Protein AF-A0A3M1RM51-F1 (afdb_monomer)

Secondary structure (DSSP, 8-state):
----------SHHHHHHHHHHHHHTTTS----PPPPSS--B------EE-SSSEE--PPTTSTT-S-GGGEE-B---EEE-SSSEEEETTT-EEEES---S-EEHHHHHHHHHT--GGG----BPPPHHHHHHT--TTS-B--TT--S-S---SS-TTS------GGGT--TT--PEEEEEEEEEEETTTEEEEEEEETTTTEEEEEESSEETTEE-EEB---EEE-SSTT---EEE-SSSEEEETTTTEEEESS-TTTTT-STTSSS-B-HHHHHHHHHT--BTTB---BPPPHHHHHHTB-TT--TTTTSS-SB-TTS---EEE-TTS-EEE-EEEEEEE--BTTB--EEEEEESS--EEEEE-TTS-EEEEESS-TT-EEEEESSS-GGG-TT-BTTTTB---SSBB---EEESS-EE----PPPP-----PPPS---------------------------------PPPP--PPP----PPPPPS-SHHHHTTT--SSSSS--TTT--S-HHHHTTT--SSSSS--HHHHHHHHHHHHTTS--PPPPP-----------------------------------------PPPPP---------------PPPP---S----------------

Nearest PDB structures (foldseek):
  7ui5-assembly1_B  TM=2.507E-01  e=3.906E+00  Homo sapiens

Mean predicted aligned error: 17.99 Å

Radius of gyration: 35.26 Å; Cα contacts (8 Å, |Δi|>4): 1076; chains: 1; bounding box: 119×102×105 Å

pLDDT: mean 74.86, std 28.78, range [24.19, 98.94]

Foldseek 3Di:
DDDDDDDDDDPVVVVVVVVVVVCVVVPVDDPPPDQQLAAQEQQQDQFFDALKATDFADDVPDFLHQFSNQWDGHYFDWDDPVQQWIQTPNNQKIKGQELPDWDALVCQQVCQQVDCGPNDRQWGFAAPLVQCSQFHLVFAAEDQPDPDDPGGFRGDPSHDDAFDDVVVVGGRQLAWEFGPQWALFAFDPGAGWGWTDGRRGRKIFTDRRADDPVGGDIHRTMIMDGSPCHLPWDWDDPVLQWIATSSHFKIWGLEWQQVVLADPRRRQWDFQSSQQVVQCPDDGSNDNQWGFAAPSRVLSQFQSNDACVRHVFFRGDPSHHFDWDADPVRDTWGWWAFGSRFRHHPSIRQKGKTAASYAQWFWAQDPVRHTDIIRGGHGSIMDIAGRDDDQVVLPRADDNRHGRHDSTTMTMIMDGGSTDGDPGGDDGDDPPPPDDDPDDDDDDDDDDDDDDDDYDDDDDDDDDDDDPDDDDPDDDDDDDDDDDDDDDDPALVVVCVVQVDVPPQWHAPVSPPDDNVVQVVLCDVVPRIHHSVSSVVVSVVVVVVPDDDDDDDDDDDDDDDDDDDDDDDDDDDDDDDDDDDDDDDDDDDDDDDDDDDDDDDDDDDDDDDDDDDDDDDDDDDPPDDDDDDDDDDDDDDD

Structure (mmCIF, N/CA/C/O backbone):
data_AF-A0A3M1RM51-F1
#
_entry.id   AF-A0A3M1RM51-F1
#
loop_
_atom_site.group_PDB
_atom_site.id
_atom_site.type_symbol
_atom_site.label_atom_id
_atom_site.label_alt_id
_atom_site.label_comp_id
_atom_site.label_asym_id
_atom_site.label_entity_id
_atom_site.label_seq_id
_atom_site.pdbx_PDB_ins_code
_atom_site.Cartn_x
_atom_site.Cartn_y
_atom_site.Cartn_z
_atom_site.occupancy
_atom_site.B_iso_or_equiv
_atom_site.auth_seq_id
_atom_site.auth_comp_id
_atom_site.auth_asym_id
_atom_site.auth_atom_id
_atom_site.pdbx_PDB_model_num
ATOM 1 N N . MET A 1 1 ? -42.775 -36.202 -53.913 1.00 34.16 1 MET A N 1
ATOM 2 C CA . MET A 1 1 ? -42.705 -37.604 -53.437 1.00 34.16 1 MET A CA 1
ATOM 3 C C . MET A 1 1 ? -41.458 -37.694 -52.564 1.00 34.16 1 MET A C 1
ATOM 5 O O . MET A 1 1 ? -40.471 -37.104 -52.970 1.00 34.16 1 MET A O 1
ATOM 9 N N . LEU A 1 2 ? -41.421 -38.319 -51.387 1.00 26.03 2 LEU A N 1
ATOM 10 C CA . LEU A 1 2 ? -42.440 -39.104 -50.668 1.00 26.03 2 LEU A CA 1
ATOM 11 C C . LEU A 1 2 ? -43.092 -38.302 -49.509 1.00 26.03 2 LEU A C 1
ATOM 13 O O . LEU A 1 2 ? -43.010 -37.076 -49.488 1.00 26.03 2 LEU A O 1
ATOM 17 N N . ARG A 1 3 ? -43.791 -38.983 -48.590 1.00 28.52 3 ARG A N 1
ATOM 18 C CA . ARG A 1 3 ? -44.424 -38.446 -47.364 1.00 28.52 3 ARG A CA 1
ATOM 19 C C . ARG A 1 3 ? -44.068 -39.370 -46.178 1.00 28.52 3 ARG A C 1
ATOM 21 O O . ARG A 1 3 ? -43.494 -40.427 -46.411 1.00 28.52 3 ARG A O 1
ATOM 28 N N . VAL A 1 4 ? -44.547 -39.025 -44.974 1.00 30.31 4 VAL A N 1
ATOM 29 C CA . VAL A 1 4 ? -44.411 -39.759 -43.686 1.00 30.31 4 VAL A CA 1
ATOM 30 C C . VAL A 1 4 ? -43.061 -39.513 -42.977 1.00 30.31 4 VAL A C 1
ATOM 32 O O . VAL A 1 4 ? -42.018 -39.593 -43.608 1.00 30.31 4 VAL A O 1
ATOM 35 N N . GLY A 1 5 ? -43.020 -39.182 -41.678 1.00 25.62 5 GLY A N 1
ATOM 36 C CA . GLY A 1 5 ? -44.134 -39.011 -40.730 1.00 25.62 5 GLY A CA 1
ATOM 37 C C . GLY A 1 5 ? -4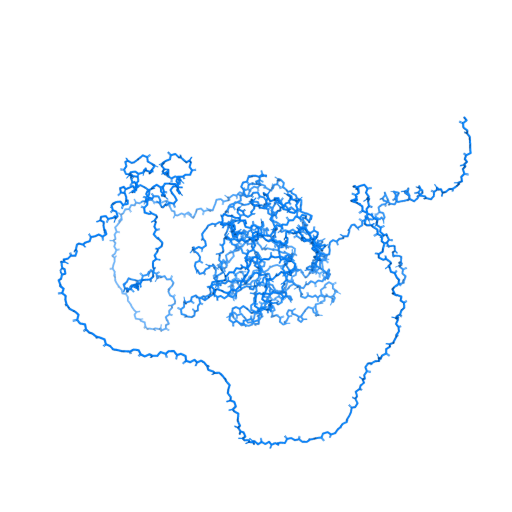3.786 -38.154 -39.507 1.00 25.62 5 GLY A C 1
ATOM 38 O O . GLY A 1 5 ? -42.622 -37.933 -39.200 1.00 25.62 5 GLY A O 1
ATOM 39 N N . CYS A 1 6 ? -44.819 -37.654 -38.823 1.00 31.55 6 CYS A N 1
ATOM 40 C CA . CYS A 1 6 ? -44.708 -36.743 -37.680 1.00 31.55 6 CYS A CA 1
ATOM 41 C C . CYS A 1 6 ? -45.006 -37.465 -36.357 1.00 31.55 6 CYS A C 1
ATOM 43 O O . CYS A 1 6 ? -45.984 -38.213 -36.287 1.00 31.55 6 CYS A O 1
ATOM 45 N N . ARG A 1 7 ? -44.236 -37.169 -35.298 1.00 28.14 7 ARG A N 1
ATOM 46 C CA . ARG A 1 7 ? -44.691 -37.266 -33.901 1.00 28.14 7 ARG A CA 1
ATOM 47 C C . ARG A 1 7 ? -44.171 -36.082 -33.070 1.00 28.14 7 ARG A C 1
ATOM 49 O O . ARG A 1 7 ? -42.980 -35.808 -33.049 1.00 28.14 7 ARG A O 1
ATOM 56 N N . TYR A 1 8 ? -45.131 -35.413 -32.435 1.00 32.00 8 TYR A N 1
ATOM 57 C CA . TYR A 1 8 ? -45.104 -34.375 -31.394 1.00 32.00 8 TYR A CA 1
ATOM 58 C C . TYR A 1 8 ? -43.840 -34.244 -30.520 1.00 32.00 8 TYR A C 1
ATOM 60 O O . TYR A 1 8 ? -43.271 -35.251 -30.110 1.00 32.00 8 TYR A O 1
ATOM 68 N N . GLY A 1 9 ? -43.498 -33.007 -30.115 1.00 30.62 9 GLY A N 1
ATOM 69 C CA . GLY A 1 9 ? -42.445 -32.771 -29.112 1.00 30.62 9 GLY A CA 1
ATOM 70 C C . GLY A 1 9 ? -42.363 -31.375 -28.465 1.00 30.62 9 GLY A C 1
ATOM 71 O O . GLY A 1 9 ? -42.297 -31.294 -27.244 1.00 30.62 9 GLY A O 1
ATOM 72 N N . THR A 1 10 ? -42.352 -30.274 -29.230 1.00 41.91 10 THR A N 1
ATOM 73 C CA . THR A 1 10 ? -41.779 -28.997 -28.727 1.00 41.91 10 THR A CA 1
ATOM 74 C C . THR A 1 10 ? -42.607 -27.710 -28.940 1.00 41.91 10 THR A C 1
ATOM 76 O O . THR A 1 10 ? -42.231 -26.856 -29.739 1.00 41.91 10 THR A O 1
ATOM 79 N N . PRO A 1 11 ? -43.668 -27.473 -28.140 1.00 36.22 11 PRO A N 1
ATOM 80 C CA . PRO A 1 11 ? -44.186 -26.122 -27.883 1.00 36.22 11 PRO A CA 1
ATOM 81 C C . PRO A 1 11 ? -43.441 -25.417 -26.732 1.00 36.22 11 PRO A C 1
ATOM 83 O O . PRO A 1 11 ? -43.196 -24.214 -26.795 1.00 36.22 11 PRO A O 1
ATOM 86 N N . LEU A 1 12 ? -43.059 -26.163 -25.682 1.00 37.72 12 LEU A N 1
ATOM 87 C CA . LEU A 1 12 ? -42.539 -25.594 -24.427 1.00 37.72 12 LEU A CA 1
ATOM 88 C C . LEU A 1 12 ? -41.245 -24.792 -24.607 1.00 37.72 12 LEU A C 1
ATOM 90 O O . LEU A 1 12 ? -41.112 -23.726 -24.016 1.00 37.72 12 LEU A O 1
ATOM 94 N N . LEU A 1 13 ? -40.303 -25.279 -25.420 1.00 37.12 13 LEU A N 1
ATOM 95 C CA . LEU A 1 13 ? -38.970 -24.673 -25.521 1.00 37.12 13 LEU A CA 1
ATOM 96 C C . LEU A 1 13 ? -39.015 -23.252 -26.115 1.00 37.12 13 LEU A C 1
ATOM 98 O O . LEU A 1 13 ? -38.296 -22.367 -25.661 1.00 37.12 13 LEU A O 1
ATOM 102 N N . PHE A 1 14 ? -39.911 -23.016 -27.080 1.00 39.34 14 PHE A N 1
ATOM 103 C CA . PHE A 1 14 ? -40.121 -21.692 -27.674 1.00 39.34 14 PHE A CA 1
ATOM 104 C C . PHE A 1 14 ? -40.888 -20.753 -26.730 1.00 39.34 14 PHE A C 1
ATOM 106 O O . PHE A 1 14 ? -40.576 -19.566 -26.652 1.00 39.34 14 PHE A O 1
ATOM 113 N N . GLY A 1 15 ? -41.852 -21.289 -25.970 1.00 36.66 15 GLY A N 1
ATOM 114 C CA . GLY A 1 15 ? -42.558 -20.538 -24.928 1.00 36.66 15 GLY A CA 1
ATOM 115 C C . GLY A 1 15 ? -41.633 -20.080 -23.796 1.00 36.66 15 GLY A C 1
ATOM 116 O O . GLY A 1 15 ? -41.731 -18.937 -23.358 1.00 36.66 15 GLY A O 1
ATOM 117 N N . LEU A 1 16 ? -40.696 -20.932 -23.369 1.00 40.69 16 LEU A N 1
ATOM 118 C CA . LEU A 1 16 ? -39.741 -20.618 -22.303 1.00 40.69 16 LEU A CA 1
ATOM 119 C C . LEU A 1 16 ? -38.763 -19.504 -22.718 1.00 40.69 16 LEU A C 1
ATOM 121 O O . LEU A 1 16 ? -38.554 -18.559 -21.962 1.00 40.69 16 LEU A O 1
ATOM 125 N N . LEU A 1 17 ? -38.229 -19.563 -23.945 1.00 42.53 17 LEU A N 1
ATOM 126 C CA . LEU A 1 17 ? -37.365 -18.516 -24.510 1.00 42.53 17 LEU A CA 1
ATOM 127 C C . LEU A 1 17 ? -38.077 -17.154 -24.613 1.00 42.53 17 LEU A C 1
ATOM 129 O O . LEU A 1 17 ? -37.494 -16.129 -24.258 1.00 42.53 17 LEU A O 1
ATOM 133 N N . LEU A 1 18 ? -39.346 -17.137 -25.036 1.00 43.12 18 LEU A N 1
ATOM 134 C CA . LEU A 1 18 ? -40.156 -15.913 -25.077 1.00 43.12 18 LEU A CA 1
ATOM 135 C C . LEU A 1 18 ? -40.494 -15.379 -23.676 1.00 43.12 18 LEU A C 1
ATOM 137 O O . LEU A 1 18 ? -40.435 -14.169 -23.466 1.00 43.12 18 LEU A O 1
ATOM 141 N N . ALA A 1 19 ? -40.780 -16.252 -22.706 1.00 42.62 19 ALA A N 1
ATOM 142 C CA . ALA A 1 19 ? -41.032 -15.850 -21.323 1.00 42.62 19 ALA A CA 1
ATOM 143 C C . ALA A 1 19 ? -39.796 -15.199 -20.674 1.00 42.62 19 ALA A C 1
ATOM 145 O O . ALA A 1 19 ? -39.918 -14.148 -20.045 1.00 42.62 19 ALA A O 1
ATOM 146 N N . VAL A 1 20 ? -38.600 -15.766 -20.881 1.00 44.91 20 VAL A N 1
ATOM 147 C CA . VAL A 1 20 ? -37.334 -15.179 -20.405 1.00 44.91 20 VAL A CA 1
ATOM 148 C C . VAL A 1 20 ? -37.090 -13.810 -21.050 1.00 44.91 20 VAL A C 1
ATOM 150 O O . VAL A 1 20 ? -36.837 -12.839 -20.336 1.00 44.91 20 VAL A O 1
ATOM 153 N N . ALA A 1 21 ? -37.246 -13.690 -22.374 1.00 44.16 21 ALA A N 1
ATOM 154 C CA . ALA A 1 21 ? -37.075 -12.418 -23.083 1.00 44.16 21 ALA A CA 1
ATOM 155 C C . ALA A 1 21 ? -38.051 -11.324 -22.598 1.00 44.16 21 ALA A C 1
ATOM 157 O O . ALA A 1 21 ? -37.644 -10.181 -22.370 1.00 44.16 21 ALA A O 1
ATOM 158 N N . SER A 1 22 ? -39.327 -11.663 -22.381 1.00 38.03 22 SER A N 1
ATOM 159 C CA . SER A 1 22 ? -40.320 -10.722 -21.844 1.00 38.03 22 SER A CA 1
ATOM 160 C C . SER A 1 22 ? -40.053 -10.338 -20.383 1.00 38.03 22 SER A C 1
ATOM 162 O O . SER A 1 22 ? -40.213 -9.169 -20.031 1.00 38.03 22 SER A O 1
ATOM 164 N N . SER A 1 23 ? -39.593 -11.271 -19.544 1.00 42.09 23 SER A N 1
ATOM 165 C CA . SER A 1 23 ? -39.204 -10.979 -18.157 1.00 42.09 23 SER A CA 1
ATOM 166 C C . SER A 1 23 ? -38.021 -10.011 -18.076 1.00 42.09 23 SER A C 1
ATOM 168 O O . SER A 1 23 ? -38.084 -9.059 -17.293 1.00 42.09 23 SER A O 1
ATOM 170 N N . ILE A 1 24 ? -36.999 -10.177 -18.924 1.00 43.62 24 ILE A N 1
ATOM 171 C CA . ILE A 1 24 ? -35.851 -9.255 -19.022 1.00 43.62 24 ILE A CA 1
ATOM 172 C C . ILE A 1 24 ? -36.325 -7.839 -19.390 1.00 43.62 24 ILE A C 1
ATOM 174 O O . ILE A 1 24 ? -35.966 -6.872 -18.720 1.00 43.62 24 ILE A O 1
ATOM 178 N N . SER A 1 25 ? -37.221 -7.711 -20.376 1.00 41.75 25 SER A N 1
ATOM 179 C CA . SER A 1 25 ? -37.790 -6.414 -20.781 1.00 41.75 25 SER A CA 1
ATOM 180 C C . SER A 1 25 ? -38.696 -5.753 -19.726 1.00 41.75 25 SER A C 1
ATOM 182 O O . SER A 1 25 ? -39.061 -4.589 -19.895 1.00 41.75 25 SER A O 1
ATOM 184 N N . SER A 1 26 ? -39.085 -6.464 -18.662 1.00 40.31 26 SER A N 1
ATOM 185 C CA . SER A 1 26 ? -39.976 -5.956 -17.604 1.00 40.31 26 SER A CA 1
ATOM 186 C C . SER A 1 26 ? -39.247 -5.413 -16.367 1.00 40.31 26 SER A C 1
ATOM 188 O O . SER A 1 26 ? -39.894 -4.951 -15.428 1.00 40.31 26 SER A O 1
ATOM 190 N N . GLY A 1 27 ? -37.910 -5.495 -16.330 1.00 42.59 27 GLY A N 1
ATOM 191 C CA . GLY A 1 27 ? -37.088 -4.985 -15.226 1.00 42.59 27 GLY A CA 1
ATOM 192 C C . GLY A 1 27 ? -37.202 -5.755 -13.901 1.00 42.59 27 GLY A C 1
ATOM 193 O O . GLY A 1 27 ? -36.629 -5.324 -12.905 1.00 42.59 27 GLY A O 1
ATOM 194 N N . ARG A 1 28 ? -37.925 -6.886 -13.864 1.00 42.19 28 ARG A N 1
ATOM 195 C CA . ARG A 1 28 ? -38.175 -7.666 -12.634 1.00 42.19 28 ARG A CA 1
ATOM 196 C C . ARG A 1 28 ? -37.084 -8.669 -12.263 1.00 42.19 28 ARG A C 1
ATOM 198 O O . ARG A 1 28 ? -37.102 -9.176 -11.149 1.00 42.19 28 ARG A O 1
ATOM 205 N N . TYR A 1 29 ? -36.133 -8.918 -13.159 1.00 37.97 29 TYR A N 1
ATOM 206 C CA . TYR A 1 29 ? -34.990 -9.793 -12.909 1.00 37.97 29 TYR A CA 1
ATOM 207 C C . TYR A 1 29 ? -33.718 -9.118 -13.419 1.00 37.97 29 TYR A C 1
ATOM 209 O O . TYR A 1 29 ? -33.466 -9.078 -14.623 1.00 37.97 29 TYR A O 1
ATOM 217 N N . ARG A 1 30 ? -32.899 -8.593 -12.499 1.00 37.38 30 ARG A N 1
ATOM 218 C CA . ARG A 1 30 ? -31.476 -8.394 -12.787 1.00 37.38 30 ARG A CA 1
ATOM 219 C C . ARG A 1 30 ? -30.822 -9.769 -12.782 1.00 37.38 30 ARG A C 1
ATOM 221 O O . ARG A 1 30 ? -30.936 -10.488 -11.793 1.00 37.38 30 ARG A O 1
ATOM 228 N N . VAL A 1 31 ? -30.087 -10.098 -13.841 1.00 31.97 31 VAL A N 1
ATOM 229 C CA . VAL A 1 31 ? -28.994 -11.063 -13.706 1.00 31.97 31 VAL A CA 1
ATOM 230 C C . VAL A 1 31 ? -27.923 -10.349 -12.893 1.00 31.97 31 VAL A C 1
ATOM 232 O O . VAL A 1 31 ? -27.177 -9.530 -13.429 1.00 31.97 31 VAL A O 1
ATOM 235 N N . LEU A 1 32 ? -27.906 -10.599 -11.585 1.00 37.88 32 LEU A N 1
ATOM 236 C CA . LEU A 1 32 ? -26.754 -10.273 -10.758 1.00 37.88 32 LEU A CA 1
ATOM 237 C C . LEU A 1 32 ? -25.642 -11.236 -11.180 1.00 37.88 32 LEU A C 1
ATOM 239 O O . LEU A 1 32 ? -25.600 -12.386 -10.745 1.00 37.88 32 LEU A O 1
ATOM 243 N N . MET A 1 33 ? -24.779 -10.772 -12.088 1.00 40.88 33 MET A N 1
ATOM 244 C CA . MET A 1 33 ? -23.418 -11.303 -12.162 1.00 40.88 33 MET A CA 1
ATOM 245 C C . MET A 1 33 ? -22.840 -11.194 -10.755 1.00 40.88 33 MET A C 1
ATOM 247 O O . MET A 1 33 ? -23.047 -10.162 -10.121 1.00 40.88 33 MET A O 1
ATOM 251 N N . ALA A 1 34 ? -22.209 -12.260 -10.260 1.00 44.03 34 ALA A N 1
ATOM 252 C CA . ALA A 1 34 ? -21.804 -12.341 -8.862 1.00 44.03 34 ALA A CA 1
ATOM 253 C C . ALA A 1 34 ? -20.996 -11.097 -8.466 1.00 44.03 34 ALA A C 1
ATOM 255 O O . ALA A 1 34 ? -19.940 -10.839 -9.046 1.00 44.03 34 ALA A O 1
ATOM 256 N N . ASP A 1 35 ? -21.517 -10.325 -7.511 1.00 69.25 35 ASP A N 1
ATOM 257 C CA . ASP A 1 35 ? -20.781 -9.212 -6.930 1.00 69.25 35 ASP A CA 1
ATOM 258 C C . ASP A 1 35 ? -19.515 -9.792 -6.284 1.00 69.25 35 ASP A C 1
ATOM 260 O O . ASP A 1 35 ? -19.601 -10.684 -5.434 1.00 69.25 35 ASP A O 1
ATOM 264 N N . GLU A 1 36 ? -18.341 -9.341 -6.739 1.00 84.69 36 GLU A N 1
ATOM 265 C CA . GLU A 1 36 ? -17.052 -9.766 -6.184 1.00 84.69 36 GLU A CA 1
ATOM 266 C C . GLU A 1 36 ? -17.082 -9.574 -4.658 1.00 84.69 36 GLU A C 1
ATOM 268 O O . GLU A 1 36 ? -17.374 -8.465 -4.210 1.00 84.69 36 GLU A O 1
ATOM 273 N N . PRO A 1 37 ? -16.793 -10.602 -3.835 1.00 94.00 37 PRO A N 1
ATOM 274 C CA . PRO A 1 37 ? -16.859 -10.467 -2.378 1.00 94.00 37 PRO A CA 1
ATOM 275 C C . PRO A 1 37 ? -15.767 -9.537 -1.825 1.00 94.00 37 PRO A C 1
ATOM 277 O O . PRO A 1 37 ? -15.924 -8.971 -0.741 1.00 94.00 37 PRO A O 1
ATOM 280 N N . TYR A 1 38 ? -14.688 -9.325 -2.585 1.00 96.62 38 TYR A N 1
ATOM 281 C CA . TYR A 1 38 ? -13.619 -8.372 -2.297 1.00 96.62 38 TYR A CA 1
ATOM 282 C C . TYR A 1 38 ? -13.414 -7.421 -3.503 1.00 96.62 38 TYR A C 1
ATOM 284 O O . TYR A 1 38 ? -12.384 -7.477 -4.175 1.00 96.62 38 TYR A O 1
ATOM 292 N N . PRO A 1 39 ? -14.370 -6.516 -3.793 1.00 96.25 39 PRO A N 1
ATOM 293 C CA . PRO A 1 39 ? -14.273 -5.594 -4.919 1.00 96.25 39 PRO A CA 1
ATOM 294 C C . PRO A 1 39 ? -13.292 -4.474 -4.556 1.00 96.25 39 PRO A C 1
ATOM 296 O O . PRO A 1 39 ? -13.551 -3.668 -3.659 1.00 96.25 39 PRO A O 1
ATOM 299 N N . ILE A 1 40 ? -12.130 -4.438 -5.208 1.00 97.12 40 ILE A N 1
ATOM 300 C CA . ILE A 1 40 ? -11.065 -3.506 -4.826 1.00 97.12 40 ILE A CA 1
ATOM 301 C C . ILE A 1 40 ? -11.445 -2.084 -5.244 1.00 97.12 40 ILE A C 1
ATOM 303 O O . ILE A 1 40 ? -11.476 -1.751 -6.429 1.00 97.12 40 ILE A O 1
ATOM 307 N N . VAL A 1 41 ? -11.697 -1.238 -4.240 1.00 96.75 41 VAL A N 1
ATOM 308 C CA . VAL A 1 41 ? -11.891 0.208 -4.413 1.00 96.75 41 VAL A CA 1
ATOM 309 C C . VAL A 1 41 ? -10.695 0.798 -5.155 1.00 96.75 41 VAL A C 1
ATOM 311 O O . VAL A 1 41 ? -9.550 0.532 -4.801 1.00 96.75 41 VAL A O 1
ATOM 314 N N . ASP A 1 42 ? -10.958 1.645 -6.139 1.00 97.00 42 ASP A N 1
ATOM 315 C CA . ASP A 1 42 ? -9.959 2.433 -6.858 1.00 97.00 42 ASP A CA 1
ATOM 316 C C . ASP A 1 42 ? -9.153 3.344 -5.901 1.00 97.00 42 ASP A C 1
ATOM 318 O O . ASP A 1 42 ? -9.583 3.654 -4.781 1.00 97.00 42 ASP A O 1
ATOM 322 N N . THR A 1 43 ? -7.944 3.755 -6.289 1.00 97.56 43 THR A N 1
ATOM 323 C CA . THR A 1 43 ? -7.080 4.596 -5.443 1.00 97.56 43 THR A CA 1
ATOM 324 C C . THR A 1 43 ? -7.523 6.057 -5.383 1.00 97.56 43 THR A C 1
ATOM 326 O O . THR A 1 43 ? -7.078 6.779 -4.492 1.00 97.56 43 THR A O 1
ATOM 329 N N . GLY A 1 44 ? -8.372 6.513 -6.305 1.00 95.94 44 GLY A N 1
ATOM 330 C CA . GLY A 1 44 ? -8.728 7.916 -6.501 1.00 95.94 44 GLY A CA 1
ATOM 331 C C . GLY A 1 44 ? -7.628 8.745 -7.174 1.00 95.94 44 GLY A C 1
ATOM 332 O O . GLY A 1 44 ? -7.764 9.966 -7.271 1.00 95.94 44 GLY A O 1
ATOM 333 N N . GLN A 1 45 ? -6.529 8.131 -7.626 1.00 95.94 45 GLN A N 1
ATOM 334 C CA . GLN A 1 45 ? -5.455 8.853 -8.301 1.00 95.94 45 GLN A CA 1
ATOM 335 C C . GLN A 1 45 ? -5.809 9.097 -9.771 1.00 95.94 45 GLN A C 1
ATOM 337 O O . GLN A 1 45 ? -5.900 8.169 -10.557 1.00 95.94 45 GLN A O 1
ATOM 342 N N . VAL A 1 46 ? -5.969 10.365 -10.158 1.00 95.94 46 VAL A N 1
ATOM 343 C CA . VAL A 1 46 ? -6.387 10.770 -11.518 1.00 95.94 46 VAL A CA 1
ATOM 344 C C . VAL A 1 46 ? -5.356 11.649 -12.235 1.00 95.94 46 VAL A C 1
ATOM 346 O O . VAL A 1 46 ? -5.696 12.393 -13.148 1.00 95.94 46 VAL A O 1
ATOM 349 N N . ARG A 1 47 ? -4.090 11.622 -11.805 1.00 96.19 47 ARG A N 1
ATOM 350 C CA . ARG A 1 47 ? -3.000 12.429 -12.379 1.00 96.19 47 ARG A CA 1
ATOM 351 C C . ARG A 1 47 ? -1.763 11.576 -12.624 1.00 96.19 47 ARG A C 1
ATOM 353 O O . ARG A 1 47 ? -1.386 10.784 -11.762 1.00 96.19 47 ARG A O 1
ATOM 360 N N . CYS A 1 48 ? -1.136 11.770 -13.782 1.00 97.44 48 CYS A N 1
ATOM 361 C CA . CYS A 1 48 ? 0.136 11.142 -14.124 1.00 97.44 48 CYS A CA 1
ATOM 362 C C . CYS A 1 48 ? 1.306 12.033 -13.695 1.00 97.44 48 CYS A C 1
ATOM 364 O O . CYS A 1 48 ? 1.216 13.261 -13.708 1.00 97.44 48 CYS A O 1
ATOM 366 N N . TYR A 1 49 ? 2.425 11.409 -13.345 1.00 97.50 49 TYR A N 1
ATOM 367 C CA . TYR A 1 49 ? 3.645 12.078 -12.905 1.00 97.50 49 TYR A CA 1
ATOM 368 C C . TYR A 1 49 ? 4.869 11.444 -13.570 1.00 97.50 49 TYR A C 1
ATOM 370 O O . TYR A 1 49 ? 4.894 10.231 -13.781 1.00 97.50 49 TYR A O 1
ATOM 378 N N . ASP A 1 50 ? 5.903 12.236 -13.850 1.00 97.31 50 ASP A N 1
ATOM 379 C CA . ASP A 1 50 ? 7.228 11.692 -14.167 1.00 97.31 50 ASP A CA 1
ATOM 380 C C . ASP A 1 50 ? 7.976 11.311 -12.867 1.00 97.31 50 ASP A C 1
ATOM 382 O O . ASP A 1 50 ? 7.362 10.991 -11.839 1.00 97.31 50 ASP A O 1
ATOM 386 N N . ASP A 1 51 ? 9.308 11.352 -12.887 1.00 96.56 51 ASP A N 1
ATOM 387 C CA . ASP A 1 51 ? 10.166 11.212 -11.705 1.00 96.56 51 ASP A CA 1
ATOM 388 C C . ASP A 1 51 ? 9.969 12.315 -10.642 1.00 96.56 51 ASP A C 1
ATOM 390 O O . ASP A 1 51 ? 10.604 12.245 -9.586 1.00 96.56 51 ASP A O 1
ATOM 394 N N . ARG A 1 52 ? 9.156 13.356 -10.894 1.00 95.00 52 ARG A N 1
ATOM 395 C CA . ARG A 1 52 ? 8.984 14.492 -9.980 1.00 95.00 52 ARG A CA 1
ATOM 396 C C . ARG A 1 52 ? 7.724 15.352 -10.150 1.00 95.00 52 ARG A C 1
ATOM 398 O O . ARG A 1 52 ? 7.173 15.787 -9.142 1.00 95.00 52 ARG A O 1
ATOM 405 N N . VAL A 1 53 ? 7.319 15.697 -11.366 1.00 95.19 53 VAL A N 1
ATOM 406 C CA . VAL A 1 53 ? 6.263 16.686 -11.654 1.00 95.19 53 VAL A CA 1
ATOM 407 C C . VAL A 1 53 ? 5.061 16.037 -12.326 1.00 95.19 53 VAL A C 1
ATOM 409 O O . VAL A 1 53 ? 5.151 14.922 -12.834 1.00 95.19 53 VAL A O 1
ATOM 412 N N . GLU A 1 54 ? 3.916 16.720 -12.296 1.00 96.12 54 GLU A N 1
ATOM 413 C CA . GLU A 1 54 ? 2.734 16.276 -13.036 1.00 96.12 54 GLU A CA 1
ATOM 414 C C . GLU A 1 54 ? 2.996 16.346 -14.548 1.00 96.12 54 GLU A C 1
ATOM 416 O O . GLU A 1 54 ? 3.585 17.312 -15.043 1.00 96.12 54 GLU A O 1
ATOM 421 N N . ILE A 1 55 ? 2.539 15.328 -15.273 1.00 96.44 55 ILE A N 1
ATOM 422 C CA . ILE A 1 55 ? 2.590 15.250 -16.733 1.00 96.44 55 ILE A CA 1
ATOM 423 C C . ILE A 1 55 ? 1.194 14.970 -17.292 1.00 96.44 55 ILE A C 1
ATOM 425 O O . ILE A 1 55 ? 0.352 14.349 -16.642 1.00 96.44 55 ILE A O 1
ATOM 429 N N . ALA A 1 56 ? 0.950 15.416 -18.527 1.00 96.75 56 ALA A N 1
ATOM 430 C CA . ALA A 1 56 ? -0.204 14.946 -19.283 1.00 96.75 56 ALA A CA 1
ATOM 431 C C . ALA A 1 56 ? -0.117 13.418 -19.436 1.00 96.75 56 ALA A C 1
ATOM 433 O O . ALA A 1 56 ? 0.985 12.868 -19.430 1.00 96.75 56 ALA A O 1
ATOM 434 N N . TYR A 1 57 ? -1.262 12.746 -19.572 1.00 97.81 57 TYR A N 1
ATOM 435 C CA . TYR A 1 57 ? -1.311 11.287 -19.683 1.00 97.81 57 TYR A CA 1
ATOM 436 C C . TYR A 1 57 ? -0.401 10.808 -20.833 1.00 97.81 57 TYR A C 1
ATOM 438 O O . TYR A 1 57 ? -0.661 11.166 -21.987 1.00 97.81 57 TYR A O 1
ATOM 446 N N . PRO A 1 58 ? 0.667 10.040 -20.542 1.00 97.69 58 PRO A N 1
ATOM 447 C CA . PRO A 1 58 ? 1.539 9.505 -21.578 1.00 97.69 58 PRO A CA 1
ATOM 448 C C . PRO A 1 58 ? 0.788 8.459 -22.405 1.00 97.69 58 PRO A C 1
ATOM 450 O O . PRO A 1 58 ? -0.123 7.785 -21.918 1.00 97.69 58 PRO A O 1
ATOM 453 N N . LYS A 1 59 ? 1.159 8.328 -23.676 1.00 96.38 59 LYS A N 1
ATOM 454 C CA . LYS A 1 59 ? 0.568 7.358 -24.611 1.00 96.38 59 LYS A CA 1
ATOM 455 C C . LYS A 1 59 ? 1.274 5.998 -24.522 1.00 96.38 59 LYS A C 1
ATOM 457 O O . LYS A 1 59 ? 2.414 5.948 -24.060 1.00 96.38 59 LYS A O 1
ATOM 462 N N . PRO A 1 60 ? 0.662 4.907 -25.024 1.00 95.50 60 PRO A N 1
ATOM 463 C CA . PRO A 1 60 ? 1.336 3.618 -25.152 1.00 95.50 60 PRO A CA 1
ATOM 464 C C . PRO A 1 60 ? 2.713 3.752 -25.821 1.00 95.50 60 PRO A C 1
ATOM 466 O O . PRO A 1 60 ? 2.836 4.329 -26.903 1.00 95.50 60 PRO A O 1
ATOM 469 N N . GLY A 1 61 ? 3.752 3.251 -25.151 1.00 92.94 61 GLY A N 1
ATOM 470 C CA . GLY A 1 61 ? 5.149 3.343 -25.589 1.00 92.94 61 GLY A CA 1
ATOM 471 C C . GLY A 1 61 ? 5.893 4.643 -25.233 1.00 92.94 61 GLY A C 1
ATOM 472 O O . GLY A 1 61 ? 7.113 4.690 -25.403 1.00 92.94 61 GLY A O 1
ATOM 473 N N . GLU A 1 62 ? 5.223 5.679 -24.716 1.00 97.44 62 GLU A N 1
ATOM 474 C CA . GLU A 1 62 ? 5.885 6.864 -24.148 1.00 97.44 62 GLU A CA 1
ATOM 475 C C . GLU A 1 62 ? 6.441 6.571 -22.732 1.00 97.44 62 GLU A C 1
ATOM 477 O O . GLU A 1 62 ? 6.078 5.592 -22.073 1.00 97.44 62 GLU A O 1
ATOM 482 N N . ARG A 1 63 ? 7.368 7.411 -22.246 1.00 97.88 63 ARG A N 1
ATOM 483 C CA . ARG A 1 63 ? 7.952 7.256 -20.898 1.00 97.88 63 ARG A CA 1
ATOM 484 C C . ARG A 1 63 ? 6.874 7.430 -19.825 1.00 97.88 63 ARG A C 1
ATOM 486 O O . ARG A 1 63 ? 6.038 8.321 -19.936 1.00 97.88 63 ARG A O 1
ATOM 493 N N . PHE A 1 64 ? 6.957 6.630 -18.762 1.00 98.31 64 PHE A N 1
ATOM 494 C CA . PHE A 1 64 ? 5.991 6.598 -17.654 1.00 98.31 64 PHE A CA 1
ATOM 495 C C . PHE A 1 64 ? 4.542 6.236 -18.052 1.00 98.31 64 PHE A C 1
ATOM 497 O O . PHE A 1 64 ? 3.622 6.567 -17.307 1.00 98.31 64 PHE A O 1
ATOM 504 N N . PHE A 1 65 ? 4.322 5.555 -19.184 1.00 98.25 65 PHE A N 1
ATOM 505 C CA . PHE A 1 65 ? 3.048 4.880 -19.470 1.00 98.25 65 PHE A CA 1
ATOM 506 C C . PHE A 1 65 ? 2.745 3.768 -18.445 1.00 98.25 65 PHE A C 1
ATOM 508 O O . PHE A 1 65 ? 3.674 3.210 -17.864 1.00 98.25 65 PHE A O 1
ATOM 515 N N . GLY A 1 66 ? 1.463 3.460 -18.219 1.00 97.44 66 GLY A N 1
ATOM 516 C CA . GLY A 1 66 ? 1.015 2.375 -17.330 1.00 97.44 66 GLY A CA 1
ATOM 517 C C . GLY A 1 66 ? 0.756 2.785 -15.870 1.00 97.44 66 GLY A C 1
ATOM 518 O O . GLY A 1 66 ? 0.751 1.944 -14.970 1.00 97.44 66 GLY A O 1
ATOM 519 N N . GLN A 1 67 ? 0.595 4.085 -15.597 1.00 98.25 67 GLN A N 1
ATOM 520 C CA . GLN A 1 67 ? 0.353 4.593 -14.237 1.00 98.25 67 GLN A CA 1
ATOM 521 C C . GLN A 1 67 ? -1.051 4.256 -13.715 1.00 98.25 67 GLN A C 1
ATOM 523 O O . GLN A 1 67 ? -1.977 4.049 -14.490 1.00 98.25 67 GLN A O 1
ATOM 528 N N . ASP A 1 68 ? -1.224 4.295 -12.390 1.00 97.94 68 ASP A N 1
ATOM 529 C CA . ASP A 1 68 ? -2.492 4.049 -11.677 1.00 97.94 68 ASP A CA 1
ATOM 530 C C . ASP A 1 68 ? -3.641 4.893 -12.254 1.00 97.94 68 ASP A C 1
ATOM 532 O O . ASP A 1 68 ? -4.687 4.382 -12.635 1.00 97.94 68 ASP A O 1
ATOM 536 N N . ALA A 1 69 ? -3.369 6.177 -12.502 1.00 97.38 69 ALA A N 1
ATOM 537 C CA . ALA A 1 69 ? -4.303 7.110 -13.130 1.00 97.38 69 ALA A CA 1
ATOM 538 C C . ALA A 1 69 ? -4.777 6.715 -14.548 1.00 97.38 69 ALA A C 1
ATOM 540 O O . ALA A 1 69 ? -5.780 7.249 -15.034 1.00 97.38 69 ALA A O 1
ATOM 541 N N . GLN A 1 70 ? -4.073 5.797 -15.214 1.00 97.31 70 GLN A N 1
ATOM 542 C CA . GLN A 1 70 ? -4.408 5.267 -16.536 1.00 97.31 70 GLN A CA 1
ATOM 543 C C . GLN A 1 70 ? -5.230 3.970 -16.475 1.00 97.31 70 GLN A C 1
ATOM 545 O O . GLN A 1 70 ? -5.620 3.483 -17.532 1.00 97.31 70 GLN A O 1
ATOM 550 N N . TYR A 1 71 ? -5.555 3.442 -15.288 1.00 95.69 71 TYR A N 1
ATOM 551 C CA . TYR A 1 71 ? -6.379 2.242 -15.107 1.00 95.69 71 TYR A CA 1
ATOM 552 C C . TYR A 1 71 ? -7.453 2.464 -14.037 1.00 95.69 71 TYR A C 1
ATOM 554 O O . TYR A 1 71 ? -7.195 2.347 -12.843 1.00 95.69 71 TYR A O 1
ATOM 562 N N . ARG A 1 72 ? -8.683 2.765 -14.464 1.00 92.12 72 ARG A N 1
ATOM 563 C CA . ARG A 1 72 ? -9.798 3.068 -13.553 1.00 92.12 72 ARG A CA 1
ATOM 564 C C . ARG A 1 72 ? -10.449 1.783 -13.061 1.00 92.12 72 ARG A C 1
ATOM 566 O O . ARG A 1 72 ? -10.968 1.025 -13.872 1.00 92.12 72 ARG A O 1
ATOM 573 N N . GLY A 1 73 ? -10.442 1.567 -11.751 1.00 93.06 73 GLY A N 1
ATOM 574 C CA . GLY A 1 73 ? -11.143 0.477 -11.076 1.00 93.06 73 GLY A CA 1
ATOM 575 C C . GLY A 1 73 ? -12.515 0.892 -10.534 1.00 93.06 73 GLY A C 1
ATOM 576 O O . GLY A 1 73 ? -13.190 1.786 -11.053 1.00 93.06 73 GLY A O 1
ATOM 577 N N . HIS A 1 74 ? -12.931 0.263 -9.430 1.00 95.06 74 HIS A N 1
ATOM 578 C CA . HIS A 1 74 ? -14.184 0.591 -8.747 1.00 95.06 74 HIS A CA 1
ATOM 579 C C . HIS A 1 74 ? -14.107 1.983 -8.095 1.00 95.06 74 HIS A C 1
ATOM 581 O O . HIS A 1 74 ? -13.645 2.121 -6.961 1.00 95.06 74 HIS A O 1
ATOM 587 N N . THR A 1 75 ? -14.559 3.015 -8.813 1.00 94.69 75 THR A N 1
ATOM 588 C CA . THR A 1 75 ? -14.527 4.419 -8.361 1.00 94.69 75 THR A CA 1
ATOM 589 C C . THR A 1 75 ? -15.102 4.563 -6.938 1.00 94.69 75 THR A C 1
ATOM 591 O O . THR A 1 75 ? -16.206 4.065 -6.698 1.00 94.69 75 THR A O 1
ATOM 594 N N . PRO A 1 76 ? -14.415 5.243 -5.993 1.00 96.00 76 PRO A N 1
ATOM 595 C CA . PRO A 1 76 ? -14.850 5.299 -4.599 1.00 96.00 76 PRO A CA 1
ATOM 596 C C . PRO A 1 76 ? -16.225 5.960 -4.484 1.00 96.00 76 PRO A C 1
ATOM 598 O O . PRO A 1 76 ? -16.447 7.047 -5.019 1.00 96.00 76 PRO A O 1
ATOM 601 N N . SER A 1 77 ? -17.158 5.309 -3.791 1.00 97.44 77 SER A N 1
ATOM 602 C CA . SER A 1 77 ? -18.552 5.748 -3.740 1.00 97.44 77 SER A CA 1
ATOM 603 C C . SER A 1 77 ? -19.117 5.575 -2.336 1.00 97.44 77 SER A C 1
ATOM 605 O O . SER A 1 77 ? -19.217 4.460 -1.828 1.00 97.44 77 SER A O 1
ATOM 607 N N . TYR A 1 78 ? -19.480 6.689 -1.702 1.00 98.44 78 TYR A N 1
ATOM 608 C CA . TYR A 1 78 ? -19.896 6.735 -0.303 1.00 98.44 78 TYR A CA 1
ATOM 609 C C . TYR A 1 78 ? -21.269 7.395 -0.159 1.00 98.44 78 TYR A C 1
ATOM 611 O O . TYR A 1 78 ? -21.569 8.387 -0.825 1.00 98.44 78 TYR A O 1
ATOM 619 N N . ARG A 1 79 ? -22.092 6.874 0.754 1.00 98.56 79 ARG A N 1
ATOM 620 C CA . ARG A 1 79 ? -23.376 7.460 1.156 1.00 98.56 79 ARG A CA 1
ATOM 621 C C . ARG A 1 79 ? -23.368 7.748 2.651 1.00 98.56 79 ARG A C 1
ATOM 623 O O . ARG A 1 79 ? -23.308 6.817 3.449 1.00 98.56 79 ARG A O 1
ATOM 630 N N . ASP A 1 80 ? -23.505 9.017 3.016 1.00 98.50 80 ASP A N 1
ATOM 631 C CA . ASP A 1 80 ? -23.894 9.407 4.373 1.00 98.50 80 ASP A CA 1
ATOM 632 C C . ASP A 1 80 ? -25.345 8.975 4.627 1.00 98.50 80 ASP A C 1
ATOM 634 O O . ASP A 1 80 ? -26.239 9.302 3.844 1.00 98.50 80 ASP A O 1
ATOM 638 N N . ASN A 1 81 ? -25.571 8.200 5.688 1.00 98.56 81 ASN A N 1
ATOM 639 C CA . ASN A 1 81 ? -26.898 7.700 6.045 1.00 98.56 81 ASN A CA 1
ATOM 640 C C . ASN A 1 81 ? -27.668 8.667 6.973 1.00 98.56 81 ASN A C 1
ATOM 642 O O . ASN A 1 81 ? -28.840 8.431 7.256 1.00 98.56 81 ASN A O 1
ATOM 646 N N . GLY A 1 82 ? -27.040 9.755 7.440 1.00 98.19 82 GLY A N 1
ATOM 647 C CA . GLY A 1 82 ? -27.660 10.775 8.297 1.00 98.19 82 GLY A CA 1
ATOM 648 C C . GLY A 1 82 ? -27.777 10.404 9.783 1.00 98.19 82 GLY A C 1
ATOM 649 O O . GLY A 1 82 ? -28.243 11.214 10.580 1.00 98.19 82 GLY A O 1
ATOM 650 N N . ASP A 1 83 ? -27.327 9.208 10.167 1.00 98.12 83 ASP A N 1
ATOM 651 C CA . ASP A 1 83 ? -27.366 8.635 11.523 1.00 98.12 83 ASP A CA 1
ATOM 652 C C . ASP A 1 83 ? -25.982 8.585 12.209 1.00 98.12 83 ASP A C 1
ATOM 654 O O . ASP A 1 83 ? -25.824 8.005 13.286 1.00 98.12 83 ASP A O 1
ATOM 658 N N . GLY A 1 84 ? -24.967 9.180 11.572 1.00 98.38 84 GLY A N 1
ATOM 659 C CA . GLY A 1 84 ? -23.560 9.087 11.968 1.00 98.38 84 GLY A CA 1
ATOM 660 C C . GLY A 1 84 ? -22.786 7.944 11.298 1.00 98.38 84 GLY A C 1
ATOM 661 O O . GLY A 1 84 ? -21.604 7.778 11.597 1.00 98.38 84 GLY A O 1
ATOM 662 N N . THR A 1 85 ? -23.399 7.182 10.386 1.00 98.81 85 THR A N 1
ATOM 663 C CA . THR A 1 85 ? -22.730 6.135 9.599 1.00 98.81 85 THR A CA 1
ATOM 664 C C . THR A 1 85 ? -22.554 6.515 8.125 1.00 98.81 85 THR A C 1
ATOM 666 O O . THR A 1 85 ? -23.377 7.219 7.534 1.00 98.81 85 THR A O 1
ATOM 669 N N . ILE A 1 86 ? -21.480 6.010 7.514 1.00 98.88 86 ILE A N 1
ATOM 670 C CA . ILE A 1 86 ? -21.227 6.074 6.069 1.00 98.88 86 ILE A CA 1
ATOM 671 C C . ILE A 1 86 ? -21.346 4.660 5.494 1.00 98.88 86 ILE A C 1
ATOM 673 O O . ILE A 1 86 ? -20.710 3.741 6.001 1.00 98.88 86 ILE A O 1
ATOM 677 N N . THR A 1 87 ? -22.113 4.466 4.421 1.00 98.69 87 THR A N 1
ATOM 678 C CA . THR A 1 87 ? -22.044 3.232 3.618 1.00 98.69 87 THR A CA 1
ATOM 679 C C . THR A 1 87 ? -21.040 3.413 2.490 1.00 98.69 87 THR A C 1
ATOM 681 O O . THR A 1 87 ? -21.163 4.358 1.713 1.00 98.69 87 THR A O 1
ATOM 684 N N . ASP A 1 88 ? -20.098 2.489 2.367 1.00 98.56 88 ASP A N 1
ATOM 685 C CA . ASP A 1 88 ? -19.266 2.309 1.183 1.00 98.56 88 ASP A CA 1
ATOM 686 C C . ASP A 1 88 ? -20.033 1.431 0.179 1.00 98.56 88 ASP A C 1
ATOM 688 O O . ASP A 1 88 ? -20.392 0.284 0.457 1.00 98.56 88 ASP A O 1
ATOM 692 N N . LEU A 1 89 ? -20.357 2.016 -0.975 1.00 98.06 89 LEU A N 1
ATOM 693 C CA . LEU A 1 89 ? -21.178 1.404 -2.020 1.00 98.06 89 LEU A CA 1
ATOM 694 C C . LEU A 1 89 ? -20.365 0.523 -2.979 1.00 98.06 89 LEU A C 1
ATOM 696 O O . LEU A 1 89 ? -20.965 -0.137 -3.824 1.00 98.06 89 LEU A O 1
ATOM 700 N N . VAL A 1 90 ? -19.033 0.506 -2.855 1.00 97.25 90 VAL A N 1
ATOM 701 C CA . VAL A 1 90 ? -18.168 -0.459 -3.542 1.00 97.25 90 VAL A CA 1
ATOM 702 C C . VAL A 1 90 ? -18.009 -1.700 -2.675 1.00 97.25 90 VAL A C 1
ATOM 704 O O . VAL A 1 90 ? -18.320 -2.798 -3.119 1.00 97.25 90 VAL A O 1
ATOM 707 N N . THR A 1 91 ? -17.551 -1.540 -1.431 1.00 98.06 91 THR A N 1
ATOM 708 C CA . THR A 1 91 ? -17.155 -2.683 -0.587 1.00 98.06 91 THR A CA 1
ATOM 709 C C . THR A 1 91 ? -18.317 -3.362 0.131 1.00 98.06 91 THR A C 1
ATOM 711 O O . THR A 1 91 ? -18.154 -4.474 0.635 1.00 98.06 91 THR A O 1
ATOM 714 N N . GLY A 1 92 ? -19.481 -2.710 0.222 1.00 97.56 92 GLY A N 1
ATOM 715 C CA . GLY A 1 92 ? -20.606 -3.183 1.034 1.00 97.56 92 GLY A CA 1
ATOM 716 C C . GLY A 1 92 ? -20.357 -3.077 2.546 1.00 97.56 92 GLY A C 1
ATOM 717 O O . GLY A 1 92 ? -21.112 -3.648 3.340 1.00 97.56 92 GLY A O 1
ATOM 718 N N . LEU A 1 93 ? -19.301 -2.366 2.953 1.00 98.69 93 LEU A N 1
ATOM 719 C CA . LEU A 1 93 ? -19.027 -2.027 4.345 1.00 98.69 93 LEU A CA 1
ATOM 720 C C . LEU A 1 93 ? -19.822 -0.783 4.760 1.00 98.69 93 LEU A C 1
ATOM 722 O O . LEU A 1 93 ? -20.068 0.136 3.979 1.00 98.69 93 LEU A O 1
ATOM 726 N N . MET A 1 94 ? -20.193 -0.728 6.032 1.00 98.88 94 MET A N 1
ATOM 727 C CA . MET A 1 94 ? -20.720 0.468 6.680 1.00 98.88 94 MET A CA 1
ATOM 728 C C . MET A 1 94 ? -19.789 0.848 7.828 1.00 98.88 94 MET A C 1
ATOM 730 O O . MET A 1 94 ? -19.335 -0.007 8.582 1.00 98.88 94 MET A O 1
ATOM 734 N N . TRP A 1 95 ? -19.504 2.136 7.942 1.00 98.88 95 TRP A N 1
ATOM 735 C CA . TRP A 1 95 ? -18.454 2.707 8.773 1.00 98.88 95 TRP A CA 1
ATOM 736 C C . TRP A 1 95 ? -19.020 3.735 9.746 1.00 98.88 95 TRP A C 1
ATOM 738 O O . TRP A 1 95 ? -20.028 4.385 9.459 1.00 98.88 95 TRP A O 1
ATOM 748 N N . GLN A 1 96 ? -18.337 3.945 10.871 1.00 98.69 96 GLN A N 1
ATOM 749 C CA . GLN A 1 96 ? -18.516 5.179 11.639 1.00 98.69 96 GLN A CA 1
ATOM 750 C C . GLN A 1 96 ? -18.081 6.387 10.794 1.00 98.69 96 GLN A C 1
ATOM 752 O O . GLN A 1 96 ? -17.086 6.312 10.074 1.00 98.69 96 GLN A O 1
ATOM 757 N N . LYS A 1 97 ? -18.801 7.509 10.888 1.00 98.62 97 LYS A N 1
ATOM 758 C CA . LYS A 1 97 ? -18.430 8.756 10.201 1.00 98.62 97 LYS A CA 1
ATOM 759 C C . LYS A 1 97 ? -17.310 9.526 10.908 1.00 98.62 97 LYS A C 1
ATOM 761 O O . LYS A 1 97 ? -16.525 10.193 10.243 1.00 98.62 97 LYS A O 1
ATOM 766 N N . ASP A 1 98 ? -17.256 9.453 12.236 1.00 98.19 98 ASP A N 1
ATOM 767 C CA . ASP A 1 98 ? -16.334 10.211 13.089 1.00 98.19 98 ASP A CA 1
ATOM 768 C C . ASP A 1 98 ? -15.594 9.252 14.042 1.00 98.19 98 ASP A C 1
ATOM 770 O O . ASP A 1 98 ? -16.262 8.463 14.721 1.00 98.19 98 ASP A O 1
ATOM 774 N N . PRO A 1 99 ? -14.246 9.275 14.096 1.00 97.00 99 PRO A N 1
ATOM 775 C CA . PRO A 1 99 ? -13.477 8.426 15.002 1.00 97.00 99 PRO A CA 1
ATOM 776 C C . PRO A 1 99 ? -13.494 8.888 16.468 1.00 97.00 99 PRO A C 1
ATOM 778 O O . PRO A 1 99 ? -13.096 8.125 17.352 1.00 97.00 99 PRO A O 1
ATOM 781 N N . GLY A 1 100 ? -13.920 10.124 16.742 1.00 95.81 100 GLY A N 1
ATOM 782 C CA . GLY A 1 100 ? -13.915 10.723 18.073 1.00 95.81 100 GLY A CA 1
ATOM 783 C C . GLY A 1 100 ? -12.513 10.896 18.670 1.00 95.81 100 GLY A C 1
ATOM 784 O O . GLY A 1 100 ? -11.520 11.087 17.968 1.00 95.81 100 GLY A O 1
ATOM 785 N N . GLU A 1 101 ? -12.437 10.858 20.002 1.00 95.25 101 GLU A N 1
ATOM 786 C CA . GLU A 1 101 ? -11.178 10.960 20.751 1.00 95.25 101 GLU A CA 1
ATOM 787 C C . GLU A 1 101 ? -10.322 9.688 20.653 1.00 95.25 101 GLU A C 1
ATOM 789 O O . GLU A 1 101 ? -10.828 8.568 20.534 1.00 95.25 101 GLU A O 1
ATOM 794 N N . LYS A 1 102 ? -8.997 9.857 20.752 1.00 96.12 102 LYS A N 1
ATOM 795 C CA . LYS A 1 102 ? -8.042 8.745 20.629 1.00 96.12 102 LYS A CA 1
ATOM 796 C C . LYS A 1 102 ? -8.150 7.771 21.811 1.00 96.12 102 LYS A C 1
ATOM 798 O O . LYS A 1 102 ? -8.196 8.188 22.966 1.00 96.12 102 LYS A O 1
ATOM 803 N N . LYS A 1 103 ? -8.071 6.471 21.523 1.00 97.38 103 LYS A N 1
ATOM 804 C CA . LYS A 1 103 ? -8.182 5.351 22.476 1.00 97.38 103 LYS A CA 1
ATOM 805 C C . LYS A 1 103 ? -6.890 4.537 22.549 1.00 97.38 103 LYS A C 1
ATOM 807 O O . LYS A 1 103 ? -6.126 4.509 21.583 1.00 97.38 103 LYS A O 1
ATOM 812 N N . THR A 1 104 ? -6.641 3.839 23.655 1.00 98.00 104 THR A N 1
ATOM 813 C CA . THR A 1 104 ? -5.659 2.741 23.674 1.00 98.00 104 THR A CA 1
ATOM 814 C C . THR A 1 104 ? -6.147 1.571 22.818 1.00 98.00 104 THR A C 1
ATOM 816 O O . THR A 1 104 ? -7.335 1.460 22.510 1.00 98.00 104 THR A O 1
ATOM 819 N N . TYR A 1 105 ? -5.250 0.652 22.451 1.00 98.12 105 TYR A N 1
ATOM 820 C CA . TYR A 1 105 ? -5.644 -0.522 21.667 1.00 98.12 105 TYR A CA 1
ATOM 821 C C . TYR A 1 105 ? -6.676 -1.415 22.385 1.00 98.12 105 TYR A C 1
ATOM 823 O O . TYR A 1 105 ? -7.608 -1.907 21.756 1.00 98.12 105 TYR A O 1
ATOM 831 N N . ALA A 1 106 ? -6.575 -1.566 23.711 1.00 97.88 106 ALA A N 1
ATOM 832 C CA . ALA A 1 106 ? -7.540 -2.342 24.493 1.00 97.88 106 ALA A CA 1
ATOM 833 C C . ALA A 1 106 ? -8.949 -1.715 24.475 1.00 97.88 106 ALA A C 1
ATOM 835 O O . ALA A 1 106 ? -9.936 -2.422 24.293 1.00 97.88 106 ALA A O 1
ATOM 836 N N . GLU A 1 107 ? -9.041 -0.387 24.598 1.00 98.44 107 GLU A N 1
ATOM 837 C CA . GLU A 1 107 ? -10.303 0.363 24.501 1.00 98.44 107 GLU A CA 1
ATOM 838 C C . GLU A 1 107 ? -10.878 0.359 23.072 1.00 98.44 107 GLU A C 1
ATOM 840 O O . GLU A 1 107 ? -12.096 0.382 22.899 1.00 98.44 107 GLU A O 1
ATOM 845 N N . ALA A 1 108 ? -10.021 0.299 22.046 1.00 98.19 108 ALA A N 1
ATOM 846 C CA . ALA A 1 108 ? -10.432 0.142 20.650 1.00 98.19 108 ALA A CA 1
ATOM 847 C C . ALA A 1 108 ? -11.026 -1.251 20.370 1.00 98.19 108 ALA A C 1
ATOM 849 O O . ALA A 1 108 ? -12.029 -1.357 19.672 1.00 98.19 108 ALA A O 1
ATOM 850 N N . VAL A 1 109 ? -10.447 -2.317 20.932 1.00 98.06 109 VAL A N 1
ATOM 851 C CA . VAL A 1 109 ? -10.990 -3.681 20.799 1.00 98.06 109 VAL A CA 1
ATOM 852 C C . VAL A 1 109 ? -12.290 -3.838 21.597 1.00 98.06 109 VAL A C 1
ATOM 854 O O . VAL A 1 109 ? -13.281 -4.323 21.056 1.00 98.06 109 VAL A O 1
ATOM 857 N N . ALA A 1 110 ? -12.320 -3.400 22.861 1.00 98.00 110 ALA A N 1
ATOM 858 C CA . ALA A 1 110 ? -13.501 -3.531 23.718 1.00 98.00 110 ALA A CA 1
ATOM 859 C C . ALA A 1 110 ? -14.692 -2.701 23.207 1.00 98.00 110 ALA A C 1
ATOM 861 O O . ALA A 1 110 ? -15.804 -3.213 23.072 1.00 98.00 110 ALA A O 1
ATOM 862 N N . GLY A 1 111 ? -14.447 -1.438 22.848 1.00 97.81 111 GLY A N 1
ATOM 863 C CA . GLY A 1 111 ? -15.499 -0.504 22.457 1.00 97.81 111 GLY A CA 1
ATOM 864 C C . GLY A 1 111 ? -16.177 -0.813 21.117 1.00 97.81 111 GLY A C 1
ATOM 865 O O . GLY A 1 111 ? -17.122 -0.109 20.769 1.00 97.81 111 GLY A O 1
ATOM 866 N N . ALA A 1 112 ? -15.707 -1.804 20.350 1.00 97.25 112 ALA A N 1
ATOM 867 C CA . ALA A 1 112 ? -16.390 -2.272 19.144 1.00 97.25 112 ALA A CA 1
ATOM 868 C C . ALA A 1 112 ? -17.697 -2.996 19.513 1.00 97.25 112 ALA A C 1
ATOM 870 O O . ALA A 1 112 ? -18.769 -2.609 19.053 1.00 97.25 112 ALA A O 1
ATOM 871 N N . ALA A 1 113 ? -17.627 -3.952 20.449 1.00 96.44 113 ALA A N 1
ATOM 872 C CA . ALA A 1 113 ? -18.783 -4.707 20.943 1.00 96.44 113 ALA A CA 1
ATOM 873 C C . ALA A 1 113 ? -19.800 -3.838 21.714 1.00 96.44 113 ALA A C 1
ATOM 875 O O . ALA A 1 113 ? -20.972 -4.204 21.838 1.00 96.44 113 ALA A O 1
ATOM 876 N N . GLU A 1 114 ? -19.369 -2.675 22.211 1.00 97.25 114 GLU A N 1
ATOM 877 C CA . GLU A 1 114 ? -20.203 -1.666 22.880 1.00 97.25 114 GLU A CA 1
ATOM 878 C C . GLU A 1 114 ? -20.837 -0.652 21.907 1.00 97.25 114 GLU A C 1
ATOM 880 O O . GLU A 1 114 ? -21.770 0.060 22.281 1.00 97.25 114 GLU A O 1
ATOM 885 N N . CYS A 1 115 ? -20.364 -0.562 20.659 1.00 97.81 115 CYS A N 1
ATOM 886 C CA . CYS A 1 115 ? -20.839 0.435 19.700 1.00 97.81 115 CYS A CA 1
ATOM 887 C C . CYS A 1 115 ? -22.303 0.179 19.307 1.00 97.81 115 CYS A C 1
ATOM 889 O O . CYS A 1 115 ? -22.661 -0.936 18.933 1.00 97.81 115 CYS A O 1
ATOM 891 N N . ARG A 1 116 ? -23.156 1.210 19.376 1.00 97.88 116 ARG A N 1
ATOM 892 C CA . ARG A 1 116 ? -24.578 1.154 18.970 1.00 97.88 116 ARG A CA 1
ATOM 893 C C . ARG A 1 116 ? -24.961 2.226 17.940 1.00 97.88 116 ARG A C 1
ATOM 895 O O . ARG A 1 116 ? -26.107 2.667 17.868 1.00 97.88 116 ARG A O 1
ATOM 902 N N . LEU A 1 117 ? -23.980 2.679 17.156 1.00 97.88 117 LEU A N 1
ATOM 903 C CA . LEU A 1 117 ? -24.169 3.706 16.129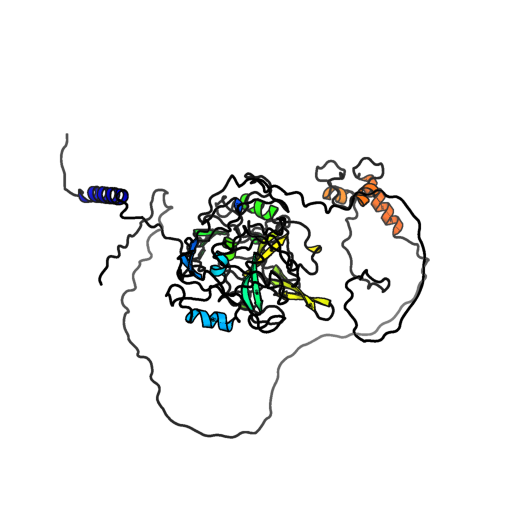 1.00 97.88 117 LEU A CA 1
ATOM 904 C C . LEU A 1 117 ? -25.091 3.196 15.006 1.00 97.88 117 LEU A C 1
ATOM 906 O O . LEU A 1 117 ? -25.067 2.009 14.677 1.00 97.88 117 LEU A O 1
ATOM 910 N N . GLY A 1 118 ? -25.947 4.071 14.470 1.00 97.25 118 GLY A N 1
ATOM 911 C CA . GLY A 1 118 ? -27.004 3.704 13.515 1.00 97.25 118 GLY A CA 1
ATOM 912 C C . GLY A 1 118 ? -28.077 2.740 14.055 1.00 97.25 118 GLY A C 1
ATOM 913 O O . GLY A 1 118 ? -28.937 2.298 13.303 1.00 97.25 118 GLY A O 1
ATOM 914 N N . GLY A 1 119 ? -28.040 2.393 15.350 1.00 97.75 119 GLY A N 1
ATOM 915 C CA . GLY A 1 119 ? -28.907 1.374 15.951 1.00 97.75 119 GLY A CA 1
ATOM 916 C C . GLY A 1 119 ? -28.433 -0.074 15.762 1.00 97.75 119 GLY A C 1
ATOM 917 O O . GLY A 1 119 ? -29.158 -0.988 16.145 1.00 97.75 119 GLY A O 1
ATOM 918 N N . TYR A 1 120 ? -27.236 -0.293 15.207 1.00 98.12 120 TYR A N 1
ATOM 919 C CA . TYR A 1 120 ? -26.662 -1.624 14.960 1.00 98.12 120 TYR A CA 1
ATOM 920 C C . TYR A 1 120 ? -25.720 -2.075 16.084 1.00 98.12 120 TYR A C 1
ATOM 922 O O . TYR A 1 120 ? -25.091 -1.235 16.724 1.00 98.12 120 TYR A O 1
ATOM 930 N N . ASP A 1 121 ? -25.580 -3.384 16.305 1.00 97.31 121 ASP A N 1
ATOM 931 C CA . ASP A 1 121 ? -24.781 -3.989 17.384 1.00 97.31 121 ASP A CA 1
ATOM 932 C C . ASP A 1 121 ? -23.683 -4.972 16.916 1.00 97.31 121 ASP A C 1
ATOM 934 O O . ASP A 1 121 ? -22.897 -5.449 17.733 1.00 97.31 121 ASP A O 1
ATOM 938 N N . ASP A 1 122 ? -23.563 -5.198 15.607 1.00 97.81 122 ASP A N 1
ATOM 939 C CA . ASP A 1 122 ? -22.586 -6.053 14.909 1.00 97.81 122 ASP A CA 1
ATOM 940 C C . ASP A 1 122 ? -21.301 -5.308 14.472 1.00 97.81 122 ASP A C 1
ATOM 942 O O . ASP A 1 122 ? -20.625 -5.695 13.514 1.00 97.81 122 ASP A O 1
ATOM 946 N N . TRP A 1 123 ? -20.957 -4.218 15.163 1.00 98.69 123 TRP A N 1
ATOM 947 C CA . TRP A 1 123 ? -19.758 -3.419 14.894 1.00 98.69 123 TRP A CA 1
ATOM 948 C C . TRP A 1 123 ? -18.463 -4.155 15.276 1.00 98.69 123 TRP A C 1
ATOM 950 O O . TRP A 1 123 ? -18.342 -4.726 16.361 1.00 98.69 123 TRP A O 1
ATOM 960 N N . ARG A 1 124 ? -17.449 -4.071 14.408 1.00 98.62 124 ARG A N 1
ATOM 961 C CA . ARG A 1 124 ? -16.103 -4.633 14.614 1.00 98.62 124 ARG A CA 1
ATOM 962 C C . ARG A 1 124 ? -15.010 -3.579 14.442 1.00 98.62 124 ARG A C 1
ATOM 964 O O . ARG A 1 124 ? -15.172 -2.602 13.712 1.00 98.62 124 ARG A O 1
ATOM 971 N N . LEU A 1 125 ? -13.859 -3.810 15.073 1.00 98.62 125 LEU A N 1
ATOM 972 C CA . LEU A 1 125 ? -12.615 -3.143 14.689 1.00 98.62 125 LEU A CA 1
ATOM 973 C C . LEU A 1 125 ? -12.184 -3.710 13.315 1.00 98.62 125 LEU A C 1
ATOM 975 O O . LEU A 1 125 ? -12.097 -4.934 13.192 1.00 98.62 125 LEU A O 1
ATOM 979 N N . PRO A 1 126 ? -11.949 -2.876 12.286 1.00 98.81 126 PRO A N 1
ATOM 980 C CA . PRO A 1 126 ? -11.657 -3.332 10.928 1.00 98.81 126 PRO A CA 1
ATOM 981 C C . PRO A 1 126 ? -10.310 -4.046 10.868 1.00 98.81 126 PRO A C 1
ATOM 983 O O . PRO A 1 126 ? -9.382 -3.687 11.592 1.00 98.81 126 PRO A O 1
ATOM 986 N N . THR A 1 127 ? -10.151 -4.997 9.957 1.00 98.81 127 THR A N 1
ATOM 987 C CA . THR A 1 127 ? -8.832 -5.454 9.503 1.00 98.81 127 THR A CA 1
ATOM 988 C C . THR A 1 127 ? -8.099 -4.349 8.738 1.00 98.81 127 THR A C 1
ATOM 990 O O . THR A 1 127 ? -8.687 -3.358 8.297 1.00 98.81 127 THR A O 1
ATOM 993 N N . ILE A 1 128 ? -6.795 -4.522 8.523 1.00 98.81 128 ILE A N 1
ATOM 994 C CA . ILE A 1 128 ? -6.008 -3.579 7.723 1.00 98.81 128 ILE A CA 1
ATOM 995 C C . ILE A 1 128 ? -6.442 -3.520 6.252 1.00 98.81 128 ILE A C 1
ATOM 997 O O . ILE A 1 128 ? -6.403 -2.439 5.677 1.00 98.81 128 ILE A O 1
ATOM 1001 N N . LYS A 1 129 ? -6.919 -4.624 5.652 1.00 98.75 129 LYS A N 1
ATOM 1002 C CA . LYS A 1 129 ? -7.466 -4.616 4.280 1.00 98.75 129 LYS A CA 1
ATOM 1003 C C . LYS A 1 129 ? -8.766 -3.806 4.197 1.00 98.75 129 LYS A C 1
ATOM 1005 O O . LYS A 1 129 ? -8.927 -3.034 3.257 1.00 98.75 129 LYS A O 1
ATOM 1010 N N . GLU A 1 130 ? -9.648 -3.919 5.193 1.00 98.88 130 GLU A N 1
ATOM 1011 C CA . GLU A 1 130 ? -10.858 -3.089 5.293 1.00 98.88 130 GLU A CA 1
ATOM 1012 C C . GLU A 1 130 ? -10.512 -1.609 5.495 1.00 98.88 130 GLU A C 1
ATOM 1014 O O . GLU A 1 130 ? -10.934 -0.780 4.700 1.00 98.88 130 GLU A O 1
ATOM 1019 N N . LEU A 1 131 ? -9.700 -1.247 6.499 1.00 98.88 131 LEU A N 1
ATOM 1020 C CA . LEU A 1 131 ? -9.391 0.169 6.762 1.00 98.88 131 LEU A CA 1
ATOM 1021 C C . LEU A 1 131 ? -8.612 0.831 5.611 1.00 98.88 131 LEU A C 1
ATOM 1023 O O . LEU A 1 131 ? -8.742 2.032 5.380 1.00 98.88 131 LEU A O 1
ATOM 1027 N N . TYR A 1 132 ? -7.822 0.057 4.866 1.00 98.69 132 TYR A N 1
ATOM 1028 C CA . TYR A 1 132 ? -7.105 0.540 3.690 1.00 98.69 132 TYR A CA 1
ATOM 1029 C C . TYR A 1 132 ? -8.004 0.706 2.449 1.00 98.69 132 TYR A C 1
ATOM 1031 O O . TYR A 1 132 ? -7.600 1.400 1.517 1.00 98.69 132 TYR A O 1
ATOM 1039 N N . SER A 1 133 ? -9.243 0.184 2.425 1.00 98.56 133 SER A N 1
ATOM 1040 C CA . SER A 1 133 ? -10.190 0.476 1.329 1.00 98.56 133 SER A CA 1
ATOM 1041 C C . SER A 1 133 ? -10.502 1.974 1.233 1.00 98.56 133 SER A C 1
ATOM 1043 O O . SER A 1 133 ? -10.612 2.509 0.128 1.00 98.56 133 SER A O 1
ATOM 1045 N N . LEU A 1 134 ? -10.544 2.652 2.387 1.00 98.75 134 LEU A N 1
ATOM 1046 C CA . LEU A 1 134 ? -10.837 4.078 2.528 1.00 98.75 134 LEU A CA 1
ATOM 1047 C C . LEU A 1 134 ? -9.695 5.002 2.080 1.00 98.75 134 LEU A C 1
ATOM 1049 O O . LEU A 1 134 ? -9.919 6.207 1.964 1.00 98.75 134 LEU A O 1
ATOM 1053 N N . ILE A 1 135 ? -8.477 4.485 1.847 1.00 98.25 135 ILE A N 1
ATOM 1054 C CA . ILE A 1 135 ? -7.341 5.348 1.499 1.00 98.25 135 ILE A CA 1
ATOM 1055 C C . ILE A 1 135 ? -7.515 5.936 0.092 1.00 98.25 135 ILE A C 1
ATOM 1057 O O . ILE A 1 135 ? -7.840 5.210 -0.849 1.00 98.25 135 ILE A O 1
ATOM 1061 N N . LEU A 1 136 ? -7.275 7.236 -0.071 1.00 98.06 136 LEU A N 1
ATOM 1062 C CA . LEU A 1 136 ? -7.342 7.923 -1.361 1.00 98.06 136 LEU A CA 1
ATOM 1063 C C . LEU A 1 136 ? -6.011 8.600 -1.696 1.00 98.06 136 LEU A C 1
ATOM 1065 O O . LEU A 1 136 ? -5.590 9.541 -1.027 1.00 98.06 136 LEU A O 1
ATOM 1069 N N . PHE A 1 137 ? -5.371 8.155 -2.775 1.00 97.62 137 PHE A N 1
ATOM 1070 C CA . PHE A 1 137 ? -4.123 8.704 -3.322 1.00 97.62 137 PHE A CA 1
ATOM 1071 C C . PHE A 1 137 ? -4.342 9.936 -4.223 1.00 97.62 137 PHE A C 1
ATOM 1073 O O . PHE A 1 137 ? -3.461 10.322 -4.995 1.00 97.62 137 PHE A O 1
ATOM 1080 N N . SER A 1 138 ? -5.506 10.578 -4.078 1.00 94.00 138 SER A N 1
ATOM 1081 C CA . SER A 1 138 ? -5.727 12.004 -4.339 1.00 94.00 138 SER A CA 1
ATOM 1082 C C . SER A 1 138 ? -5.225 12.905 -3.197 1.00 94.00 138 SER A C 1
ATOM 1084 O O . SER A 1 138 ? -5.013 14.095 -3.424 1.00 94.00 138 SER A O 1
ATOM 1086 N N . GLY A 1 139 ? -5.044 12.359 -1.984 1.00 95.25 139 GLY A N 1
ATOM 1087 C CA . GLY A 1 139 ? -4.453 13.055 -0.837 1.00 95.25 139 GLY A CA 1
ATOM 1088 C C . GLY A 1 139 ? -2.948 13.314 -0.990 1.00 95.25 139 GLY A C 1
ATOM 1089 O O . GLY A 1 139 ? -2.306 12.838 -1.929 1.00 95.25 139 GLY A O 1
ATOM 1090 N N . GLU A 1 140 ? -2.371 14.078 -0.060 1.00 93.94 140 GLU A N 1
ATOM 1091 C CA . GLU A 1 140 ? -0.991 14.561 -0.156 1.00 93.94 140 GLU A CA 1
ATOM 1092 C C . GLU A 1 140 ? -0.185 14.375 1.142 1.00 93.94 140 GLU A C 1
ATOM 1094 O O . GLU A 1 140 ? -0.607 14.749 2.236 1.00 93.94 140 GLU A O 1
ATOM 1099 N N . ASP A 1 141 ? 1.020 13.811 1.016 1.00 93.56 141 ASP A N 1
ATOM 1100 C CA . ASP A 1 141 ? 1.952 13.604 2.123 1.00 93.56 141 ASP A CA 1
ATOM 1101 C C . ASP A 1 141 ? 2.462 14.952 2.649 1.00 93.56 141 ASP A C 1
ATOM 1103 O O . ASP A 1 141 ? 2.989 15.796 1.914 1.00 93.56 141 ASP A O 1
ATOM 1107 N N . VAL A 1 142 ? 2.295 15.162 3.949 1.00 89.56 142 VAL A N 1
ATOM 1108 C CA . VAL A 1 142 ? 2.539 16.455 4.594 1.00 89.56 142 VAL A CA 1
ATOM 1109 C C . VAL A 1 142 ? 3.991 16.592 5.067 1.00 89.56 142 VAL A C 1
ATOM 1111 O O . VAL A 1 142 ? 4.834 15.702 4.896 1.00 89.56 142 VAL A O 1
ATOM 1114 N N . ASP A 1 143 ? 4.338 17.731 5.674 1.00 87.44 143 ASP A N 1
ATOM 1115 C CA . ASP A 1 143 ? 5.545 17.774 6.501 1.00 87.44 143 ASP A CA 1
ATOM 1116 C C . ASP A 1 143 ? 5.241 17.328 7.934 1.00 87.44 143 ASP A C 1
ATOM 1118 O O . ASP A 1 143 ? 4.390 17.944 8.575 1.00 87.44 143 ASP A O 1
ATOM 1122 N N . PRO A 1 144 ? 5.948 16.326 8.491 1.00 86.12 144 PRO A N 1
ATOM 1123 C CA . PRO A 1 144 ? 5.815 15.970 9.902 1.00 86.12 144 PRO A CA 1
ATOM 1124 C C . PRO A 1 144 ? 6.065 17.137 10.869 1.00 86.12 144 PRO A C 1
ATOM 1126 O O . PRO A 1 144 ? 5.647 17.049 12.020 1.00 86.12 144 PRO A O 1
ATOM 1129 N N . MET A 1 145 ? 6.746 18.199 10.421 1.00 84.38 145 MET A N 1
ATOM 1130 C CA . MET A 1 145 ? 7.033 19.405 11.202 1.00 84.38 145 MET A CA 1
ATOM 1131 C C . MET A 1 145 ? 6.194 20.630 10.790 1.00 84.38 145 MET A C 1
ATOM 1133 O O . MET A 1 145 ? 6.433 21.721 11.308 1.00 84.38 145 MET A O 1
ATOM 1137 N N . ALA A 1 146 ? 5.225 20.492 9.877 1.00 84.56 146 ALA A N 1
ATOM 1138 C CA . ALA A 1 146 ? 4.313 21.586 9.547 1.00 84.56 146 ALA A CA 1
ATOM 1139 C C . ALA A 1 146 ? 3.324 21.849 10.695 1.00 84.56 146 ALA A C 1
ATOM 1141 O O . ALA A 1 146 ? 2.834 20.929 11.347 1.00 84.56 146 ALA A O 1
ATOM 1142 N N . THR A 1 147 ? 3.009 23.125 10.918 1.00 79.06 147 THR A N 1
ATOM 1143 C CA . THR A 1 147 ? 2.121 23.603 11.993 1.00 79.06 147 THR A CA 1
ATOM 1144 C C . THR A 1 147 ? 0.754 24.059 11.466 1.00 79.06 147 THR A C 1
ATOM 1146 O O . THR A 1 147 ? 0.114 24.918 12.068 1.00 79.06 147 THR A O 1
ATOM 1149 N N . GLY A 1 148 ? 0.346 23.547 10.301 1.00 76.25 148 GLY A N 1
ATOM 1150 C CA . GLY A 1 148 ? -0.813 23.999 9.525 1.00 76.25 148 GLY A CA 1
ATOM 1151 C C . GLY A 1 148 ? -0.459 24.270 8.059 1.00 76.25 148 GLY A C 1
ATOM 1152 O O . GLY A 1 148 ? 0.716 24.287 7.686 1.00 76.25 148 GLY A O 1
ATOM 1153 N N . GLY A 1 149 ? -1.481 24.478 7.233 1.00 78.75 149 GLY A N 1
ATOM 1154 C CA . GLY A 1 149 ? -1.366 24.710 5.794 1.00 78.75 149 GLY A CA 1
ATOM 1155 C C . GLY A 1 149 ? -2.675 24.386 5.078 1.00 78.75 149 GLY A C 1
ATOM 1156 O O . GLY A 1 149 ? -3.687 24.130 5.727 1.00 78.75 149 GLY A O 1
ATOM 1157 N N . ASP A 1 150 ? -2.625 24.369 3.751 1.00 85.00 150 ASP A N 1
ATOM 1158 C CA . ASP A 1 150 ? -3.586 23.635 2.926 1.00 85.00 150 ASP A CA 1
ATOM 1159 C C . ASP A 1 150 ? -3.155 22.158 2.969 1.00 85.00 150 ASP A C 1
ATOM 1161 O O . ASP A 1 150 ? -2.035 21.844 2.560 1.00 85.00 150 ASP A O 1
ATOM 1165 N N . LEU A 1 151 ? -3.950 21.291 3.603 1.00 90.56 151 LEU A N 1
ATOM 1166 C CA . LEU A 1 151 ? -3.573 19.911 3.937 1.00 90.56 151 LEU A CA 1
ATOM 1167 C C . LEU A 1 151 ? -4.674 18.950 3.474 1.00 90.56 151 LEU A C 1
ATOM 1169 O O . LEU A 1 151 ? -5.801 19.030 3.959 1.00 90.56 151 LEU A O 1
ATOM 1173 N N . HIS A 1 152 ? -4.325 18.037 2.567 1.00 93.69 152 HIS A N 1
ATOM 1174 C CA . HIS A 1 152 ? -5.265 17.133 1.898 1.00 93.69 152 HIS A CA 1
ATOM 1175 C C . HIS A 1 152 ? -5.076 15.702 2.417 1.00 93.69 152 HIS A C 1
ATOM 1177 O O . HIS A 1 152 ? -4.090 15.057 2.047 1.00 93.69 152 HIS A O 1
ATOM 1183 N N . PRO A 1 153 ? -5.943 15.191 3.312 1.00 96.50 153 PRO A N 1
ATOM 1184 C CA . PRO A 1 153 ? -5.778 13.860 3.878 1.00 96.50 153 PRO A CA 1
ATOM 1185 C C . PRO A 1 153 ? -6.105 12.773 2.849 1.00 96.50 153 PRO A C 1
ATOM 1187 O O . PRO A 1 153 ? -6.843 12.981 1.891 1.00 96.50 153 PRO A O 1
ATOM 1190 N N . PHE A 1 154 ? -5.581 11.571 3.070 1.00 98.00 154 PHE A N 1
ATOM 1191 C CA . PHE A 1 154 ? -5.788 10.416 2.193 1.00 98.00 154 PHE A CA 1
ATOM 1192 C C . PHE A 1 154 ? -7.130 9.706 2.471 1.00 98.00 154 PHE A C 1
ATOM 1194 O O . PHE A 1 154 ? -7.170 8.481 2.509 1.00 98.00 154 PHE A O 1
ATOM 1201 N N . ILE A 1 155 ? -8.217 10.441 2.721 1.00 98.12 155 ILE A N 1
ATOM 1202 C CA . ILE A 1 155 ? -9.564 9.909 3.003 1.00 98.12 155 ILE A CA 1
ATOM 1203 C C . ILE A 1 155 ? -10.627 10.874 2.455 1.00 98.12 155 ILE A C 1
ATOM 1205 O O . ILE A 1 155 ? -10.363 12.065 2.326 1.00 98.12 155 ILE A O 1
ATOM 1209 N N . ALA A 1 156 ? -11.816 10.374 2.110 1.00 97.94 156 ALA A N 1
ATOM 1210 C CA . ALA A 1 156 ? -12.890 11.195 1.547 1.00 97.94 156 ALA A CA 1
ATOM 1211 C C . ALA A 1 156 ? -13.518 12.161 2.571 1.00 97.94 156 ALA A C 1
ATOM 1213 O O . ALA A 1 156 ? -13.786 11.767 3.706 1.00 97.94 156 ALA A O 1
ATOM 1214 N N . ASP A 1 157 ? -13.881 13.369 2.121 1.00 96.75 157 ASP A N 1
ATOM 1215 C CA . ASP A 1 157 ? -14.485 14.455 2.923 1.00 96.75 157 ASP A CA 1
ATOM 1216 C C . ASP A 1 157 ? -15.796 14.085 3.648 1.00 96.75 157 ASP A C 1
ATOM 1218 O O . ASP A 1 157 ? -16.266 14.815 4.523 1.00 96.75 157 ASP A O 1
ATOM 1222 N N . CYS A 1 158 ? -16.425 12.960 3.291 1.00 97.62 158 CYS A N 1
ATOM 1223 C CA . CYS A 1 158 ? -17.583 12.440 4.014 1.00 97.62 158 CYS A CA 1
ATOM 1224 C C . CYS A 1 158 ? -17.228 11.867 5.397 1.00 97.62 158 CYS A C 1
ATOM 1226 O O . CYS A 1 158 ? -18.127 11.728 6.222 1.00 97.62 158 CYS A O 1
ATOM 1228 N N . PHE A 1 159 ? -15.958 11.554 5.667 1.00 98.44 159 PHE A N 1
ATOM 1229 C CA . PHE A 1 159 ? -15.466 11.136 6.980 1.00 98.44 159 PHE A CA 1
ATOM 1230 C C . PHE A 1 159 ? -14.916 12.335 7.759 1.00 98.44 159 PHE A C 1
ATOM 1232 O O . PHE A 1 159 ? -14.197 13.169 7.211 1.00 98.44 159 PHE A O 1
ATOM 1239 N N . ALA A 1 160 ? -15.202 12.410 9.060 1.00 98.00 160 ALA A N 1
ATOM 1240 C CA . ALA A 1 160 ? -14.548 13.388 9.919 1.00 98.00 160 ALA A CA 1
ATOM 1241 C C . ALA A 1 160 ? -13.092 12.960 10.157 1.00 98.00 160 ALA A C 1
ATOM 1243 O O . ALA A 1 160 ? -12.816 11.853 10.624 1.00 98.00 160 ALA A O 1
ATOM 1244 N N . PHE A 1 161 ? -12.155 13.852 9.841 1.00 96.50 161 PHE A N 1
ATOM 1245 C CA . PHE A 1 161 ? -10.724 13.606 9.964 1.00 96.50 161 PHE A CA 1
ATOM 1246 C C . PHE A 1 161 ? -10.045 14.665 10.841 1.00 96.50 161 PHE A C 1
ATOM 1248 O O . PHE A 1 161 ? -10.436 15.831 10.856 1.00 96.50 161 PHE A O 1
ATOM 1255 N N . GLN A 1 162 ? -9.004 14.255 11.569 1.00 93.25 162 GLN A N 1
ATOM 1256 C CA . GLN A 1 162 ? -8.229 15.116 12.459 1.00 93.25 162 GLN A CA 1
ATOM 1257 C C . GLN A 1 162 ? -6.727 14.880 12.251 1.00 93.25 162 GLN A C 1
ATOM 1259 O O . GLN A 1 162 ? -6.244 13.751 12.352 1.00 93.25 162 GLN A O 1
ATOM 1264 N N . TYR A 1 163 ? -5.969 15.950 12.010 1.00 94.56 163 TYR A N 1
ATOM 1265 C CA . TYR A 1 163 ? -4.509 15.934 12.140 1.00 94.56 163 TYR A CA 1
ATOM 1266 C C . TYR A 1 163 ? -4.103 15.961 13.624 1.00 94.56 163 TYR A C 1
ATOM 1268 O O . TYR A 1 163 ? -4.872 16.397 14.478 1.00 94.56 163 TYR A O 1
ATOM 1276 N N . GLY A 1 164 ? -2.885 15.511 13.939 1.00 92.19 164 GLY A N 1
ATOM 1277 C CA . GLY A 1 164 ? -2.366 15.546 15.310 1.00 92.19 164 GLY A CA 1
ATOM 1278 C C . GLY A 1 164 ? -2.226 16.968 15.875 1.00 92.19 164 GLY A C 1
ATOM 1279 O O . GLY A 1 164 ? -1.837 17.907 15.177 1.00 92.19 164 GLY A O 1
ATOM 1280 N N . ASP A 1 165 ? -2.541 17.115 17.160 1.00 89.56 165 ASP A N 1
ATOM 1281 C CA . ASP A 1 165 ? -2.658 18.390 17.865 1.00 89.56 165 ASP A CA 1
ATOM 1282 C C . ASP A 1 165 ? -1.291 18.958 18.292 1.00 89.56 165 ASP A C 1
ATOM 1284 O O . ASP A 1 165 ? -0.701 18.581 19.313 1.00 89.56 165 ASP A O 1
ATOM 1288 N N . VAL A 1 166 ? -0.804 19.929 17.518 1.00 89.06 166 VAL A N 1
ATOM 1289 C CA . VAL A 1 166 ? 0.460 20.636 17.777 1.00 89.06 166 VAL A CA 1
ATOM 1290 C C . VAL A 1 166 ? 0.477 21.431 19.089 1.00 89.06 166 VAL A C 1
ATOM 1292 O O . VAL A 1 166 ? 1.554 21.662 19.637 1.00 89.06 166 VAL A O 1
ATOM 1295 N N . GLN A 1 167 ? -0.680 21.805 19.649 1.00 88.50 167 GLN A N 1
ATOM 1296 C CA . GLN A 1 167 ? -0.766 22.482 20.951 1.00 88.50 167 GLN A CA 1
ATOM 1297 C C . GLN A 1 167 ? -0.576 21.487 22.107 1.00 88.50 167 GLN A C 1
ATOM 1299 O O . GLN A 1 167 ? 0.019 21.828 23.129 1.00 88.50 167 GLN A O 1
ATOM 1304 N N . LYS A 1 168 ? -0.979 20.223 21.912 1.00 87.50 168 LYS A N 1
ATOM 1305 C CA . LYS A 1 168 ? -0.659 19.078 22.791 1.00 87.50 168 LYS A CA 1
ATOM 1306 C C . LYS A 1 168 ? 0.736 18.477 22.515 1.00 87.50 168 LYS A C 1
ATOM 1308 O O . LYS A 1 168 ? 1.061 17.389 23.002 1.00 87.50 16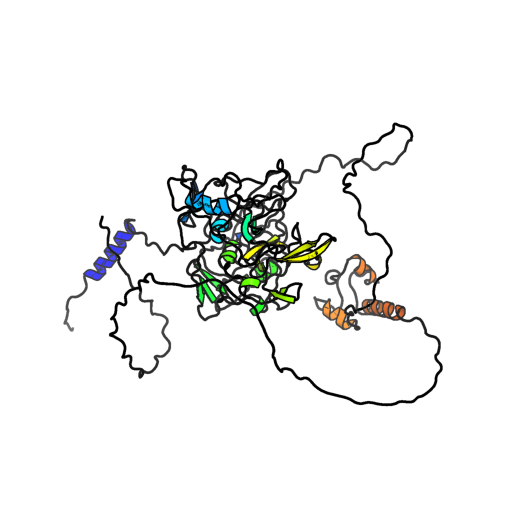8 LYS A O 1
ATOM 1313 N N . GLY A 1 169 ? 1.574 19.163 21.732 1.00 88.00 169 GLY A N 1
ATOM 1314 C CA . GLY A 1 169 ? 2.924 18.718 21.374 1.00 88.00 169 GLY A CA 1
ATOM 1315 C C . GLY A 1 169 ? 2.953 17.488 20.462 1.00 88.00 169 GLY A C 1
ATOM 1316 O O . GLY A 1 169 ? 3.935 16.744 20.463 1.00 88.00 169 GLY A O 1
ATOM 1317 N N . GLU A 1 170 ? 1.871 17.221 19.730 1.00 91.12 170 GLU A N 1
ATOM 1318 C CA . GLU A 1 170 ? 1.870 16.253 18.638 1.00 91.12 170 GLU A CA 1
ATOM 1319 C C . GLU A 1 170 ? 2.440 16.850 17.344 1.00 91.12 170 GLU A C 1
ATOM 1321 O O . GLU A 1 170 ? 2.556 18.061 17.176 1.00 91.12 170 GLU A O 1
ATOM 1326 N N . ARG A 1 171 ? 2.794 15.979 16.403 1.00 92.31 171 ARG A N 1
ATOM 1327 C CA . ARG A 1 171 ? 2.991 16.342 14.993 1.00 92.31 171 ARG A CA 1
ATOM 1328 C C . ARG A 1 171 ? 1.663 16.200 14.265 1.00 92.31 171 ARG A C 1
ATOM 1330 O O . ARG A 1 171 ? 0.889 15.316 14.620 1.00 92.31 171 ARG A O 1
ATOM 1337 N N . ILE A 1 172 ? 1.447 16.923 13.166 1.00 92.38 172 ILE A N 1
ATOM 1338 C CA . ILE A 1 172 ? 0.220 16.742 12.365 1.00 92.38 172 ILE A CA 1
ATOM 1339 C C . ILE A 1 172 ? 0.041 15.296 11.858 1.00 92.38 172 ILE A C 1
ATOM 1341 O O . ILE A 1 172 ? -1.086 14.820 11.753 1.00 92.38 172 ILE A O 1
ATOM 1345 N N . ILE A 1 173 ? 1.136 14.550 11.662 1.00 92.50 173 ILE A N 1
ATOM 1346 C CA . ILE A 1 173 ? 1.107 13.120 11.305 1.00 92.50 173 ILE A CA 1
ATOM 1347 C C . ILE A 1 173 ? 0.826 12.160 12.477 1.00 92.50 173 ILE A C 1
ATOM 1349 O O . ILE A 1 173 ? 0.824 10.948 12.270 1.00 92.50 173 ILE A O 1
ATOM 1353 N N . ASP A 1 174 ? 0.588 12.631 13.705 1.00 93.56 174 ASP A N 1
ATOM 1354 C CA . ASP A 1 174 ? 0.279 11.772 14.864 1.00 93.56 174 ASP A CA 1
ATOM 1355 C C . ASP A 1 174 ? -1.197 11.288 14.877 1.00 93.56 174 ASP A C 1
ATOM 1357 O O . ASP A 1 174 ? -1.821 11.134 15.930 1.00 93.56 174 ASP A O 1
ATOM 1361 N N . SER A 1 175 ? -1.750 11.025 13.686 1.00 95.12 175 SER A N 1
ATOM 1362 C CA . SER A 1 175 ? -3.132 10.606 13.413 1.00 95.12 175 SER A CA 1
ATOM 1363 C C . SER A 1 175 ? -3.203 9.133 12.968 1.00 95.12 175 SER A C 1
ATOM 1365 O O . SER A 1 175 ? -3.630 8.788 11.871 1.00 95.12 175 SER A O 1
ATOM 1367 N N . GLN A 1 176 ? -2.701 8.229 13.815 1.00 96.06 176 GLN A N 1
ATOM 1368 C CA . GLN A 1 176 ? -2.731 6.788 13.531 1.00 96.06 176 GLN A CA 1
ATOM 1369 C C . GLN A 1 176 ? -4.101 6.178 13.826 1.00 96.06 176 GLN A C 1
ATOM 1371 O O . GLN A 1 176 ? -4.574 6.310 14.955 1.00 96.06 176 GLN A O 1
ATOM 1376 N N . PHE A 1 177 ? -4.663 5.428 12.879 1.00 98.50 177 PHE A N 1
ATOM 1377 C CA . PHE A 1 177 ? -5.900 4.667 13.056 1.00 98.50 177 PHE A CA 1
ATOM 1378 C C . PHE A 1 177 ? -5.586 3.187 13.326 1.00 98.50 177 PHE A C 1
ATOM 1380 O O . PHE A 1 177 ? -4.735 2.602 12.651 1.00 98.50 177 PHE A O 1
ATOM 1387 N N . ALA A 1 178 ? -6.235 2.589 14.329 1.00 98.06 178 ALA A N 1
ATOM 1388 C CA . ALA A 1 178 ? -6.034 1.185 14.708 1.00 98.06 178 ALA A CA 1
ATOM 1389 C C . ALA A 1 178 ? -6.828 0.203 13.825 1.00 98.06 178 ALA A C 1
ATOM 1391 O O . ALA A 1 178 ? -7.879 0.548 13.289 1.00 98.06 178 ALA A O 1
ATOM 1392 N N . THR A 1 179 ? -6.347 -1.041 13.734 1.00 98.69 179 THR A N 1
ATOM 1393 C CA . THR A 1 179 ? -7.030 -2.171 13.076 1.00 98.69 179 THR A CA 1
ATOM 1394 C C . THR A 1 179 ? -6.940 -3.415 13.955 1.00 98.69 179 THR A C 1
ATOM 1396 O O . THR A 1 179 ? -6.083 -3.480 14.829 1.00 98.69 179 THR A O 1
ATOM 1399 N N . ALA A 1 180 ? -7.768 -4.426 13.707 1.00 98.44 180 ALA A N 1
ATOM 1400 C CA . ALA A 1 180 ? -7.682 -5.739 14.345 1.00 98.44 180 ALA A CA 1
ATOM 1401 C C . ALA A 1 180 ? -6.487 -6.588 13.856 1.00 98.44 180 ALA A C 1
ATOM 1403 O O . ALA A 1 180 ? -6.288 -7.707 14.327 1.00 98.44 180 ALA A O 1
ATOM 1404 N N . THR A 1 181 ? -5.697 -6.102 12.891 1.00 98.62 181 THR A N 1
ATOM 1405 C CA . THR A 1 181 ? -4.585 -6.856 12.302 1.00 98.62 181 THR A CA 1
ATOM 1406 C C . THR A 1 181 ? -3.288 -6.606 13.072 1.00 98.62 181 THR A C 1
ATOM 1408 O O . THR A 1 181 ? -2.505 -5.705 12.758 1.00 98.62 181 THR A O 1
ATOM 1411 N N . GLU A 1 182 ? -3.046 -7.428 14.093 1.00 98.00 182 GLU A N 1
ATOM 1412 C CA . GLU A 1 182 ? -1.745 -7.493 14.766 1.00 98.00 182 GLU A CA 1
ATOM 1413 C C . GLU A 1 182 ? -0.661 -8.094 13.853 1.00 98.00 182 GLU A C 1
ATOM 1415 O O . GLU A 1 182 ? -0.933 -8.943 13.005 1.00 98.00 182 GLU A O 1
ATOM 1420 N N . TYR A 1 183 ? 0.583 -7.642 14.017 1.00 98.19 183 TYR A N 1
ATOM 1421 C CA . TYR A 1 183 ? 1.740 -8.209 13.329 1.00 98.19 183 TYR A CA 1
ATOM 1422 C C . TYR A 1 183 ? 2.177 -9.494 14.036 1.00 98.19 183 TYR A C 1
ATOM 1424 O O . TYR A 1 183 ? 2.279 -9.537 15.260 1.00 98.19 183 TYR A O 1
ATOM 1432 N N . THR A 1 184 ? 2.497 -10.536 13.268 1.00 96.81 184 THR A N 1
ATOM 1433 C CA . THR A 1 184 ? 2.926 -11.843 13.802 1.00 96.81 184 THR A CA 1
ATOM 1434 C C . THR A 1 184 ? 4.334 -11.856 14.402 1.00 96.81 184 THR A C 1
ATOM 1436 O O . THR A 1 184 ? 4.777 -12.877 14.924 1.00 96.81 184 THR A O 1
ATOM 1439 N N . SER A 1 185 ? 5.034 -10.722 14.362 1.00 96.38 185 SER A N 1
ATOM 1440 C CA . SER A 1 185 ? 6.341 -10.497 14.977 1.00 96.38 185 SER A CA 1
ATOM 1441 C C . SER A 1 185 ? 6.348 -9.146 15.715 1.00 96.38 185 SER A C 1
ATOM 1443 O O . SER A 1 185 ? 5.312 -8.518 15.936 1.00 96.38 185 SER A O 1
ATOM 1445 N N . THR A 1 186 ? 7.523 -8.681 16.129 1.00 96.69 186 THR A N 1
ATOM 1446 C CA . THR A 1 186 ? 7.708 -7.409 16.838 1.00 96.69 186 THR A CA 1
ATOM 1447 C C . THR A 1 186 ? 8.487 -6.403 15.998 1.00 96.69 186 THR A C 1
ATOM 1449 O O . THR A 1 186 ? 9.355 -6.773 15.211 1.00 96.69 186 THR A O 1
ATOM 1452 N N . THR A 1 187 ? 8.217 -5.114 16.201 1.00 95.75 187 THR A N 1
ATOM 1453 C CA . THR A 1 187 ? 9.046 -4.017 15.672 1.00 95.75 187 THR A CA 1
ATOM 1454 C C . THR A 1 187 ? 9.924 -3.429 16.783 1.00 95.75 187 THR A C 1
ATOM 1456 O O . THR A 1 187 ? 9.748 -3.741 17.962 1.00 95.75 187 THR A O 1
ATOM 1459 N N . MET A 1 188 ? 10.891 -2.580 16.419 1.00 92.56 188 MET A N 1
ATOM 1460 C CA . MET A 1 188 ? 11.500 -1.550 17.287 1.00 92.56 188 MET A CA 1
ATOM 1461 C C . MET A 1 188 ? 11.699 -1.940 18.768 1.00 92.56 188 MET A C 1
ATOM 1463 O O . MET A 1 188 ? 10.978 -1.481 19.653 1.00 92.56 188 MET A O 1
ATOM 1467 N N . ASN A 1 189 ? 12.761 -2.699 19.056 1.00 89.00 189 ASN A N 1
ATOM 1468 C CA . ASN A 1 189 ? 13.136 -3.147 20.410 1.00 89.00 189 ASN A CA 1
ATOM 1469 C C . ASN A 1 189 ? 12.183 -4.186 21.045 1.00 89.00 189 ASN A C 1
ATOM 1471 O O . ASN A 1 189 ? 12.115 -4.277 22.269 1.00 89.00 189 ASN A O 1
ATOM 1475 N N . GLY A 1 190 ? 11.482 -4.988 20.237 1.00 93.25 190 GLY A N 1
ATOM 1476 C CA . GLY A 1 190 ? 10.648 -6.092 20.731 1.00 93.25 190 GLY A CA 1
ATOM 1477 C C . GLY A 1 190 ? 9.221 -5.682 21.101 1.00 93.25 190 GLY A C 1
ATOM 1478 O O . GLY A 1 190 ? 8.588 -6.334 21.928 1.00 93.25 190 GLY A O 1
ATOM 1479 N N . ALA A 1 191 ? 8.707 -4.595 20.523 1.00 95.88 191 ALA A N 1
ATOM 1480 C CA . ALA A 1 191 ? 7.347 -4.137 20.765 1.00 95.88 191 ALA A CA 1
ATOM 1481 C C . ALA A 1 191 ? 6.316 -5.027 20.052 1.00 95.88 191 ALA A C 1
ATOM 1483 O O . ALA A 1 191 ? 6.354 -5.172 18.825 1.00 95.88 191 ALA A O 1
ATOM 1484 N N . ALA A 1 192 ? 5.338 -5.547 20.805 1.00 97.25 192 ALA A N 1
ATOM 1485 C CA . ALA A 1 192 ? 4.088 -6.050 20.232 1.00 97.25 192 ALA A CA 1
ATOM 1486 C C . ALA A 1 192 ? 3.488 -4.968 19.318 1.00 97.25 192 ALA A C 1
ATOM 1488 O O . ALA A 1 192 ? 3.484 -3.786 19.674 1.00 97.25 192 ALA A O 1
ATOM 1489 N N . THR A 1 193 ? 3.072 -5.352 18.114 1.00 97.81 193 THR A N 1
ATOM 1490 C CA . THR A 1 193 ? 2.850 -4.420 17.003 1.00 97.81 193 THR A CA 1
ATOM 1491 C C . THR A 1 193 ? 1.493 -4.662 16.357 1.00 97.81 193 THR A C 1
ATOM 1493 O O . THR A 1 193 ? 1.122 -5.804 16.117 1.00 97.81 193 THR A O 1
ATOM 1496 N N . VAL A 1 194 ? 0.782 -3.587 16.026 1.00 98.25 194 VAL A N 1
ATOM 1497 C CA . VAL A 1 194 ? -0.467 -3.627 15.254 1.00 98.25 194 VAL A CA 1
ATOM 1498 C C . VAL A 1 194 ? -0.330 -2.803 13.980 1.00 98.25 194 VAL A C 1
ATOM 1500 O O . VAL A 1 194 ? 0.283 -1.734 14.007 1.00 98.25 194 VAL A O 1
ATOM 1503 N N . PHE A 1 195 ? -0.873 -3.282 12.862 1.00 98.62 195 PHE A N 1
ATOM 1504 C CA . PHE A 1 195 ? -0.936 -2.482 11.643 1.00 98.62 195 PHE A CA 1
ATOM 1505 C C . PHE A 1 195 ? -2.013 -1.406 11.765 1.00 98.62 195 PHE A C 1
ATOM 1507 O O . PHE A 1 195 ? -3.112 -1.642 12.265 1.00 98.62 195 PHE A O 1
ATOM 1514 N N . GLY A 1 196 ? -1.702 -0.209 11.285 1.00 98.12 196 GLY A N 1
ATOM 1515 C CA . GLY A 1 196 ? -2.656 0.884 11.192 1.00 98.12 196 GLY A CA 1
ATOM 1516 C C . GLY A 1 196 ? -2.442 1.709 9.934 1.00 98.12 196 GLY A C 1
ATOM 1517 O O . GLY A 1 196 ? -1.346 1.719 9.365 1.00 98.12 196 GLY A O 1
ATOM 1518 N N . VAL A 1 197 ? -3.490 2.421 9.528 1.00 98.44 197 VAL A N 1
ATOM 1519 C CA . VAL A 1 197 ? -3.435 3.411 8.447 1.00 98.44 197 VAL A CA 1
ATOM 1520 C C . VAL A 1 197 ? -3.198 4.793 9.058 1.00 98.44 197 VAL A C 1
ATOM 1522 O O . VAL A 1 197 ? -3.711 5.106 10.135 1.00 98.44 197 VAL A O 1
ATOM 1525 N N . ASN A 1 198 ? -2.415 5.633 8.382 1.00 97.31 198 ASN A N 1
ATOM 1526 C CA . ASN A 1 198 ? -2.285 7.047 8.724 1.00 97.31 198 ASN A CA 1
ATOM 1527 C C . ASN A 1 198 ? -2.783 7.919 7.572 1.00 97.31 198 ASN A C 1
ATOM 1529 O O . ASN A 1 198 ? -2.018 8.236 6.660 1.00 97.31 198 ASN A O 1
ATOM 1533 N N . PHE A 1 199 ? -4.048 8.338 7.620 1.00 97.88 199 PHE A N 1
ATOM 1534 C CA . PHE A 1 199 ? -4.625 9.199 6.583 1.00 97.88 199 PHE A CA 1
ATOM 1535 C C . PHE A 1 199 ? -3.997 10.611 6.548 1.00 97.88 199 PHE A C 1
ATOM 1537 O O . PHE A 1 199 ? -4.192 11.326 5.571 1.00 97.88 199 PHE A O 1
ATOM 1544 N N . ALA A 1 200 ? -3.170 10.996 7.536 1.00 96.25 200 ALA A N 1
ATOM 1545 C CA . ALA A 1 200 ? -2.336 12.202 7.457 1.00 96.25 200 ALA A CA 1
ATOM 1546 C C . ALA A 1 200 ? -1.071 12.045 6.586 1.00 96.25 200 ALA A C 1
ATOM 1548 O O . ALA A 1 200 ? -0.466 13.055 6.238 1.00 96.25 200 ALA A O 1
ATOM 1549 N N . ASP A 1 201 ? -0.612 10.815 6.305 1.00 94.81 201 ASP A N 1
ATOM 1550 C CA . ASP A 1 201 ? 0.655 10.578 5.586 1.00 94.81 201 ASP A CA 1
ATOM 1551 C C . ASP A 1 201 ? 0.638 9.403 4.575 1.00 94.81 201 ASP A C 1
ATOM 1553 O O . ASP A 1 201 ? 1.676 9.030 4.028 1.00 94.81 201 ASP A O 1
ATOM 1557 N N . GLY A 1 202 ? -0.541 8.845 4.275 1.00 96.38 202 GLY A N 1
ATOM 1558 C CA . GLY A 1 202 ? -0.789 7.977 3.115 1.00 96.38 202 GLY A CA 1
ATOM 1559 C C . GLY A 1 202 ? -0.135 6.592 3.172 1.00 96.38 202 GLY A C 1
ATOM 1560 O O . GLY A 1 202 ? 0.362 6.119 2.146 1.00 96.38 202 GLY A O 1
ATOM 1561 N N . ARG A 1 203 ? -0.015 5.994 4.369 1.00 96.62 203 ARG A N 1
ATOM 1562 C CA . ARG A 1 203 ? 0.793 4.777 4.604 1.00 96.62 203 ARG A CA 1
ATOM 1563 C C . ARG A 1 203 ? 0.166 3.784 5.591 1.00 96.62 203 ARG A C 1
ATOM 1565 O O . ARG A 1 203 ? -0.396 4.200 6.608 1.00 96.62 203 ARG A O 1
ATOM 1572 N N . ILE A 1 204 ? 0.387 2.486 5.355 1.00 96.62 204 ILE A N 1
ATOM 1573 C CA . ILE A 1 204 ? 0.249 1.411 6.360 1.00 96.62 204 ILE A CA 1
ATOM 1574 C C . ILE A 1 204 ? 1.550 1.287 7.158 1.00 96.62 204 ILE A C 1
ATOM 1576 O O . ILE A 1 204 ? 2.636 1.173 6.581 1.00 96.62 204 ILE A O 1
ATOM 1580 N N . LYS A 1 205 ? 1.464 1.238 8.491 1.00 92.50 205 LYS A N 1
ATOM 1581 C CA . LYS A 1 205 ? 2.634 1.028 9.365 1.00 92.50 205 LYS A CA 1
ATOM 1582 C C . LYS A 1 205 ? 2.295 0.080 10.508 1.00 92.50 205 LYS A C 1
ATOM 1584 O O . LYS A 1 205 ? 1.217 0.175 11.087 1.00 92.50 205 LYS A O 1
ATOM 1589 N N . GLY A 1 206 ? 3.238 -0.782 10.871 1.00 95.56 206 GLY A N 1
ATOM 1590 C CA . GLY A 1 206 ? 3.257 -1.436 12.171 1.00 95.56 206 GLY A CA 1
ATOM 1591 C C . GLY A 1 206 ? 3.579 -0.416 13.263 1.00 95.56 206 GLY A C 1
ATOM 1592 O O . GLY A 1 206 ? 4.622 0.237 13.232 1.00 95.56 206 GLY A O 1
ATOM 1593 N N . TYR A 1 207 ? 2.682 -0.275 14.234 1.00 95.81 207 TYR A N 1
ATOM 1594 C CA . TYR A 1 207 ? 2.844 0.592 15.395 1.00 95.81 207 TYR A CA 1
ATOM 1595 C C . TYR A 1 207 ? 3.008 -0.235 16.674 1.00 95.81 207 TYR A C 1
ATOM 1597 O O . TYR A 1 207 ? 2.242 -1.180 16.868 1.00 95.81 207 TYR A O 1
ATOM 1605 N N . PRO A 1 208 ? 3.915 0.148 17.595 1.00 96.19 208 PRO A N 1
ATOM 1606 C CA . PRO A 1 208 ? 3.944 -0.386 18.953 1.00 96.19 208 PRO A CA 1
ATOM 1607 C C . PRO A 1 208 ? 2.563 -0.269 19.605 1.00 96.19 208 PRO A C 1
ATOM 1609 O O . PRO A 1 208 ? 2.065 0.838 19.810 1.00 96.19 208 PRO A O 1
ATOM 1612 N N . ARG A 1 209 ? 1.943 -1.413 19.897 1.00 96.31 209 ARG A N 1
ATOM 1613 C CA . ARG A 1 209 ? 0.527 -1.548 20.273 1.00 96.31 209 ARG A CA 1
ATOM 1614 C C . ARG A 1 209 ? 0.207 -0.919 21.630 1.00 96.31 209 ARG A C 1
ATOM 1616 O O . ARG A 1 209 ? -0.827 -0.278 21.785 1.00 96.31 209 ARG A O 1
ATOM 1623 N N . ASP A 1 210 ? 1.124 -1.068 22.589 1.00 95.31 210 ASP A N 1
ATOM 1624 C CA . ASP A 1 210 ? 0.846 -0.815 24.010 1.00 95.31 210 ASP A CA 1
ATOM 1625 C C . ASP A 1 210 ? 1.469 0.490 24.545 1.00 95.31 210 ASP A C 1
ATOM 1627 O O . ASP A 1 210 ? 0.912 1.135 25.437 1.00 95.31 210 ASP A O 1
ATOM 1631 N N . ARG A 1 211 ? 2.630 0.915 24.022 1.00 93.38 211 ARG A N 1
ATOM 1632 C CA . ARG A 1 211 ? 3.367 2.104 24.498 1.00 93.38 211 ARG A CA 1
ATOM 1633 C C . ARG A 1 211 ? 3.927 2.940 23.354 1.00 93.38 211 ARG A C 1
ATOM 1635 O O . ARG A 1 211 ? 4.580 2.414 22.459 1.00 93.38 211 ARG A O 1
ATOM 1642 N N . GLY A 1 212 ? 3.734 4.254 23.440 1.00 87.00 212 GLY A N 1
ATOM 1643 C CA . GLY A 1 212 ? 4.376 5.249 22.582 1.00 87.00 212 GLY A CA 1
ATOM 1644 C C . GLY A 1 212 ? 5.428 6.081 23.334 1.00 87.00 212 GLY A C 1
ATOM 1645 O O . GLY A 1 212 ? 5.614 5.912 24.539 1.00 87.00 212 GLY A O 1
ATOM 1646 N N . PRO A 1 213 ? 6.091 7.044 22.663 1.00 79.69 213 PRO A N 1
ATOM 1647 C CA . PRO A 1 213 ? 7.136 7.875 23.278 1.00 79.69 213 PRO A CA 1
ATOM 1648 C C . PRO A 1 213 ? 6.674 8.761 24.448 1.00 79.69 213 PRO A C 1
ATOM 1650 O O . PRO A 1 213 ? 7.510 9.270 25.188 1.00 79.69 213 PRO A O 1
ATOM 1653 N N . ARG A 1 214 ? 5.358 8.976 24.596 1.00 82.81 214 ARG A N 1
ATOM 1654 C CA . ARG A 1 214 ? 4.744 9.884 25.583 1.00 82.81 214 ARG A CA 1
ATOM 1655 C C . ARG A 1 214 ? 3.852 9.181 26.624 1.00 82.81 214 ARG A C 1
ATOM 1657 O O . ARG A 1 214 ? 3.232 9.864 27.430 1.00 82.81 214 ARG A O 1
ATOM 1664 N N . GLY A 1 215 ? 3.790 7.844 26.639 1.00 90.56 215 GLY A N 1
ATOM 1665 C CA . GLY A 1 215 ? 2.929 7.081 27.557 1.00 90.56 215 GLY A CA 1
ATOM 1666 C C . GLY A 1 215 ? 2.347 5.815 26.911 1.00 90.56 215 GLY A C 1
ATOM 1667 O O . GLY A 1 215 ? 3.020 5.201 26.077 1.00 90.56 215 GLY A O 1
ATOM 1668 N N . PRO A 1 216 ? 1.112 5.408 27.262 1.00 94.69 216 PRO A N 1
ATOM 1669 C CA . PRO A 1 216 ? 0.344 4.440 26.478 1.00 94.69 216 PRO A CA 1
ATOM 1670 C C . PRO A 1 216 ? 0.284 4.842 24.997 1.00 94.69 216 PRO A C 1
ATOM 1672 O O . PRO A 1 216 ? 0.330 6.031 24.668 1.00 94.69 216 PRO A O 1
ATOM 1675 N N . LYS A 1 217 ? 0.199 3.872 24.081 1.00 95.31 217 LYS A N 1
ATOM 1676 C CA . LYS A 1 217 ? -0.072 4.196 22.675 1.00 95.31 217 LYS A CA 1
ATOM 1677 C C . LYS A 1 217 ? -1.564 4.487 22.510 1.00 95.31 217 LYS A C 1
ATOM 1679 O O . LYS A 1 217 ? -2.393 3.640 22.821 1.00 95.31 217 LYS A O 1
ATOM 1684 N N . MET A 1 218 ? -1.868 5.662 21.961 1.00 95.88 218 MET A N 1
ATOM 1685 C CA . MET A 1 218 ? -3.222 6.067 21.576 1.00 95.88 218 MET A CA 1
ATOM 1686 C C . MET A 1 218 ? -3.390 6.014 20.049 1.00 95.88 218 MET A C 1
ATOM 1688 O O . MET A 1 218 ? -2.418 6.225 19.314 1.00 95.88 218 MET A O 1
ATOM 1692 N N . PHE A 1 219 ? -4.608 5.761 19.577 1.00 97.50 219 PHE A N 1
ATOM 1693 C CA . PHE A 1 219 ? -5.004 5.681 18.168 1.00 97.50 219 PHE A CA 1
ATOM 1694 C C . PHE A 1 219 ? -6.388 6.312 17.962 1.00 97.50 219 PHE A C 1
ATOM 1696 O O . PHE A 1 219 ? -7.232 6.225 18.850 1.00 97.50 219 PHE A O 1
ATOM 1703 N N . TYR A 1 220 ? -6.652 6.878 16.785 1.00 98.25 220 TYR A N 1
ATOM 1704 C CA . TYR A 1 220 ? -8.025 7.044 16.302 1.00 98.25 220 TYR A CA 1
ATOM 1705 C C . TYR A 1 220 ? -8.618 5.677 15.929 1.00 98.25 220 TYR A C 1
ATOM 1707 O O . TYR A 1 220 ? -7.888 4.711 15.681 1.00 98.25 220 TYR A O 1
ATOM 1715 N N . VAL A 1 221 ? -9.945 5.573 15.915 1.00 98.38 221 VAL A N 1
ATOM 1716 C CA . VAL A 1 221 ? -10.647 4.303 15.711 1.00 98.38 221 VAL A CA 1
ATOM 1717 C C . VAL A 1 221 ? -11.884 4.540 14.855 1.00 98.38 221 VAL A C 1
ATOM 1719 O O . VAL A 1 221 ? -12.722 5.350 15.224 1.00 98.38 221 VAL A O 1
ATOM 1722 N N . LEU A 1 222 ? -12.010 3.818 13.743 1.00 98.62 222 LEU A N 1
ATOM 1723 C CA . LEU A 1 222 ? -13.256 3.706 12.984 1.00 98.62 222 LEU A CA 1
ATOM 1724 C C . LEU A 1 222 ? -13.682 2.244 13.023 1.00 98.62 222 LEU A C 1
ATOM 1726 O O . LEU A 1 222 ? -12.949 1.393 12.525 1.00 98.62 222 LEU A O 1
ATOM 1730 N N . TYR A 1 223 ? -14.838 1.941 13.606 1.00 98.81 223 TYR A N 1
ATOM 1731 C CA . TYR A 1 223 ? -15.453 0.623 13.472 1.00 98.81 223 TYR A CA 1
ATOM 1732 C C . TYR A 1 223 ? -16.134 0.475 12.109 1.00 98.81 223 TYR A C 1
ATOM 1734 O O . TYR A 1 223 ? -16.650 1.448 11.546 1.00 98.81 223 TYR A O 1
ATOM 1742 N N . CYS A 1 224 ? -16.176 -0.760 11.614 1.00 98.81 224 CYS A N 1
ATOM 1743 C CA . CYS A 1 224 ? -16.957 -1.153 10.446 1.00 98.81 224 CYS A CA 1
ATOM 1744 C C . CYS A 1 224 ? -17.997 -2.224 10.807 1.00 98.81 224 CYS A C 1
ATOM 1746 O O . CYS A 1 224 ? -17.971 -2.822 11.884 1.00 98.81 224 CYS A O 1
ATOM 1748 N N . ARG A 1 225 ? -18.924 -2.455 9.882 1.00 98.44 225 ARG A N 1
ATOM 1749 C CA . ARG A 1 225 ? -19.900 -3.548 9.845 1.00 98.44 225 ARG A CA 1
ATOM 1750 C C . ARG A 1 225 ? -20.265 -3.835 8.382 1.00 98.44 225 ARG A C 1
ATOM 1752 O O . ARG A 1 225 ? -19.775 -3.154 7.482 1.00 98.44 225 ARG A O 1
ATOM 1759 N N . GLY A 1 226 ? -21.126 -4.816 8.119 1.00 97.12 226 GLY A N 1
ATOM 1760 C CA . GLY A 1 226 ? -21.379 -5.281 6.746 1.00 97.12 226 GLY A CA 1
ATOM 1761 C C . GLY A 1 226 ? -20.267 -6.202 6.231 1.00 97.12 226 GLY A C 1
ATOM 1762 O O . GLY A 1 226 ? -19.551 -6.786 7.050 1.00 97.12 226 GLY A O 1
ATOM 1763 N N . ASN A 1 227 ? -20.173 -6.348 4.899 1.00 97.38 227 ASN A N 1
ATOM 1764 C CA . ASN A 1 227 ? -19.417 -7.373 4.148 1.00 97.38 227 ASN A CA 1
ATOM 1765 C C . ASN A 1 227 ? -18.348 -8.133 4.980 1.00 97.38 227 ASN A C 1
ATOM 1767 O O . ASN A 1 227 ? -17.284 -7.574 5.253 1.00 97.38 227 ASN A O 1
ATOM 1771 N N . PRO A 1 228 ? -18.613 -9.385 5.409 1.00 95.56 228 PRO A N 1
ATOM 1772 C CA . PRO A 1 228 ? -17.693 -10.159 6.241 1.00 95.56 228 PRO A CA 1
ATOM 1773 C C . PRO A 1 228 ? -16.582 -10.859 5.444 1.00 95.56 228 PRO A C 1
ATOM 1775 O O . PRO A 1 228 ? -15.727 -11.497 6.062 1.00 95.56 228 PRO A O 1
ATOM 1778 N N . ASP A 1 229 ? -16.606 -10.794 4.109 1.00 96.94 229 ASP A N 1
ATOM 1779 C CA . ASP A 1 229 ? -15.668 -11.467 3.201 1.00 96.94 229 ASP A CA 1
ATOM 1780 C C . ASP A 1 229 ? -14.677 -10.507 2.525 1.00 96.94 229 ASP A C 1
ATOM 1782 O O . ASP A 1 229 ? -13.664 -10.952 1.982 1.00 96.94 229 ASP A O 1
ATOM 1786 N N . TYR A 1 230 ? -14.887 -9.194 2.655 1.00 97.94 230 TYR A N 1
ATOM 1787 C CA . TYR A 1 230 ? -13.926 -8.183 2.222 1.00 97.94 230 TYR A CA 1
ATOM 1788 C C . TYR A 1 230 ? -12.537 -8.428 2.836 1.00 97.94 230 TYR A C 1
ATOM 1790 O O . TYR A 1 230 ? -12.395 -8.609 4.046 1.00 97.94 230 TYR A O 1
ATOM 1798 N N . GLY A 1 231 ? -11.492 -8.422 2.007 1.00 97.44 231 GLY A N 1
ATOM 1799 C CA . GLY A 1 231 ? -10.124 -8.725 2.435 1.00 97.44 231 GLY A CA 1
ATOM 1800 C C . GLY A 1 231 ? -9.722 -10.206 2.350 1.00 97.44 231 GLY A C 1
ATOM 1801 O O . GLY A 1 231 ? -8.527 -10.507 2.465 1.00 97.44 231 GLY A O 1
ATOM 1802 N N . LYS A 1 232 ? -10.670 -11.127 2.128 1.00 98.06 232 LYS A N 1
ATOM 1803 C CA . LYS A 1 232 ? -10.387 -12.548 1.871 1.00 98.06 232 LYS A CA 1
ATOM 1804 C C . LYS A 1 232 ? -10.179 -12.765 0.375 1.00 98.06 232 LYS A C 1
ATOM 1806 O O . LYS A 1 232 ? -10.992 -12.329 -0.432 1.00 98.06 232 LYS A O 1
ATOM 1811 N N . ASN A 1 233 ? -9.100 -13.449 0.019 1.00 98.25 233 ASN A N 1
ATOM 1812 C CA . ASN A 1 233 ? -8.804 -13.849 -1.354 1.00 98.25 233 ASN A CA 1
ATOM 1813 C C . ASN A 1 233 ? -9.309 -15.280 -1.608 1.00 98.25 233 ASN A C 1
ATOM 1815 O O . ASN A 1 233 ? -9.378 -16.082 -0.675 1.00 98.25 233 ASN A O 1
ATOM 1819 N N . ASP A 1 234 ? -9.602 -15.616 -2.863 1.00 97.88 234 ASP A N 1
ATOM 1820 C CA . ASP A 1 234 ? -9.930 -16.977 -3.307 1.00 97.88 234 ASP A CA 1
ATOM 1821 C C . ASP A 1 234 ? -8.995 -17.372 -4.460 1.00 97.88 234 ASP A C 1
ATOM 1823 O O . ASP A 1 234 ? -9.352 -17.331 -5.642 1.00 97.88 234 ASP A O 1
ATOM 1827 N N . PHE A 1 235 ? -7.746 -17.677 -4.094 1.00 98.75 235 PHE A N 1
ATOM 1828 C CA . PHE A 1 235 ? -6.668 -17.961 -5.036 1.00 98.75 235 PHE A CA 1
ATOM 1829 C C . PHE A 1 235 ? -6.806 -19.337 -5.700 1.00 98.75 235 PHE A C 1
ATOM 1831 O O . PHE A 1 235 ? -6.980 -20.370 -5.051 1.00 98.75 235 PHE A O 1
ATOM 1838 N N . HIS A 1 236 ? -6.629 -19.355 -7.017 1.00 98.44 236 HIS A N 1
ATOM 1839 C CA . HIS A 1 236 ? -6.593 -20.545 -7.850 1.00 98.44 236 HIS A CA 1
ATOM 1840 C C . HIS A 1 236 ? -5.352 -20.513 -8.745 1.00 98.44 236 HIS A C 1
ATOM 1842 O O . HIS A 1 236 ? -5.244 -19.666 -9.628 1.00 98.44 236 HIS A O 1
ATOM 1848 N N . ASP A 1 237 ? -4.417 -21.434 -8.511 1.00 98.62 237 ASP A N 1
ATOM 1849 C CA . ASP A 1 237 ? -3.306 -21.699 -9.429 1.00 98.62 237 ASP A CA 1
ATOM 1850 C C . ASP A 1 237 ? -3.859 -22.341 -10.707 1.00 98.62 237 ASP A C 1
ATOM 1852 O O . ASP A 1 237 ? -4.433 -23.433 -10.658 1.00 98.62 237 ASP A O 1
ATOM 1856 N N . ASN A 1 238 ? -3.708 -21.649 -11.838 1.00 98.56 238 ASN A N 1
ATOM 1857 C CA . ASN A 1 238 ? -4.227 -22.096 -13.130 1.00 98.56 238 ASN A CA 1
ATOM 1858 C C . ASN A 1 238 ? -3.320 -23.168 -13.780 1.00 98.56 238 ASN A C 1
ATOM 1860 O O . ASN A 1 238 ? -3.695 -23.776 -14.782 1.00 98.56 238 ASN A O 1
ATOM 1864 N N . GLY A 1 239 ? -2.127 -23.425 -13.222 1.00 98.25 239 GLY A N 1
ATOM 1865 C CA . GLY A 1 239 ? -1.169 -24.424 -13.711 1.00 98.25 239 GLY A CA 1
ATOM 1866 C C . GLY A 1 239 ? -0.325 -23.991 -14.919 1.00 98.25 239 GLY A C 1
ATOM 1867 O O . GLY A 1 239 ? 0.505 -24.769 -15.388 1.00 98.25 239 GLY A O 1
ATOM 1868 N N . ASP A 1 240 ? -0.504 -22.761 -15.405 1.00 98.00 240 ASP A N 1
ATOM 1869 C CA . ASP A 1 240 ? 0.173 -22.170 -16.571 1.00 98.00 240 ASP A CA 1
ATOM 1870 C C . ASP A 1 240 ? 1.270 -21.142 -16.211 1.00 98.00 240 ASP A C 1
ATOM 1872 O O . ASP A 1 240 ? 2.010 -20.688 -17.084 1.00 98.00 240 ASP A O 1
ATOM 1876 N N . GLY A 1 241 ? 1.401 -20.798 -14.924 1.00 98.25 241 GLY A N 1
ATOM 1877 C CA . GLY A 1 241 ? 2.242 -19.701 -14.429 1.00 98.25 241 GLY A CA 1
ATOM 1878 C C . GLY A 1 241 ? 1.453 -18.510 -13.871 1.00 98.25 241 GLY A C 1
ATOM 1879 O O . GLY A 1 241 ? 2.056 -17.561 -13.367 1.00 98.25 241 GLY A O 1
ATOM 1880 N N . THR A 1 242 ? 0.121 -18.553 -13.907 1.00 98.81 242 THR A N 1
ATOM 1881 C CA . THR A 1 242 ? -0.766 -17.522 -13.355 1.00 98.81 242 THR A CA 1
ATOM 1882 C C . THR A 1 242 ? -1.608 -18.027 -12.180 1.00 98.81 242 THR A C 1
ATOM 1884 O O . THR A 1 242 ? -1.880 -19.221 -12.036 1.00 98.81 242 THR A O 1
ATOM 1887 N N . ILE A 1 243 ? -2.021 -17.093 -11.323 1.00 98.88 243 ILE A N 1
ATOM 1888 C CA . ILE A 1 243 ? -2.965 -17.317 -10.224 1.00 98.88 243 ILE A CA 1
ATOM 1889 C C . ILE A 1 243 ? -4.154 -16.378 -10.420 1.00 98.88 243 ILE A C 1
ATOM 1891 O O . ILE A 1 243 ? -3.978 -15.161 -10.486 1.00 98.88 243 ILE A O 1
ATOM 1895 N N . THR A 1 244 ? -5.362 -16.930 -10.484 1.00 98.50 244 THR A N 1
ATOM 1896 C CA . THR A 1 244 ? -6.612 -16.157 -10.455 1.00 98.50 244 THR A CA 1
ATOM 1897 C C . THR A 1 244 ? -7.038 -15.943 -9.006 1.00 98.50 244 THR A C 1
ATOM 1899 O O . THR A 1 244 ? -7.130 -16.912 -8.260 1.00 98.50 244 THR A O 1
ATOM 1902 N N . ASP A 1 245 ? -7.350 -14.714 -8.603 1.00 98.44 245 ASP A N 1
ATOM 1903 C CA . ASP A 1 245 ? -8.067 -14.435 -7.356 1.00 98.44 245 ASP A CA 1
ATOM 1904 C C . ASP A 1 245 ? -9.552 -14.211 -7.661 1.00 98.44 245 ASP A C 1
ATOM 1906 O O . ASP A 1 245 ? -9.966 -13.149 -8.131 1.00 98.44 245 ASP A O 1
ATOM 1910 N N . ARG A 1 246 ? -10.375 -15.230 -7.397 1.00 96.69 246 ARG A N 1
ATOM 1911 C CA . ARG A 1 246 ? -11.815 -15.185 -7.690 1.00 96.69 246 ARG A CA 1
ATOM 1912 C C . ARG A 1 246 ? -12.587 -14.232 -6.773 1.00 96.69 246 ARG A C 1
ATOM 1914 O O . ARG A 1 246 ? -13.719 -13.891 -7.100 1.00 96.69 246 ARG A O 1
ATOM 1921 N N . ALA A 1 247 ? -11.995 -13.780 -5.664 1.00 97.19 247 ALA A N 1
ATOM 1922 C CA . ALA A 1 247 ? -12.631 -12.819 -4.766 1.00 97.19 247 ALA A CA 1
ATOM 1923 C C . ALA A 1 247 ? -12.530 -11.369 -5.269 1.00 97.19 247 ALA A C 1
ATOM 1925 O O . ALA A 1 247 ? -13.403 -10.564 -4.949 1.00 97.19 247 ALA A O 1
ATOM 1926 N N . THR A 1 248 ? -11.487 -11.053 -6.048 1.00 97.00 248 THR A N 1
ATOM 1927 C CA . THR A 1 248 ? -11.173 -9.701 -6.557 1.00 97.00 248 THR A CA 1
ATOM 1928 C C . THR A 1 248 ? -11.295 -9.575 -8.083 1.00 97.00 248 THR A C 1
ATOM 1930 O O . THR A 1 248 ? -11.241 -8.470 -8.618 1.00 97.00 248 THR A O 1
ATOM 1933 N N . GLY A 1 249 ? -11.430 -10.694 -8.806 1.00 95.94 249 GLY A N 1
ATOM 1934 C CA . GLY A 1 249 ? -11.484 -10.730 -10.273 1.00 95.94 249 GLY A CA 1
ATOM 1935 C C . GLY A 1 249 ? -10.131 -10.506 -10.966 1.00 95.94 249 GLY A C 1
ATOM 1936 O O . GLY A 1 249 ? -10.083 -10.396 -12.193 1.00 95.94 249 GLY A O 1
ATOM 1937 N N . LEU A 1 250 ? -9.037 -10.429 -10.2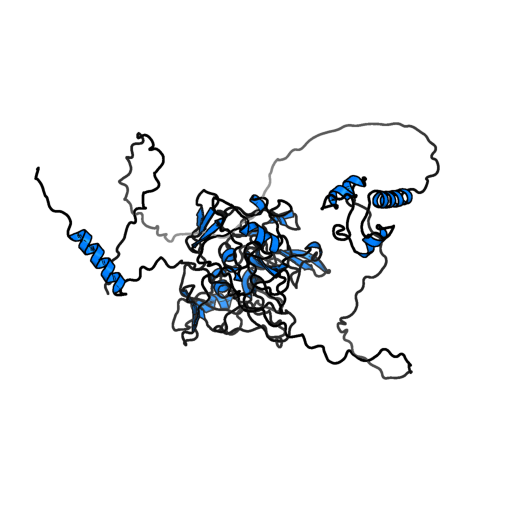02 1.00 97.94 250 LEU A N 1
ATOM 1938 C CA . LEU A 1 250 ? -7.681 -10.209 -10.708 1.00 97.94 250 LEU A CA 1
ATOM 1939 C C . LEU A 1 250 ? -6.992 -11.528 -11.079 1.00 97.94 250 LEU A C 1
ATOM 1941 O O . LEU A 1 250 ? -7.176 -12.558 -10.430 1.00 97.94 250 LEU A O 1
ATOM 1945 N N . MET A 1 251 ? -6.122 -11.475 -12.085 1.00 98.69 251 MET A N 1
ATOM 1946 C CA . MET A 1 251 ? -5.176 -12.538 -12.410 1.00 98.69 251 MET A CA 1
ATOM 1947 C C . MET A 1 251 ? -3.748 -12.012 -12.256 1.00 98.69 251 MET A C 1
ATOM 1949 O O . MET A 1 251 ? -3.419 -10.904 -12.673 1.00 98.69 251 MET A O 1
ATOM 1953 N N . TRP A 1 252 ? -2.890 -12.826 -11.657 1.00 98.88 252 TRP A N 1
ATOM 1954 C CA . TRP A 1 252 ? -1.548 -12.457 -11.231 1.00 98.88 252 TRP A CA 1
ATOM 1955 C C . TRP A 1 252 ? -0.504 -13.389 -11.832 1.00 98.88 252 TRP A C 1
ATOM 1957 O O . TRP A 1 252 ? -0.743 -14.591 -11.964 1.00 98.88 252 TRP A O 1
ATOM 1967 N N . ALA A 1 253 ? 0.693 -12.875 -12.111 1.00 98.81 253 ALA A N 1
ATOM 1968 C CA . ALA A 1 253 ? 1.842 -13.740 -12.350 1.00 98.81 253 ALA A CA 1
ATOM 1969 C C . ALA A 1 253 ? 2.225 -14.466 -11.045 1.00 98.81 253 ALA A C 1
ATOM 1971 O O . ALA A 1 253 ? 2.404 -13.834 -9.995 1.00 98.81 253 ALA A O 1
ATOM 1972 N N . LYS A 1 254 ? 2.366 -15.797 -11.104 1.00 98.75 254 LYS A N 1
ATOM 1973 C CA . LYS A 1 254 ? 2.752 -16.641 -9.959 1.00 98.75 254 LYS A CA 1
ATOM 1974 C C . LYS A 1 254 ? 4.173 -16.350 -9.485 1.00 98.75 254 LYS A C 1
ATOM 1976 O O . LYS A 1 254 ? 4.435 -16.300 -8.283 1.00 98.75 254 LYS A O 1
ATOM 1981 N N . ILE A 1 255 ? 5.069 -16.084 -10.428 1.00 98.62 255 ILE A N 1
ATOM 1982 C CA . ILE A 1 255 ? 6.455 -15.676 -10.189 1.00 98.62 255 ILE A CA 1
ATOM 1983 C C . ILE A 1 255 ? 6.610 -14.152 -10.287 1.00 98.62 255 ILE A C 1
ATOM 1985 O O . ILE A 1 255 ? 5.767 -13.465 -10.861 1.00 98.62 255 ILE A O 1
ATOM 1989 N N . ASP A 1 256 ? 7.690 -13.619 -9.719 1.00 98.69 256 ASP A N 1
ATOM 1990 C CA . ASP A 1 256 ? 8.012 -12.189 -9.764 1.00 98.69 256 ASP A CA 1
ATOM 1991 C C . ASP A 1 256 ? 9.062 -11.823 -10.835 1.00 98.69 256 ASP A C 1
ATOM 1993 O O . ASP A 1 256 ? 9.637 -12.667 -11.532 1.00 98.69 256 ASP A O 1
ATOM 1997 N N . SER A 1 257 ? 9.357 -10.525 -10.922 1.00 98.81 257 SER A N 1
ATOM 1998 C CA . SER A 1 257 ? 10.387 -9.958 -11.793 1.00 98.81 257 SER A CA 1
ATOM 1999 C C . SER A 1 257 ? 11.797 -10.535 -11.570 1.00 98.81 257 SER A C 1
ATOM 2001 O O . SER A 1 257 ? 12.612 -10.505 -12.493 1.00 98.81 257 SER A O 1
ATOM 2003 N N . GLY A 1 258 ? 12.112 -11.076 -10.387 1.00 98.56 258 GLY A N 1
ATOM 2004 C CA . GLY A 1 258 ? 13.405 -11.698 -10.073 1.00 98.56 258 GLY A CA 1
ATOM 2005 C C . GLY A 1 258 ? 13.554 -13.092 -10.672 1.00 98.56 258 GLY A C 1
ATOM 2006 O O . GLY A 1 258 ? 14.570 -13.379 -11.309 1.00 98.56 258 GLY A O 1
ATOM 2007 N N . HIS A 1 259 ? 12.510 -13.917 -10.590 1.00 98.31 259 HIS A N 1
ATOM 2008 C CA . HIS A 1 259 ? 12.457 -15.212 -11.279 1.00 98.31 259 HIS A CA 1
ATOM 2009 C C . HIS A 1 259 ? 12.532 -15.038 -12.804 1.00 98.31 259 HIS A C 1
ATOM 2011 O O . HIS A 1 259 ? 13.254 -15.772 -13.481 1.00 98.31 259 HIS A O 1
ATOM 2017 N N . LEU A 1 260 ? 11.859 -14.007 -13.332 1.00 97.88 260 LEU A N 1
ATOM 2018 C CA . LEU A 1 260 ? 11.913 -13.606 -14.743 1.00 97.88 260 LEU A CA 1
ATOM 2019 C C . LEU A 1 260 ? 13.229 -12.913 -15.152 1.00 97.88 260 LEU A C 1
ATOM 2021 O O . LEU A 1 260 ? 13.426 -12.631 -16.334 1.00 97.88 260 LEU A O 1
ATOM 2025 N N . LYS A 1 261 ? 14.150 -12.650 -14.209 1.00 97.81 261 LYS A N 1
ATOM 2026 C CA . LYS A 1 261 ? 15.430 -11.948 -14.442 1.00 97.81 261 LYS A CA 1
ATOM 2027 C C . LYS A 1 261 ? 15.236 -10.611 -15.168 1.00 97.81 261 LYS A C 1
ATOM 2029 O O . LYS A 1 261 ? 15.972 -10.264 -16.096 1.00 97.81 261 LYS A O 1
ATOM 2034 N N . ALA A 1 262 ? 14.222 -9.862 -14.752 1.00 98.06 262 ALA A N 1
ATOM 2035 C CA . ALA A 1 262 ? 13.908 -8.543 -15.277 1.00 98.06 262 ALA A CA 1
ATOM 2036 C C . ALA A 1 262 ? 14.952 -7.489 -14.861 1.00 98.06 262 ALA A C 1
ATOM 2038 O O . ALA A 1 262 ? 15.917 -7.765 -14.139 1.00 98.06 262 ALA A O 1
ATOM 2039 N N . GLY A 1 263 ? 14.740 -6.259 -15.329 1.00 96.62 263 GLY A N 1
ATOM 2040 C CA . GLY A 1 263 ? 15.605 -5.122 -15.039 1.00 96.62 263 GLY A CA 1
ATOM 2041 C C . GLY A 1 263 ? 16.974 -5.161 -15.736 1.00 96.62 263 GLY A C 1
ATOM 2042 O O . GLY A 1 263 ? 17.301 -6.109 -16.466 1.00 96.62 263 GLY A O 1
ATOM 2043 N N . PRO A 1 264 ? 17.787 -4.107 -15.535 1.00 94.69 264 PRO A N 1
ATOM 2044 C CA . PRO A 1 264 ? 19.092 -3.964 -16.180 1.00 94.69 264 PRO A CA 1
ATOM 2045 C C . PRO A 1 264 ? 20.131 -4.960 -15.645 1.00 94.69 264 PRO A C 1
ATOM 2047 O O . PRO A 1 264 ? 20.971 -5.431 -16.407 1.00 94.69 264 PRO A O 1
ATOM 2050 N N . ASN A 1 265 ? 20.052 -5.319 -14.360 1.00 96.06 265 ASN A N 1
ATOM 2051 C CA . ASN A 1 265 ? 21.030 -6.182 -13.687 1.00 96.06 265 ASN A CA 1
ATOM 2052 C C . ASN A 1 265 ? 20.685 -7.682 -13.758 1.00 96.06 265 ASN A C 1
ATOM 2054 O O . ASN A 1 265 ? 21.466 -8.504 -13.281 1.00 96.06 265 ASN A O 1
ATOM 2058 N N . LYS A 1 266 ? 19.525 -8.046 -14.331 1.00 97.31 266 LYS A N 1
ATOM 2059 C CA . LYS A 1 266 ? 18.994 -9.424 -14.379 1.00 97.31 266 LYS A CA 1
ATOM 2060 C C . LYS A 1 266 ? 18.747 -10.061 -13.001 1.00 97.31 266 LYS A C 1
ATOM 2062 O O . LYS A 1 266 ? 18.709 -11.283 -12.876 1.00 97.31 266 LYS A O 1
ATOM 2067 N N . ASP A 1 267 ? 18.519 -9.218 -11.996 1.00 96.81 267 ASP A N 1
ATOM 2068 C CA . ASP A 1 267 ? 18.157 -9.548 -10.610 1.00 96.81 267 ASP A CA 1
ATOM 2069 C C . ASP A 1 267 ? 16.673 -9.267 -10.286 1.00 96.81 267 ASP A C 1
ATOM 2071 O O . ASP A 1 267 ? 16.235 -9.484 -9.157 1.00 96.81 267 ASP A O 1
ATOM 2075 N N . GLY A 1 268 ? 15.902 -8.771 -11.263 1.00 98.00 268 GLY A N 1
ATOM 2076 C CA . GLY A 1 268 ? 14.494 -8.399 -11.119 1.00 98.00 268 GLY A CA 1
ATOM 2077 C C . GLY A 1 268 ? 14.223 -7.025 -10.523 1.00 98.00 268 GLY A C 1
ATOM 2078 O O . GLY A 1 268 ? 13.054 -6.651 -10.419 1.00 98.00 268 GLY A O 1
ATOM 2079 N N . ARG A 1 269 ? 15.258 -6.274 -10.136 1.00 98.38 269 ARG A N 1
ATOM 2080 C CA . ARG A 1 269 ? 15.112 -4.972 -9.483 1.00 98.38 269 ARG A CA 1
ATOM 2081 C C . ARG A 1 269 ? 15.125 -3.842 -10.504 1.00 98.38 269 ARG A C 1
ATOM 2083 O O . ARG A 1 269 ? 15.999 -3.772 -11.368 1.00 98.38 269 ARG A O 1
ATOM 2090 N N . MET A 1 270 ? 14.162 -2.935 -10.388 1.00 98.50 270 MET A N 1
ATOM 2091 C CA . MET A 1 270 ? 13.932 -1.855 -11.350 1.00 98.50 270 MET A CA 1
ATOM 2092 C C . MET A 1 270 ? 13.597 -0.550 -10.632 1.00 98.50 270 MET A C 1
ATOM 2094 O O . MET A 1 270 ? 12.983 -0.572 -9.563 1.00 98.50 270 MET A O 1
ATOM 2098 N N . ASN A 1 271 ? 13.991 0.586 -11.215 1.00 98.75 271 ASN A N 1
ATOM 2099 C CA . ASN A 1 271 ? 13.410 1.872 -10.820 1.00 98.75 271 ASN A CA 1
ATOM 2100 C C . ASN A 1 271 ? 11.945 1.952 -11.295 1.00 98.75 271 ASN A C 1
ATOM 2102 O O . ASN A 1 271 ? 11.473 1.064 -12.006 1.00 98.75 271 ASN A O 1
ATOM 2106 N N . TRP A 1 272 ? 11.205 2.983 -10.896 1.00 98.81 272 TRP A N 1
ATOM 2107 C CA . TRP A 1 272 ? 9.763 3.017 -11.151 1.00 98.81 272 TRP A CA 1
ATOM 2108 C C . TRP A 1 272 ? 9.405 3.141 -12.643 1.00 98.81 272 TRP A C 1
ATOM 2110 O O . TRP A 1 272 ? 8.530 2.427 -13.122 1.00 98.81 272 TRP A O 1
ATOM 2120 N N . GLU A 1 273 ? 10.140 3.954 -13.412 1.00 98.62 273 GLU A N 1
ATOM 2121 C CA . GLU A 1 273 ? 9.973 4.044 -14.874 1.00 98.62 273 GLU A CA 1
ATOM 2122 C C . GLU A 1 273 ? 10.252 2.700 -15.575 1.00 98.62 273 GLU A C 1
ATOM 2124 O O . GLU A 1 273 ? 9.511 2.284 -16.464 1.00 98.62 273 GLU A O 1
ATOM 2129 N N . GLN A 1 274 ? 11.311 2.000 -15.157 1.00 98.81 274 GLN A N 1
ATOM 2130 C CA . GLN A 1 274 ? 11.668 0.677 -15.672 1.00 98.81 274 GLN A CA 1
ATOM 2131 C C . GLN A 1 274 ? 10.622 -0.377 -15.303 1.00 98.81 274 GLN A C 1
ATOM 2133 O O . GLN A 1 274 ? 10.341 -1.245 -16.119 1.00 98.81 274 GLN A O 1
ATOM 2138 N N . ALA A 1 275 ? 10.055 -0.305 -14.096 1.00 98.81 275 ALA A N 1
ATOM 2139 C CA . ALA A 1 275 ? 9.017 -1.214 -13.622 1.00 98.81 275 ALA A CA 1
ATOM 2140 C C . ALA A 1 275 ? 7.716 -1.059 -14.418 1.00 98.81 275 ALA A C 1
ATOM 2142 O O . ALA A 1 275 ? 7.150 -2.067 -14.833 1.00 98.81 275 ALA A O 1
ATOM 2143 N N . LEU A 1 276 ? 7.299 0.189 -14.666 1.00 98.75 276 LEU A N 1
ATOM 2144 C CA . LEU A 1 276 ? 6.189 0.536 -15.552 1.00 98.75 276 LEU A CA 1
ATOM 2145 C C . LEU A 1 276 ? 6.423 -0.012 -16.966 1.00 98.75 276 LEU A C 1
ATOM 2147 O O . LEU A 1 276 ? 5.669 -0.861 -17.429 1.00 98.75 276 LEU A O 1
ATOM 2151 N N . LYS A 1 277 ? 7.519 0.388 -17.630 1.00 98.44 277 LYS A N 1
ATOM 2152 C CA . LYS A 1 277 ? 7.780 -0.059 -19.005 1.00 98.44 277 LYS A CA 1
ATOM 2153 C C . LYS A 1 277 ? 7.919 -1.582 -19.124 1.00 98.44 277 LYS A C 1
ATOM 2155 O O . LYS A 1 277 ? 7.416 -2.156 -20.079 1.00 98.44 277 LYS A O 1
ATOM 2160 N N . TRP A 1 278 ? 8.598 -2.239 -18.183 1.00 98.62 278 TRP A N 1
ATOM 2161 C CA . TRP A 1 278 ? 8.859 -3.678 -18.277 1.00 98.62 278 TRP A CA 1
ATOM 2162 C C . TRP A 1 278 ? 7.588 -4.530 -18.267 1.00 98.62 278 TRP A C 1
ATOM 2164 O O . TRP A 1 278 ? 7.579 -5.573 -18.915 1.00 98.62 278 TRP A O 1
ATOM 2174 N N . VAL A 1 279 ? 6.548 -4.123 -17.532 1.00 98.19 279 VAL A N 1
ATOM 2175 C CA . VAL A 1 279 ? 5.314 -4.913 -17.448 1.00 98.19 279 VAL A CA 1
ATOM 2176 C C . VAL A 1 279 ? 4.368 -4.646 -18.620 1.00 98.19 279 VAL A C 1
ATOM 2178 O O . VAL A 1 279 ? 3.790 -5.596 -19.125 1.00 98.19 279 VAL A O 1
ATOM 2181 N N . GLU A 1 280 ? 4.315 -3.414 -19.132 1.00 96.50 280 GLU A N 1
ATOM 2182 C CA . GLU A 1 280 ? 3.590 -3.086 -20.375 1.00 96.50 280 GLU A CA 1
ATOM 2183 C C . GLU A 1 280 ? 4.267 -3.703 -21.630 1.00 96.50 280 GLU A C 1
ATOM 2185 O O . GLU A 1 280 ? 3.631 -3.870 -22.665 1.00 96.50 280 GLU A O 1
ATOM 2190 N N . ASP A 1 281 ? 5.560 -4.058 -21.547 1.00 97.06 281 ASP A N 1
ATOM 2191 C CA . ASP A 1 281 ? 6.305 -4.822 -22.568 1.00 97.06 281 ASP A CA 1
ATOM 2192 C C . ASP A 1 281 ? 6.220 -6.363 -22.362 1.00 97.06 281 ASP A C 1
ATOM 2194 O O . ASP A 1 281 ? 6.919 -7.114 -23.051 1.00 97.06 281 ASP A O 1
ATOM 2198 N N . LEU A 1 282 ? 5.471 -6.869 -21.369 1.00 98.12 282 LEU A N 1
ATOM 2199 C CA . LEU A 1 282 ? 5.579 -8.266 -20.922 1.00 98.12 282 LEU A CA 1
ATOM 2200 C C . LEU A 1 282 ? 4.633 -9.224 -21.659 1.00 98.12 282 LEU A C 1
ATOM 2202 O O . LEU A 1 282 ? 3.454 -9.314 -21.340 1.00 98.12 282 LEU A O 1
ATOM 2206 N N . GLU A 1 283 ? 5.189 -10.086 -22.510 1.00 98.00 283 GLU A N 1
ATOM 2207 C CA . GLU A 1 283 ? 4.535 -11.340 -22.904 1.00 98.00 283 GLU A CA 1
ATOM 2208 C C . GLU A 1 283 ? 4.806 -12.432 -21.845 1.00 98.00 283 GLU A C 1
ATOM 2210 O O . GLU A 1 283 ? 5.940 -12.897 -21.687 1.00 98.00 283 GLU A O 1
ATOM 2215 N N . TYR A 1 284 ? 3.778 -12.876 -21.110 1.00 98.06 284 TYR A N 1
ATOM 2216 C CA . TYR A 1 284 ? 3.901 -13.966 -20.128 1.00 98.06 284 TYR A CA 1
ATOM 2217 C C . TYR A 1 284 ? 2.633 -14.825 -20.022 1.00 98.06 284 TYR A C 1
ATOM 2219 O O . TYR A 1 284 ? 1.516 -14.319 -20.075 1.00 98.06 284 TYR A O 1
ATOM 2227 N N . ALA A 1 285 ? 2.819 -16.144 -19.873 1.00 97.31 285 ALA A N 1
ATOM 2228 C CA . ALA A 1 285 ? 1.764 -17.170 -19.802 1.00 97.31 285 ALA A CA 1
ATOM 2229 C C . ALA A 1 285 ? 0.744 -17.174 -20.970 1.00 97.31 285 ALA A C 1
ATOM 2231 O O . ALA A 1 285 ? -0.320 -17.775 -20.863 1.00 97.31 285 ALA A O 1
ATOM 2232 N N . GLY A 1 286 ? 1.081 -16.554 -22.108 1.00 97.38 286 GLY A N 1
ATOM 2233 C CA . GLY A 1 286 ? 0.174 -16.400 -23.254 1.00 97.38 286 GLY A CA 1
ATOM 2234 C C . GLY A 1 286 ? -0.682 -15.128 -23.222 1.00 97.38 286 GLY A C 1
ATOM 2235 O O . GLY A 1 286 ? -1.627 -15.034 -24.000 1.00 97.38 286 GLY A O 1
ATOM 2236 N N . TYR A 1 287 ? -0.345 -14.173 -22.351 1.00 97.81 287 TYR A N 1
ATOM 2237 C CA . TYR A 1 287 ? -0.991 -12.868 -22.221 1.00 97.81 287 TYR A CA 1
ATOM 2238 C C . TYR A 1 287 ? 0.021 -11.725 -22.386 1.00 97.81 287 TYR A C 1
ATOM 2240 O O . TYR A 1 287 ? 1.182 -11.861 -21.988 1.00 97.81 287 TYR A O 1
ATOM 2248 N N . ASP A 1 288 ? -0.451 -10.619 -22.953 1.00 96.44 288 ASP A N 1
ATOM 2249 C CA . ASP A 1 288 ? 0.273 -9.396 -23.326 1.00 96.44 288 ASP A CA 1
ATOM 2250 C C . ASP A 1 288 ? -0.350 -8.115 -22.720 1.00 96.44 288 ASP A C 1
ATOM 2252 O O . ASP A 1 288 ? 0.202 -7.028 -22.847 1.00 96.44 288 ASP A O 1
ATOM 2256 N N . ASP A 1 289 ? -1.471 -8.238 -22.002 1.00 95.88 289 ASP A N 1
ATOM 2257 C CA . ASP A 1 289 ? -2.204 -7.175 -21.296 1.00 95.88 289 ASP A CA 1
ATOM 2258 C C . ASP A 1 289 ? -1.830 -7.083 -19.799 1.00 95.88 289 ASP A C 1
ATOM 2260 O O . ASP A 1 289 ? -2.676 -6.862 -18.926 1.00 95.88 289 ASP A O 1
ATOM 2264 N N . TRP A 1 290 ? -0.550 -7.296 -19.484 1.00 98.19 290 TRP A N 1
ATOM 2265 C CA . TRP A 1 290 ? -0.021 -7.176 -18.126 1.00 98.19 290 TRP A CA 1
ATOM 2266 C C . TRP A 1 290 ? 0.257 -5.711 -17.761 1.00 98.19 290 TRP A C 1
ATOM 2268 O O . TRP A 1 290 ? 0.852 -4.963 -18.528 1.00 98.19 290 TRP A O 1
ATOM 2278 N N . ARG A 1 291 ? -0.108 -5.316 -16.537 1.00 98.00 291 ARG A N 1
ATOM 2279 C CA . ARG A 1 291 ? 0.099 -3.961 -15.998 1.00 98.00 291 ARG A CA 1
ATOM 2280 C C . ARG A 1 291 ? 0.718 -3.978 -14.600 1.00 98.00 291 ARG A C 1
ATOM 2282 O O . ARG A 1 291 ? 0.744 -5.006 -13.911 1.00 98.00 291 ARG A O 1
ATOM 2289 N N . LEU A 1 292 ? 1.216 -2.822 -14.162 1.00 98.69 292 LEU A N 1
ATOM 2290 C CA . LEU A 1 292 ? 1.736 -2.634 -12.806 1.00 98.69 292 LEU A CA 1
ATOM 2291 C C . LEU A 1 292 ? 0.540 -2.431 -11.845 1.00 98.69 292 LEU A C 1
ATOM 2293 O O . LEU A 1 292 ? -0.240 -1.499 -12.057 1.00 98.69 292 LEU A O 1
ATOM 2297 N N . PRO A 1 293 ? 0.354 -3.270 -10.804 1.00 98.75 293 PRO A N 1
ATOM 2298 C CA . PRO A 1 293 ? -0.783 -3.155 -9.889 1.00 98.75 293 PRO A CA 1
ATOM 2299 C C . PRO A 1 293 ? -0.761 -1.827 -9.135 1.00 98.75 293 PRO A C 1
ATOM 2301 O O . PRO A 1 293 ? 0.309 -1.331 -8.773 1.00 98.75 293 PRO A O 1
ATOM 2304 N N . ASN A 1 294 ? -1.933 -1.277 -8.832 1.00 98.75 294 ASN A N 1
ATOM 2305 C CA . ASN A 1 294 ? -2.029 -0.110 -7.963 1.00 98.75 294 ASN A CA 1
ATOM 2306 C C . ASN A 1 294 ? -1.803 -0.465 -6.481 1.00 98.75 294 ASN A C 1
ATOM 2308 O O . ASN A 1 294 ? -1.667 -1.630 -6.085 1.00 98.75 294 ASN A O 1
ATOM 2312 N N . ALA A 1 295 ? -1.748 0.566 -5.637 1.00 98.81 295 ALA A N 1
ATOM 2313 C CA . ALA A 1 295 ? -1.464 0.441 -4.212 1.00 98.81 295 ALA A CA 1
ATOM 2314 C C . ALA A 1 295 ? -2.429 -0.473 -3.437 1.00 98.81 295 ALA A C 1
ATOM 2316 O O . ALA A 1 295 ? -2.003 -1.083 -2.455 1.00 98.81 295 ALA A O 1
ATOM 2317 N N . LYS A 1 296 ? -3.703 -0.562 -3.838 1.00 98.69 296 LYS A N 1
ATOM 2318 C CA . LYS A 1 296 ? -4.722 -1.403 -3.186 1.00 98.69 296 LYS A CA 1
ATOM 2319 C C . LYS A 1 296 ? -4.739 -2.816 -3.759 1.00 98.69 296 LYS A C 1
ATOM 2321 O O . LYS A 1 296 ? -4.835 -3.773 -2.996 1.00 98.69 296 LYS A O 1
ATOM 2326 N N . GLU A 1 297 ? -4.550 -2.957 -5.068 1.00 98.81 297 GLU A N 1
ATOM 2327 C CA . GLU A 1 297 ? -4.411 -4.256 -5.730 1.00 98.81 297 GLU A CA 1
ATOM 2328 C C . GLU A 1 297 ? -3.233 -5.052 -5.168 1.00 98.81 297 GLU A C 1
ATOM 2330 O O . GLU A 1 297 ? -3.416 -6.193 -4.756 1.00 98.81 297 GLU A O 1
ATOM 2335 N N . LEU A 1 298 ? -2.036 -4.461 -5.068 1.00 98.94 298 LEU A N 1
ATOM 2336 C CA . LEU A 1 298 ? -0.874 -5.184 -4.536 1.00 98.94 298 LEU A CA 1
ATOM 2337 C C . LEU A 1 298 ? -0.982 -5.449 -3.024 1.00 98.94 298 LEU A C 1
ATOM 2339 O O . LEU A 1 298 ? -0.439 -6.436 -2.527 1.00 98.94 298 LEU A O 1
ATOM 2343 N N . GLN A 1 299 ? -1.701 -4.596 -2.287 1.00 98.81 299 GLN A N 1
ATOM 2344 C CA . GLN A 1 299 ? -1.981 -4.809 -0.864 1.00 98.81 299 GLN A CA 1
ATOM 2345 C C . GLN A 1 299 ? -2.990 -5.947 -0.631 1.00 98.81 299 GLN A C 1
ATOM 2347 O O . GLN A 1 299 ? -2.918 -6.614 0.404 1.00 98.81 299 GLN A O 1
ATOM 2352 N N . SER A 1 300 ? -3.868 -6.238 -1.598 1.00 98.69 300 SER A N 1
ATOM 2353 C CA . SER A 1 300 ? -4.840 -7.334 -1.493 1.00 98.69 300 SER A CA 1
ATOM 2354 C C . SER A 1 300 ? -4.184 -8.711 -1.393 1.00 98.69 300 SER A C 1
ATOM 2356 O O . SER A 1 300 ? -4.751 -9.595 -0.753 1.00 98.69 300 SER A O 1
ATOM 2358 N N . LEU A 1 301 ? -2.970 -8.879 -1.933 1.00 98.88 301 LEU A N 1
ATOM 2359 C CA . LEU A 1 301 ? -2.181 -10.111 -1.832 1.00 98.88 301 LEU A CA 1
ATOM 2360 C C . LEU A 1 301 ? -1.545 -10.340 -0.454 1.00 98.88 301 LEU A C 1
ATOM 2362 O O . LEU A 1 301 ? -1.058 -11.438 -0.188 1.00 98.88 301 LEU A O 1
ATOM 2366 N N . VAL A 1 302 ? -1.489 -9.328 0.417 1.00 98.88 302 VAL A N 1
ATOM 2367 C CA . VAL A 1 302 ? -0.748 -9.446 1.678 1.00 98.88 302 VAL A CA 1
ATOM 2368 C C . VAL A 1 302 ? -1.449 -10.419 2.627 1.00 98.88 302 VAL A C 1
ATOM 2370 O O . VAL A 1 302 ? -2.592 -10.201 3.041 1.00 98.88 302 VAL A O 1
ATOM 2373 N N . ASP A 1 303 ? -0.726 -11.466 3.023 1.00 98.62 303 ASP A N 1
ATOM 2374 C CA . ASP A 1 303 ? -1.108 -12.350 4.120 1.00 98.62 303 ASP A CA 1
ATOM 2375 C C . ASP A 1 303 ? -0.411 -11.893 5.405 1.00 98.62 303 ASP A C 1
ATOM 2377 O O . ASP A 1 303 ? 0.746 -12.219 5.684 1.00 98.62 303 ASP A O 1
ATOM 2381 N N . TYR A 1 304 ? -1.154 -11.131 6.205 1.00 98.38 304 TYR A N 1
ATOM 2382 C CA . TYR A 1 304 ? -0.704 -10.596 7.488 1.00 98.38 304 TYR A CA 1
ATOM 2383 C C . TYR A 1 304 ? -0.505 -11.669 8.575 1.00 98.38 304 TYR A C 1
ATOM 2385 O O . TYR A 1 304 ? 0.091 -11.373 9.611 1.00 98.38 304 TYR A O 1
ATOM 2393 N N . THR A 1 305 ? -0.929 -12.921 8.351 1.00 98.00 305 THR A N 1
ATOM 2394 C CA . THR A 1 305 ? -0.605 -14.052 9.241 1.00 98.00 305 THR A CA 1
ATOM 2395 C C . THR A 1 305 ? 0.826 -14.568 9.046 1.00 98.00 305 THR A C 1
ATOM 2397 O O . THR A 1 305 ? 1.296 -15.416 9.808 1.00 98.00 305 THR A O 1
ATOM 2400 N N . ARG A 1 306 ? 1.559 -14.041 8.057 1.00 98.31 306 ARG A N 1
ATOM 2401 C CA . ARG A 1 306 ? 2.890 -14.508 7.658 1.00 98.31 30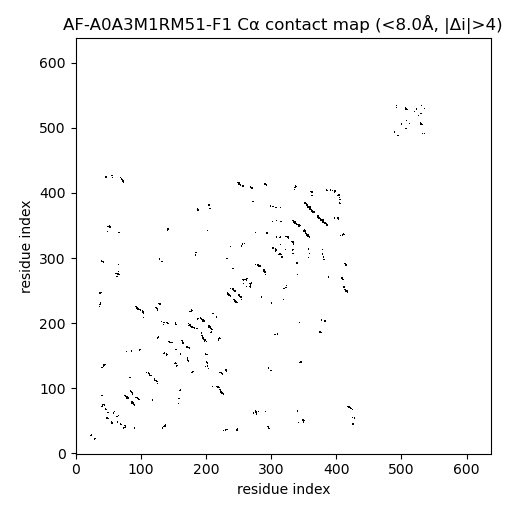6 ARG A CA 1
ATOM 2402 C C . ARG A 1 306 ? 3.930 -13.403 7.786 1.00 98.31 306 ARG A C 1
ATOM 2404 O O . ARG A 1 306 ? 3.649 -12.228 7.571 1.00 98.31 306 ARG A O 1
ATOM 2411 N N . SER A 1 307 ? 5.156 -13.779 8.136 1.00 98.06 307 SER A N 1
ATOM 2412 C CA . SER A 1 307 ? 6.296 -12.859 8.147 1.00 98.06 307 SER A CA 1
ATOM 2413 C C . SER A 1 307 ? 7.630 -13.615 8.153 1.00 98.06 307 SER A C 1
ATOM 2415 O O . SER A 1 307 ? 7.691 -14.767 8.598 1.00 98.06 307 SER A O 1
ATOM 2417 N N . PRO A 1 308 ? 8.741 -12.977 7.739 1.00 97.75 308 PRO A N 1
ATOM 2418 C CA . PRO A 1 308 ? 10.056 -13.614 7.750 1.00 97.75 308 PRO A CA 1
ATOM 2419 C C . PRO A 1 308 ? 10.507 -14.108 9.133 1.00 97.75 308 PRO A C 1
ATOM 2421 O O . PRO A 1 308 ? 11.273 -15.065 9.200 1.00 97.75 308 PRO A O 1
ATOM 2424 N N . ASP A 1 309 ? 10.042 -13.487 10.223 1.00 96.06 309 ASP A N 1
ATOM 2425 C CA . ASP A 1 309 ? 10.371 -13.895 11.598 1.00 96.06 309 ASP A CA 1
ATOM 2426 C C . ASP A 1 309 ? 9.385 -14.918 12.192 1.00 96.06 309 ASP A C 1
ATOM 2428 O O . ASP A 1 309 ? 9.813 -15.780 12.956 1.00 96.06 309 ASP A O 1
ATOM 2432 N N . ALA A 1 310 ? 8.091 -14.870 11.843 1.00 96.81 310 ALA A N 1
ATOM 2433 C CA . ALA A 1 310 ? 7.092 -15.802 12.385 1.00 96.81 310 ALA A CA 1
ATOM 2434 C C . ALA A 1 310 ? 6.985 -17.116 11.591 1.00 96.81 310 ALA A C 1
ATOM 2436 O O . ALA A 1 310 ? 6.753 -18.177 12.170 1.00 96.81 310 ALA A O 1
ATOM 2437 N N . THR A 1 311 ? 7.142 -17.057 10.264 1.00 98.00 311 THR A N 1
ATOM 2438 C CA . THR A 1 311 ? 6.866 -18.179 9.346 1.00 98.00 311 THR A CA 1
ATOM 2439 C C . THR A 1 311 ? 8.041 -18.547 8.438 1.00 98.00 311 THR A C 1
ATOM 2441 O O . THR A 1 311 ? 7.916 -19.480 7.649 1.00 98.00 311 THR A O 1
ATOM 2444 N N . ASN A 1 312 ? 9.187 -17.856 8.540 1.00 97.38 312 ASN A N 1
ATOM 2445 C CA . ASN A 1 312 ? 10.343 -17.995 7.634 1.00 97.38 312 ASN A CA 1
ATOM 2446 C C . ASN A 1 312 ? 9.973 -17.818 6.143 1.00 97.38 312 ASN A C 1
ATOM 2448 O O . ASN A 1 312 ? 10.582 -18.427 5.265 1.00 97.38 312 ASN A O 1
ATOM 2452 N N . SER A 1 313 ? 8.951 -17.007 5.855 1.00 98.06 313 SER A N 1
ATOM 2453 C CA . SER A 1 313 ? 8.361 -16.842 4.521 1.00 98.06 313 SER A CA 1
ATOM 2454 C C . SER A 1 313 ? 7.973 -15.377 4.270 1.00 98.06 313 SER A C 1
ATOM 2456 O O . SER A 1 313 ? 7.936 -14.597 5.224 1.00 98.06 313 SER A O 1
ATOM 2458 N N . PRO A 1 314 ? 7.634 -14.981 3.032 1.00 98.56 314 PRO A N 1
ATOM 2459 C CA . PRO A 1 314 ? 7.088 -13.651 2.778 1.00 98.56 314 PRO A CA 1
ATOM 2460 C C . PRO A 1 314 ? 5.665 -13.511 3.354 1.00 98.56 314 PRO A C 1
ATOM 2462 O O . PRO A 1 314 ? 5.010 -14.516 3.657 1.00 98.56 314 PRO A O 1
ATOM 2465 N N . ALA A 1 315 ? 5.195 -12.266 3.480 1.00 98.62 315 ALA A N 1
ATOM 2466 C CA . ALA A 1 315 ? 3.844 -11.885 3.914 1.00 98.62 315 ALA A CA 1
ATOM 2467 C C . ALA A 1 315 ? 2.799 -11.983 2.775 1.00 98.62 315 ALA A C 1
ATOM 2469 O O . ALA A 1 315 ? 2.127 -11.010 2.442 1.00 98.62 315 ALA A O 1
ATOM 2470 N N . ILE A 1 316 ? 2.724 -13.139 2.116 1.00 98.75 316 ILE A N 1
ATOM 2471 C CA . ILE A 1 316 ? 1.853 -13.452 0.965 1.00 98.75 316 ILE A CA 1
ATOM 2472 C C . ILE A 1 316 ? 1.572 -14.961 0.959 1.00 98.75 316 ILE A C 1
ATOM 2474 O O . ILE A 1 316 ? 2.354 -15.735 1.523 1.00 98.75 316 ILE A O 1
ATOM 2478 N N . ASP A 1 317 ? 0.466 -15.373 0.340 1.00 98.62 317 ASP A N 1
ATOM 2479 C CA . ASP A 1 317 ? 0.079 -16.781 0.226 1.00 98.62 317 ASP A CA 1
ATOM 2480 C C . ASP A 1 317 ? 1.189 -17.650 -0.432 1.00 98.62 317 ASP A C 1
ATOM 2482 O O . ASP A 1 317 ? 1.804 -17.213 -1.412 1.00 98.62 317 ASP A O 1
ATOM 2486 N N . PRO A 1 318 ? 1.467 -18.875 0.072 1.00 98.38 318 PRO A N 1
ATOM 2487 C CA . PRO A 1 318 ? 2.497 -19.775 -0.463 1.00 98.38 318 PRO A CA 1
ATOM 2488 C C . PRO A 1 318 ? 2.370 -20.195 -1.933 1.00 98.38 318 PRO A C 1
ATOM 2490 O O . PRO A 1 318 ? 3.331 -20.755 -2.460 1.00 98.38 318 PRO A O 1
ATOM 2493 N N . LEU A 1 319 ? 1.230 -19.971 -2.593 1.00 98.50 319 LEU A N 1
ATOM 2494 C CA . LEU A 1 319 ? 1.102 -20.157 -4.040 1.00 98.50 319 LEU A CA 1
ATOM 2495 C C . LEU A 1 319 ? 2.002 -19.185 -4.823 1.00 98.50 319 LEU A C 1
ATOM 2497 O O . LEU A 1 319 ? 2.437 -19.525 -5.921 1.00 98.50 319 LEU A O 1
ATOM 2501 N N . PHE A 1 320 ? 2.308 -18.005 -4.273 1.00 98.75 320 PHE A N 1
ATOM 2502 C CA . PHE A 1 320 ? 3.122 -16.985 -4.934 1.00 98.75 320 PHE A CA 1
ATOM 2503 C C . PHE A 1 320 ? 4.620 -17.153 -4.654 1.00 98.75 320 PHE A C 1
ATOM 2505 O O . PHE A 1 320 ? 5.084 -17.137 -3.512 1.00 98.75 320 PHE A O 1
ATOM 2512 N N . GLU A 1 321 ? 5.413 -17.209 -5.720 1.00 98.44 321 GLU A N 1
ATOM 2513 C CA . GLU A 1 321 ? 6.870 -17.307 -5.646 1.00 98.44 321 GLU A CA 1
ATOM 2514 C C . GLU A 1 321 ? 7.485 -15.899 -5.582 1.00 98.44 321 GLU A C 1
ATOM 2516 O O . GLU A 1 321 ? 7.350 -15.095 -6.510 1.00 98.44 321 GLU A O 1
ATOM 2521 N N . CYS A 1 322 ? 8.138 -15.580 -4.460 1.00 98.50 322 CYS A N 1
ATOM 2522 C CA . CYS A 1 322 ? 8.805 -14.300 -4.194 1.00 98.50 322 CYS A CA 1
ATOM 2523 C C . CYS A 1 322 ? 10.319 -14.498 -4.093 1.00 98.50 322 CYS A C 1
ATOM 2525 O O . CYS A 1 322 ? 10.789 -15.343 -3.328 1.00 98.50 322 CYS A O 1
ATOM 2527 N N . THR A 1 323 ? 11.090 -13.689 -4.817 1.00 98.31 323 THR A N 1
ATOM 2528 C CA . THR A 1 323 ? 12.552 -13.774 -4.864 1.00 98.31 323 THR A CA 1
ATOM 2529 C C . THR A 1 323 ? 13.141 -13.478 -3.480 1.00 98.31 323 THR A C 1
ATOM 2531 O O . THR A 1 323 ? 12.938 -12.377 -2.950 1.00 98.31 323 THR A O 1
ATOM 2534 N N . PRO A 1 324 ? 13.875 -14.427 -2.865 1.00 98.00 324 PRO A N 1
ATOM 2535 C CA . PRO A 1 324 ? 14.503 -14.209 -1.572 1.00 98.00 324 PRO A CA 1
ATOM 2536 C C . PRO A 1 324 ? 15.722 -13.296 -1.719 1.00 98.00 324 PRO A C 1
ATOM 2538 O O . PRO A 1 324 ? 16.549 -13.458 -2.618 1.00 98.00 324 PRO A O 1
ATOM 2541 N N . ILE A 1 325 ? 15.865 -12.357 -0.790 1.00 97.19 325 ILE A N 1
ATOM 2542 C CA . ILE A 1 325 ? 16.981 -11.412 -0.734 1.00 97.19 325 ILE A CA 1
ATOM 2543 C C . ILE A 1 325 ? 17.813 -11.619 0.536 1.00 97.19 325 ILE A C 1
ATOM 2545 O O . ILE A 1 325 ? 17.504 -12.450 1.395 1.00 97.19 325 ILE A O 1
ATOM 2549 N N . ARG A 1 326 ? 18.895 -10.844 0.649 1.00 96.31 326 ARG A N 1
ATOM 2550 C CA . ARG A 1 326 ? 19.651 -10.678 1.891 1.00 96.31 326 ARG A CA 1
ATOM 2551 C C . ARG A 1 326 ? 19.369 -9.296 2.462 1.00 96.31 326 ARG A C 1
ATOM 2553 O O . ARG A 1 326 ? 19.468 -8.311 1.732 1.00 96.31 326 ARG A O 1
ATOM 2560 N N . ASP A 1 327 ? 19.018 -9.237 3.742 1.00 94.62 327 ASP A N 1
ATOM 2561 C CA . ASP A 1 327 ? 18.931 -7.969 4.471 1.00 94.62 327 ASP A CA 1
ATOM 2562 C C . ASP A 1 327 ? 20.344 -7.416 4.783 1.00 94.62 327 ASP A C 1
ATOM 2564 O O . ASP A 1 327 ? 21.344 -8.116 4.578 1.00 94.62 327 ASP A O 1
ATOM 2568 N N . PRO A 1 328 ? 20.474 -6.183 5.312 1.00 92.75 328 PRO A N 1
ATOM 2569 C CA . PRO A 1 328 ? 21.768 -5.614 5.703 1.00 92.75 328 PRO A CA 1
ATOM 2570 C C . PRO A 1 328 ? 22.536 -6.383 6.794 1.00 92.75 328 PRO A C 1
ATOM 2572 O O . PRO A 1 328 ? 23.680 -6.037 7.083 1.00 92.75 328 PRO A O 1
ATOM 2575 N N . LEU A 1 329 ? 21.933 -7.409 7.407 1.00 93.88 329 LEU A N 1
ATOM 2576 C CA . LEU A 1 329 ? 22.543 -8.301 8.397 1.00 93.88 329 LEU A CA 1
ATOM 2577 C C . LEU A 1 329 ? 22.831 -9.706 7.820 1.00 93.88 329 LEU A C 1
ATOM 2579 O O . LEU A 1 329 ? 23.244 -10.603 8.555 1.00 93.88 329 LEU A O 1
ATOM 2583 N N . GLY A 1 330 ? 22.620 -9.919 6.514 1.00 95.38 330 GLY A N 1
ATOM 2584 C CA . GLY A 1 330 ? 22.832 -11.193 5.818 1.00 95.38 330 GLY A CA 1
ATOM 2585 C C . GLY A 1 330 ? 21.736 -12.248 6.038 1.00 95.38 330 GLY A C 1
ATOM 2586 O O . GLY A 1 330 ? 21.864 -13.378 5.549 1.00 95.38 330 GLY A O 1
ATOM 2587 N N . ARG A 1 331 ? 20.651 -11.910 6.742 1.00 95.38 331 ARG A N 1
ATOM 2588 C CA . ARG A 1 331 ? 19.498 -12.794 6.973 1.00 95.38 331 ARG A CA 1
ATOM 2589 C C . ARG A 1 331 ? 18.702 -12.972 5.681 1.00 95.38 331 ARG A C 1
ATOM 2591 O O . ARG A 1 331 ? 18.796 -12.148 4.774 1.00 95.38 331 ARG A O 1
ATOM 2598 N N . VAL A 1 332 ? 17.921 -14.049 5.594 1.00 97.06 332 VAL A N 1
ATOM 2599 C CA . VAL A 1 332 ? 16.918 -14.184 4.525 1.00 97.06 332 VAL A CA 1
ATOM 2600 C C . VAL A 1 332 ? 15.785 -13.196 4.797 1.00 97.06 332 VAL A C 1
ATOM 2602 O O . VAL A 1 332 ? 15.312 -13.065 5.933 1.00 97.06 332 VAL A O 1
ATOM 2605 N N . ASP A 1 333 ? 15.379 -12.496 3.748 1.00 98.06 333 ASP A N 1
ATOM 2606 C CA . ASP A 1 333 ? 14.245 -11.578 3.736 1.00 98.06 333 ASP A CA 1
ATOM 2607 C C . ASP A 1 333 ? 13.636 -11.537 2.326 1.00 98.06 333 ASP A C 1
ATOM 2609 O O . ASP A 1 333 ? 14.120 -12.223 1.422 1.00 98.06 333 ASP A O 1
ATOM 2613 N N . TYR A 1 334 ? 12.604 -10.722 2.120 1.00 98.19 334 TYR A N 1
ATOM 2614 C CA . TYR A 1 334 ? 11.947 -10.546 0.822 1.00 98.19 334 TYR A CA 1
ATOM 2615 C C . TYR A 1 334 ? 11.872 -9.069 0.423 1.00 98.19 334 TYR A C 1
ATOM 2617 O O . TYR A 1 334 ? 12.024 -8.168 1.245 1.00 98.19 334 TYR A O 1
ATOM 2625 N N . GLY A 1 335 ? 11.717 -8.817 -0.875 1.00 96.31 335 GLY A N 1
ATOM 2626 C CA . GLY A 1 335 ? 11.784 -7.468 -1.432 1.00 96.31 335 GLY A CA 1
ATOM 2627 C C . GLY A 1 335 ? 10.616 -6.545 -1.069 1.00 96.31 335 GLY A C 1
ATOM 2628 O O . GLY A 1 335 ? 9.551 -6.971 -0.611 1.00 96.31 335 GLY A O 1
ATOM 2629 N N . PHE A 1 336 ? 10.824 -5.264 -1.365 1.00 98.38 336 PHE A N 1
ATOM 2630 C CA . PHE A 1 336 ? 9.751 -4.311 -1.632 1.00 98.38 336 PHE A CA 1
ATOM 2631 C C . PHE A 1 336 ? 9.310 -4.463 -3.092 1.00 98.38 336 PHE A C 1
ATOM 2633 O O . PHE A 1 336 ? 10.141 -4.761 -3.955 1.00 98.38 336 PHE A O 1
ATOM 2640 N N . TYR A 1 337 ? 8.024 -4.259 -3.360 1.00 98.88 337 TYR A N 1
ATOM 2641 C CA . TYR A 1 337 ? 7.414 -4.439 -4.674 1.00 98.88 337 TYR A CA 1
ATOM 2642 C C . TYR A 1 337 ? 6.715 -3.147 -5.096 1.00 98.88 337 TYR A C 1
ATOM 2644 O O . TYR A 1 337 ? 5.950 -2.572 -4.318 1.00 98.88 337 TYR A O 1
ATOM 2652 N N . TRP A 1 338 ? 7.016 -2.681 -6.307 1.00 98.94 338 TRP A N 1
ATOM 2653 C CA . TRP A 1 338 ? 6.463 -1.454 -6.869 1.00 98.94 338 TRP A CA 1
ATOM 2654 C C . TRP A 1 338 ? 4.976 -1.572 -7.190 1.00 98.94 338 TRP A C 1
ATOM 2656 O O . TRP A 1 338 ? 4.478 -2.639 -7.544 1.00 98.94 338 TRP A O 1
ATOM 2666 N N . THR A 1 339 ? 4.309 -0.423 -7.128 1.00 98.88 339 THR A N 1
ATOM 2667 C CA . THR A 1 339 ? 2.934 -0.216 -7.590 1.00 98.88 339 THR A CA 1
ATOM 2668 C C . THR A 1 339 ? 2.902 0.932 -8.595 1.00 98.88 339 THR A C 1
ATOM 2670 O O . THR A 1 339 ? 3.824 1.752 -8.632 1.00 98.88 339 THR A O 1
ATOM 2673 N N . SER A 1 340 ? 1.843 1.030 -9.391 1.00 98.75 340 SER A N 1
ATOM 2674 C CA . SER A 1 340 ? 1.629 2.115 -10.357 1.00 98.75 340 SER A CA 1
ATOM 2675 C C . SER A 1 340 ? 1.209 3.449 -9.721 1.00 98.75 340 SER A C 1
ATOM 2677 O O . SER A 1 340 ? 1.111 4.458 -10.421 1.00 98.75 340 SER A O 1
ATOM 2679 N N . THR A 1 341 ? 1.000 3.481 -8.400 1.00 98.75 341 THR A N 1
ATOM 2680 C CA . THR A 1 341 ? 0.519 4.643 -7.639 1.00 98.75 341 THR A CA 1
ATOM 2681 C C . THR A 1 341 ? 1.660 5.583 -7.228 1.00 98.75 341 THR A C 1
ATOM 2683 O O . THR A 1 341 ? 2.589 5.200 -6.509 1.00 98.75 341 THR A O 1
ATOM 2686 N N . THR A 1 342 ? 1.565 6.857 -7.610 1.00 98.62 342 THR A N 1
ATOM 2687 C CA . THR A 1 342 ? 2.427 7.948 -7.123 1.00 98.62 342 THR A CA 1
ATOM 2688 C C . THR A 1 342 ? 2.058 8.334 -5.684 1.00 98.62 342 THR A C 1
ATOM 2690 O O . THR A 1 342 ? 0.885 8.446 -5.335 1.00 98.62 342 THR A O 1
ATOM 2693 N N . HIS A 1 343 ? 3.056 8.601 -4.838 1.00 97.75 343 HIS A N 1
ATOM 2694 C CA . HIS A 1 343 ? 2.885 9.105 -3.470 1.00 97.75 343 HIS A CA 1
ATOM 2695 C C . HIS A 1 343 ? 3.203 10.610 -3.428 1.00 97.75 343 HIS A C 1
ATOM 2697 O O . HIS A 1 343 ? 4.340 11.004 -3.163 1.00 97.75 343 HIS A O 1
ATOM 2703 N N . LYS A 1 344 ? 2.217 11.449 -3.783 1.00 95.31 344 LYS A N 1
ATOM 2704 C CA . LYS A 1 344 ? 2.363 12.917 -3.891 1.00 95.31 344 LYS A CA 1
ATOM 2705 C C . LYS A 1 344 ? 2.737 13.529 -2.533 1.00 95.31 344 LYS A C 1
ATOM 2707 O O . LYS A 1 344 ? 2.131 13.187 -1.518 1.00 95.31 344 LYS A O 1
ATOM 2712 N N . ARG A 1 345 ? 3.702 14.457 -2.512 1.00 90.81 345 ARG A N 1
ATOM 2713 C CA . ARG A 1 345 ? 4.164 15.173 -1.311 1.00 90.81 345 ARG A CA 1
ATOM 2714 C C . ARG A 1 345 ? 4.377 16.664 -1.588 1.00 90.81 345 ARG A C 1
ATOM 2716 O O . ARG A 1 345 ? 5.369 17.040 -2.208 1.00 90.81 345 ARG A O 1
ATOM 2723 N N . GLN A 1 346 ? 3.516 17.532 -1.058 1.00 84.38 346 GLN A N 1
ATOM 2724 C CA . GLN A 1 346 ? 3.629 19.004 -1.154 1.00 84.38 346 GLN A CA 1
ATOM 2725 C C . GLN A 1 346 ? 3.811 19.538 -2.597 1.00 84.38 346 GLN A C 1
ATOM 2727 O O . GLN A 1 346 ? 4.648 20.417 -2.849 1.00 84.38 346 GLN A O 1
ATOM 2732 N N . GLY A 1 347 ? 3.063 18.977 -3.550 1.00 83.88 347 GLY A N 1
ATOM 2733 C CA . GLY A 1 347 ? 3.150 19.244 -4.988 1.00 83.88 347 GLY A CA 1
ATOM 2734 C C . GLY A 1 347 ? 4.248 18.480 -5.741 1.00 83.88 347 GLY A C 1
ATOM 2735 O O . GLY A 1 347 ? 4.336 18.612 -6.958 1.00 83.88 347 GLY A O 1
ATOM 2736 N N . ASP A 1 348 ? 5.085 17.694 -5.058 1.00 91.06 348 ASP A N 1
ATOM 2737 C CA . ASP A 1 348 ? 6.181 16.920 -5.654 1.00 91.06 348 ASP A CA 1
ATOM 2738 C C . ASP A 1 348 ? 5.797 15.426 -5.723 1.00 91.06 348 ASP A C 1
ATOM 2740 O O . ASP A 1 348 ? 5.475 14.794 -4.716 1.00 91.06 348 ASP A O 1
ATOM 2744 N N . GLY A 1 349 ? 5.781 14.868 -6.932 1.00 95.56 349 GLY A N 1
ATOM 2745 C CA . GLY A 1 349 ? 5.395 13.489 -7.245 1.00 95.56 349 GLY A CA 1
ATOM 2746 C C . GLY A 1 349 ? 6.573 12.517 -7.344 1.00 95.56 349 GLY A C 1
ATOM 2747 O O . GLY A 1 349 ? 6.437 11.478 -7.988 1.00 95.56 349 GLY A O 1
ATOM 2748 N N . SER A 1 350 ? 7.735 12.837 -6.757 1.00 96.88 350 SER A N 1
ATOM 2749 C CA . SER A 1 350 ? 8.970 12.042 -6.907 1.00 96.88 350 SER A CA 1
ATOM 2750 C C . SER A 1 350 ? 9.013 10.708 -6.163 1.00 96.88 350 SER A C 1
ATOM 2752 O O . SER A 1 350 ? 10.003 9.980 -6.273 1.00 96.88 350 SER A O 1
ATOM 2754 N N . ALA A 1 351 ? 7.963 10.353 -5.422 1.00 97.75 351 ALA A N 1
ATOM 2755 C CA . ALA A 1 351 ? 7.839 9.057 -4.769 1.00 97.75 351 ALA A CA 1
ATOM 2756 C C . ALA A 1 351 ? 6.713 8.216 -5.383 1.00 97.75 351 ALA A C 1
ATOM 2758 O O . ALA A 1 351 ? 5.697 8.745 -5.824 1.00 97.75 351 ALA A O 1
ATOM 2759 N N . ALA A 1 352 ? 6.878 6.897 -5.372 1.00 98.56 352 ALA A N 1
ATOM 2760 C CA . ALA A 1 352 ? 5.836 5.929 -5.707 1.00 98.56 352 ALA A CA 1
ATOM 2761 C C . ALA A 1 352 ? 5.610 4.969 -4.536 1.00 98.56 352 ALA A C 1
ATOM 2763 O O . ALA A 1 352 ? 6.478 4.813 -3.672 1.00 98.56 352 ALA A O 1
ATOM 2764 N N . VAL A 1 353 ? 4.432 4.352 -4.478 1.00 98.81 353 VAL A N 1
ATOM 2765 C CA . VAL A 1 353 ? 4.048 3.429 -3.406 1.00 98.81 353 VAL A CA 1
ATOM 2766 C C . VAL A 1 353 ? 4.700 2.056 -3.608 1.00 98.81 353 VAL A C 1
ATOM 2768 O O . VAL A 1 353 ? 4.779 1.547 -4.728 1.00 98.81 353 VAL A O 1
ATOM 2771 N N . TYR A 1 354 ? 5.143 1.438 -2.508 1.00 98.81 354 TYR A N 1
ATOM 2772 C CA . TYR A 1 354 ? 5.564 0.035 -2.485 1.00 98.81 354 TYR A CA 1
ATOM 2773 C C . TYR A 1 354 ? 4.895 -0.752 -1.357 1.00 98.81 354 TYR A C 1
ATOM 2775 O O . TYR A 1 354 ? 4.628 -0.207 -0.281 1.00 98.81 354 TYR A O 1
ATOM 2783 N N . ILE A 1 355 ? 4.705 -2.053 -1.590 1.00 98.88 355 ILE A N 1
ATOM 2784 C CA . ILE A 1 355 ? 4.317 -3.044 -0.577 1.00 98.88 355 ILE A CA 1
ATOM 2785 C C . ILE A 1 355 ? 5.553 -3.865 -0.191 1.00 98.88 355 ILE A C 1
ATOM 2787 O O . ILE A 1 355 ? 6.328 -4.276 -1.057 1.00 98.88 355 ILE A O 1
ATOM 2791 N N . ALA A 1 356 ? 5.772 -4.089 1.104 1.00 98.44 356 ALA A N 1
ATOM 2792 C CA . ALA A 1 356 ? 6.875 -4.908 1.603 1.00 98.44 356 ALA A CA 1
ATOM 2793 C C . ALA A 1 356 ? 6.383 -6.319 1.953 1.00 98.44 356 ALA A C 1
ATOM 2795 O O . ALA A 1 356 ? 5.719 -6.499 2.970 1.00 98.44 356 ALA A O 1
ATOM 2796 N N . PHE A 1 357 ? 6.733 -7.331 1.151 1.00 98.62 357 PHE A N 1
ATOM 2797 C CA . PHE A 1 357 ? 6.478 -8.734 1.520 1.00 98.62 357 PHE A CA 1
ATOM 2798 C C . PHE A 1 357 ? 7.562 -9.303 2.457 1.00 98.62 357 PHE A C 1
ATOM 2800 O O . PHE A 1 357 ? 7.342 -10.333 3.095 1.00 98.62 357 PHE A O 1
ATOM 2807 N N . GLY A 1 358 ? 8.715 -8.631 2.557 1.00 97.88 358 GLY A N 1
ATOM 2808 C CA . GLY A 1 358 ? 9.710 -8.808 3.622 1.00 97.88 358 GLY A CA 1
ATOM 2809 C C . GLY A 1 358 ? 9.589 -7.756 4.729 1.00 97.88 358 GLY A C 1
ATOM 2810 O O . GLY A 1 358 ? 8.639 -6.976 4.745 1.00 97.88 358 GLY A O 1
ATOM 2811 N N . ARG A 1 359 ? 10.546 -7.723 5.664 1.00 97.44 359 ARG A N 1
ATOM 2812 C CA . ARG A 1 359 ? 10.525 -6.822 6.836 1.00 97.44 359 ARG A CA 1
ATOM 2813 C C . ARG A 1 359 ? 10.485 -5.342 6.432 1.00 97.44 359 ARG A C 1
ATOM 2815 O O . ARG A 1 359 ? 11.213 -4.903 5.540 1.00 97.44 359 ARG A O 1
ATOM 2822 N N . GLY A 1 360 ? 9.706 -4.543 7.162 1.00 96.75 360 GLY A N 1
ATOM 2823 C CA . GLY A 1 360 ? 9.612 -3.089 6.995 1.00 96.75 360 GLY A CA 1
ATOM 2824 C C . GLY A 1 360 ? 10.820 -2.373 7.603 1.00 96.75 360 GLY A C 1
ATOM 2825 O O . GLY A 1 360 ? 10.689 -1.683 8.612 1.00 96.75 360 GLY A O 1
ATOM 2826 N N . GLY A 1 361 ? 12.006 -2.606 7.038 1.00 95.94 361 GLY A N 1
ATOM 2827 C CA . GLY A 1 361 ? 13.294 -2.297 7.661 1.00 95.94 361 GLY A CA 1
ATOM 2828 C C . GLY A 1 361 ? 13.689 -0.817 7.717 1.00 95.94 361 GLY A C 1
ATOM 2829 O O . GLY A 1 361 ? 13.386 -0.030 6.819 1.00 95.94 361 GLY A O 1
ATOM 2830 N N . GLY A 1 362 ? 14.453 -0.454 8.751 1.00 96.44 362 GLY A N 1
ATOM 2831 C CA . GLY A 1 362 ? 14.972 0.898 8.954 1.00 96.44 362 GLY A CA 1
ATOM 2832 C C . GLY A 1 362 ? 16.198 0.957 9.866 1.00 96.44 362 GLY A C 1
ATOM 2833 O O . GLY A 1 362 ? 16.461 0.049 10.656 1.00 96.44 362 GLY A O 1
ATOM 2834 N N . TRP A 1 363 ? 16.967 2.033 9.729 1.00 96.06 363 TRP A N 1
ATOM 2835 C CA . TRP A 1 363 ? 18.182 2.327 10.481 1.00 96.06 363 TRP A CA 1
ATOM 2836 C C . TRP A 1 363 ? 17.880 3.318 11.606 1.00 96.06 363 TRP A C 1
ATOM 2838 O O . TRP A 1 363 ? 17.919 4.531 11.407 1.00 96.06 363 TRP A O 1
ATOM 2848 N N . MET A 1 364 ? 17.615 2.826 12.816 1.00 93.56 364 MET A N 1
ATOM 2849 C CA . MET A 1 364 ? 17.396 3.714 13.964 1.00 93.56 364 MET A CA 1
ATOM 2850 C C . MET A 1 364 ? 18.718 4.035 14.678 1.00 93.56 364 MET A C 1
ATOM 2852 O O . MET A 1 364 ? 19.487 3.110 14.956 1.00 93.56 364 MET A O 1
ATOM 2856 N N . PRO A 1 365 ? 18.999 5.307 15.020 1.00 91.56 365 PRO A N 1
ATOM 2857 C CA . PRO A 1 365 ? 20.138 5.658 15.859 1.00 91.56 365 PRO A CA 1
ATOM 2858 C C . PRO A 1 365 ? 19.886 5.240 17.313 1.00 91.56 365 PRO A C 1
ATOM 2860 O O . PRO A 1 365 ? 18.801 5.442 17.860 1.00 91.56 365 PRO A O 1
ATOM 2863 N N . ASP A 1 366 ? 20.903 4.679 17.963 1.00 86.81 366 ASP A N 1
ATOM 2864 C CA . ASP A 1 366 ? 20.884 4.417 19.400 1.00 86.81 366 ASP A CA 1
ATOM 2865 C C . ASP A 1 366 ? 21.377 5.618 20.233 1.00 86.81 366 ASP A C 1
ATOM 2867 O O . ASP A 1 366 ? 21.701 6.688 19.715 1.00 86.81 366 ASP A O 1
ATOM 2871 N N . ARG A 1 367 ? 21.458 5.446 21.560 1.00 85.69 367 ARG A N 1
ATOM 2872 C CA . ARG A 1 367 ? 21.895 6.498 22.501 1.00 85.69 367 ARG A CA 1
ATOM 2873 C C . ARG A 1 367 ? 23.346 6.967 22.312 1.00 85.69 367 ARG A C 1
ATOM 2875 O O . ARG A 1 367 ? 23.719 7.969 22.911 1.00 85.69 367 ARG A O 1
ATOM 2882 N N . THR A 1 368 ? 24.156 6.264 21.520 1.00 89.62 368 THR A N 1
ATOM 2883 C CA . THR A 1 368 ? 25.518 6.678 21.135 1.00 89.62 368 THR A CA 1
ATOM 2884 C C . THR A 1 368 ? 25.583 7.280 19.730 1.00 89.62 368 THR A C 1
ATOM 2886 O O . THR A 1 368 ? 26.672 7.556 19.235 1.00 89.62 368 THR A O 1
ATOM 2889 N N . GLY A 1 369 ? 24.435 7.484 19.071 1.00 85.06 369 GLY A N 1
ATOM 2890 C CA . GLY A 1 369 ? 24.362 7.930 17.677 1.00 85.06 369 GLY A CA 1
ATOM 2891 C C . GLY A 1 369 ? 24.735 6.841 16.665 1.00 85.06 369 GLY A C 1
ATOM 2892 O O . GLY A 1 369 ? 24.903 7.142 15.486 1.00 85.06 369 GLY A O 1
ATOM 2893 N N . THR A 1 370 ? 24.867 5.584 17.103 1.00 91.19 370 THR A N 1
ATOM 2894 C CA . THR A 1 370 ? 25.210 4.459 16.225 1.00 91.19 370 THR A CA 1
ATOM 2895 C C . THR A 1 370 ? 23.932 3.876 15.631 1.00 91.19 370 THR A C 1
ATOM 2897 O O . THR A 1 370 ? 23.001 3.530 16.359 1.00 91.19 370 THR A O 1
ATOM 2900 N N . TYR A 1 371 ? 23.876 3.769 14.305 1.00 93.12 371 TYR A N 1
ATOM 2901 C CA . TYR A 1 371 ? 22.707 3.260 13.590 1.00 93.12 371 TYR A CA 1
ATOM 2902 C C . TYR A 1 371 ? 22.602 1.735 13.673 1.00 93.12 371 TYR A C 1
ATOM 2904 O O . TYR A 1 371 ? 23.582 1.016 13.477 1.00 93.12 371 TYR A O 1
ATOM 2912 N N . ARG A 1 372 ? 21.390 1.240 13.935 1.00 94.31 372 ARG A N 1
ATOM 2913 C CA . ARG A 1 372 ? 21.056 -0.186 14.018 1.00 94.31 372 ARG A CA 1
ATOM 2914 C C . ARG A 1 372 ? 19.939 -0.508 13.035 1.00 94.31 372 ARG A C 1
ATOM 2916 O O . ARG A 1 372 ? 18.906 0.158 13.052 1.00 94.31 372 ARG A O 1
ATOM 2923 N N . TYR A 1 373 ? 20.138 -1.537 12.215 1.00 95.25 373 TYR A N 1
ATOM 2924 C CA . TYR A 1 373 ? 19.078 -2.064 11.361 1.00 95.25 373 TYR A CA 1
ATOM 2925 C C . TYR A 1 373 ? 18.053 -2.831 12.204 1.00 95.25 373 TYR A C 1
ATOM 2927 O O . TYR A 1 373 ? 18.421 -3.702 12.995 1.00 95.25 373 TYR A O 1
ATOM 2935 N N . LEU A 1 374 ? 16.777 -2.491 12.044 1.00 95.88 374 LEU A N 1
ATOM 2936 C CA . LEU A 1 374 ? 15.639 -3.062 12.760 1.00 95.88 374 LEU A CA 1
ATOM 2937 C C . LEU A 1 374 ? 14.453 -3.215 11.801 1.00 95.88 374 LEU A C 1
ATOM 2939 O O . LEU A 1 374 ? 14.345 -2.467 10.832 1.00 95.88 374 LEU A O 1
ATOM 2943 N N . ASP A 1 375 ? 13.525 -4.125 12.106 1.00 96.38 375 ASP A N 1
ATOM 2944 C CA . ASP A 1 375 ? 12.171 -4.026 11.552 1.00 96.38 375 ASP A CA 1
ATOM 2945 C C . ASP A 1 375 ? 11.437 -2.886 12.277 1.00 96.38 375 ASP A C 1
ATOM 2947 O O . ASP A 1 375 ? 11.356 -2.864 13.515 1.00 96.38 375 ASP A O 1
ATOM 2951 N N . VAL A 1 376 ? 10.975 -1.896 11.514 1.00 96.56 376 VAL A N 1
ATOM 2952 C CA . VAL A 1 376 ? 10.371 -0.664 12.036 1.00 96.56 376 VAL A CA 1
ATOM 2953 C C . VAL A 1 376 ? 8.934 -0.439 11.570 1.00 96.56 376 VAL A C 1
ATOM 2955 O O . VAL A 1 376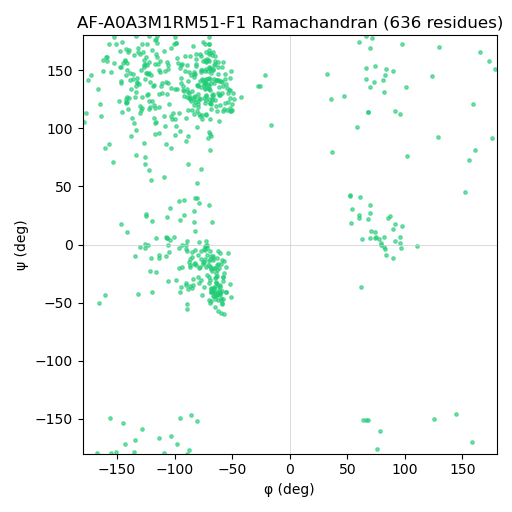 ? 8.261 0.401 12.162 1.00 96.56 376 VAL A O 1
ATOM 2958 N N . HIS A 1 377 ? 8.444 -1.204 10.584 1.00 96.94 377 HIS A N 1
ATOM 2959 C CA . HIS A 1 377 ? 7.053 -1.130 10.104 1.00 96.94 377 HIS A CA 1
ATOM 2960 C C . HIS A 1 377 ? 6.368 -2.490 9.909 1.00 96.94 377 HIS A C 1
ATOM 2962 O O . HIS A 1 377 ? 5.158 -2.490 9.708 1.00 96.94 377 HIS A O 1
ATOM 2968 N N . GLY A 1 378 ? 7.084 -3.615 9.982 1.00 97.62 378 GLY A N 1
ATOM 2969 C CA . GLY A 1 378 ? 6.541 -4.964 9.803 1.00 97.62 378 GLY A CA 1
ATOM 2970 C C . GLY A 1 378 ? 6.412 -5.416 8.342 1.00 97.62 378 GLY A C 1
ATOM 2971 O O . GLY A 1 378 ? 6.224 -4.604 7.434 1.00 97.62 378 GLY A O 1
ATOM 2972 N N . ALA A 1 379 ? 6.503 -6.726 8.107 1.00 98.19 379 ALA A N 1
ATOM 2973 C CA . ALA A 1 379 ? 6.180 -7.327 6.813 1.00 98.19 379 ALA A CA 1
ATOM 2974 C C . ALA A 1 379 ? 4.669 -7.243 6.538 1.00 98.19 379 ALA A C 1
ATOM 2976 O O . ALA A 1 379 ? 3.860 -7.530 7.415 1.00 98.19 379 ALA A O 1
ATOM 2977 N N . GLY A 1 380 ? 4.300 -6.811 5.333 1.00 98.06 380 GLY A N 1
ATOM 2978 C CA . GLY A 1 380 ? 2.943 -6.400 4.963 1.00 98.06 380 GLY A CA 1
ATOM 2979 C C . GLY A 1 380 ? 2.684 -4.888 5.059 1.00 98.06 380 GLY A C 1
ATOM 2980 O O . GLY A 1 380 ? 1.568 -4.437 4.788 1.00 98.06 380 GLY A O 1
ATOM 2981 N N . CYS A 1 381 ? 3.683 -4.078 5.434 1.00 98.38 381 CYS A N 1
ATOM 2982 C CA . CYS A 1 381 ? 3.547 -2.619 5.427 1.00 98.38 381 CYS A CA 1
ATOM 2983 C C . CYS A 1 381 ? 3.555 -2.024 4.006 1.00 98.38 381 CYS A C 1
ATOM 2985 O O . CYS A 1 381 ? 4.114 -2.599 3.067 1.00 98.38 381 CYS A O 1
ATOM 2987 N N . GLN A 1 382 ? 2.982 -0.825 3.878 1.00 98.06 382 GLN A N 1
ATOM 2988 C CA . GLN A 1 382 ? 2.967 -0.033 2.650 1.00 98.06 382 GLN A CA 1
ATOM 2989 C C . GLN A 1 382 ? 3.670 1.301 2.895 1.00 98.06 382 GLN A C 1
ATOM 2991 O O . GLN A 1 382 ? 3.288 2.064 3.785 1.00 98.06 382 GLN A O 1
ATOM 2996 N N . ARG A 1 383 ? 4.699 1.588 2.096 1.00 96.69 383 ARG A N 1
ATOM 2997 C CA . ARG A 1 383 ? 5.515 2.809 2.185 1.00 96.69 383 ARG A CA 1
ATOM 2998 C C . ARG A 1 383 ? 5.597 3.489 0.817 1.00 96.69 383 ARG A C 1
ATOM 3000 O O . ARG A 1 383 ? 4.739 3.298 -0.043 1.00 96.69 383 ARG A O 1
ATOM 3007 N N . SER A 1 384 ? 6.621 4.321 0.650 1.00 96.81 384 SER A N 1
ATOM 3008 C CA . SER A 1 384 ? 6.879 5.113 -0.544 1.00 96.81 384 SER A CA 1
ATOM 3009 C C . SER A 1 384 ? 8.387 5.306 -0.737 1.00 96.81 384 SER A C 1
ATOM 3011 O O . SER A 1 384 ? 9.033 5.867 0.157 1.00 96.81 384 SER A O 1
ATOM 3013 N N . ASP A 1 385 ? 8.934 4.913 -1.886 1.00 97.62 385 ASP A N 1
ATOM 3014 C CA . ASP A 1 385 ? 10.339 5.138 -2.275 1.00 97.62 385 ASP A CA 1
ATOM 3015 C C . ASP A 1 385 ? 10.440 6.228 -3.354 1.00 97.62 385 ASP A C 1
ATOM 3017 O O . ASP A 1 385 ? 9.465 6.445 -4.073 1.00 97.62 385 ASP A O 1
ATOM 3021 N N . PRO A 1 386 ? 11.594 6.908 -3.510 1.00 98.00 386 PRO A N 1
ATOM 3022 C CA . PRO A 1 386 ? 11.867 7.731 -4.685 1.00 98.00 386 PRO A CA 1
ATOM 3023 C C . PRO A 1 386 ? 11.779 6.901 -5.974 1.00 98.00 386 PRO A C 1
ATOM 3025 O O . PRO A 1 386 ? 12.312 5.793 -6.028 1.00 98.00 386 PRO A O 1
ATOM 3028 N N . LYS A 1 387 ? 11.142 7.449 -7.013 1.00 98.50 387 LYS A N 1
ATOM 3029 C CA . LYS A 1 387 ? 10.938 6.784 -8.313 1.00 98.50 387 LYS A CA 1
ATOM 3030 C C . LYS A 1 387 ? 12.246 6.449 -9.031 1.00 98.50 387 LYS A C 1
ATOM 3032 O O . LYS A 1 387 ? 12.361 5.390 -9.650 1.00 98.50 387 LYS A O 1
ATOM 3037 N N . SER A 1 388 ? 13.243 7.322 -8.898 1.00 97.69 388 SER A N 1
ATOM 3038 C CA . SER A 1 388 ? 14.589 7.147 -9.438 1.00 97.69 388 SER A CA 1
ATOM 3039 C C . SER A 1 388 ? 15.657 7.764 -8.527 1.00 97.69 388 SER A C 1
ATOM 3041 O O . SER A 1 388 ? 15.361 8.404 -7.512 1.00 97.69 388 SER A O 1
ATOM 3043 N N . GLY A 1 389 ? 16.928 7.545 -8.873 1.00 96.38 389 GLY A N 1
ATOM 3044 C CA . GLY A 1 389 ? 18.083 8.087 -8.164 1.00 96.38 389 GLY A CA 1
ATOM 3045 C C . GLY A 1 389 ? 19.074 7.010 -7.735 1.00 96.38 389 GLY A C 1
ATOM 3046 O O . GLY A 1 389 ? 19.231 5.990 -8.395 1.00 96.38 389 GLY A O 1
ATOM 3047 N N . ASP A 1 390 ? 19.762 7.265 -6.625 1.00 95.75 390 ASP A N 1
ATOM 3048 C CA . ASP A 1 390 ? 20.821 6.412 -6.084 1.00 95.75 390 ASP A CA 1
ATOM 3049 C C . ASP A 1 390 ? 20.552 6.139 -4.590 1.00 95.75 390 ASP A C 1
ATOM 3051 O O . ASP A 1 390 ? 20.574 7.090 -3.795 1.00 95.75 390 ASP A O 1
ATOM 3055 N N . PRO A 1 391 ? 20.303 4.878 -4.180 1.00 94.88 391 PRO A N 1
ATOM 3056 C CA . PRO A 1 391 ? 20.030 4.533 -2.788 1.00 94.88 391 PRO A CA 1
ATOM 3057 C C . PRO A 1 391 ? 21.257 4.692 -1.876 1.00 94.88 391 PRO A C 1
ATOM 3059 O O . PRO A 1 391 ? 21.093 4.853 -0.668 1.00 94.88 391 PRO A O 1
ATOM 3062 N N . SER A 1 392 ? 22.485 4.746 -2.417 1.00 95.56 392 SER A N 1
ATOM 3063 C CA . SER A 1 392 ? 23.706 4.981 -1.625 1.00 95.56 392 SER A CA 1
ATOM 3064 C C . SER A 1 392 ? 23.707 6.343 -0.916 1.00 95.56 392 SER A C 1
ATOM 3066 O O . SER A 1 392 ? 24.382 6.528 0.098 1.00 95.56 392 SER A O 1
ATOM 3068 N N . ARG A 1 393 ? 22.874 7.280 -1.394 1.00 96.12 393 ARG A N 1
ATOM 3069 C CA . ARG A 1 393 ? 22.618 8.594 -0.785 1.00 96.12 393 ARG A CA 1
ATOM 3070 C C . ARG A 1 393 ? 21.796 8.526 0.509 1.00 96.12 393 ARG A C 1
ATOM 3072 O O . ARG A 1 393 ? 21.690 9.540 1.196 1.00 96.12 393 ARG A O 1
ATOM 3079 N N . PHE A 1 394 ? 21.247 7.360 0.853 1.00 95.19 394 PHE A N 1
ATOM 3080 C CA . PHE A 1 394 ? 20.447 7.109 2.055 1.00 95.19 394 PHE A CA 1
ATOM 3081 C C . PHE A 1 394 ? 21.078 6.007 2.939 1.00 95.19 394 PHE A C 1
ATOM 3083 O O . PHE A 1 394 ? 20.406 5.032 3.281 1.00 95.19 394 PHE A O 1
ATOM 3090 N N . PRO A 1 395 ? 22.355 6.133 3.367 1.00 94.06 395 PRO A N 1
ATOM 3091 C CA . PRO A 1 395 ? 23.066 5.079 4.110 1.00 94.06 395 PRO A CA 1
ATOM 3092 C C . PRO A 1 395 ? 22.483 4.810 5.509 1.00 94.06 395 PRO A C 1
ATOM 3094 O O . PRO A 1 395 ? 22.820 3.815 6.148 1.00 94.06 395 PRO A O 1
ATOM 3097 N N . HIS A 1 396 ? 21.616 5.703 5.990 1.00 93.94 396 HIS A N 1
ATOM 3098 C CA . HIS A 1 396 ? 20.848 5.584 7.232 1.00 93.94 396 HIS A CA 1
ATOM 3099 C C . HIS A 1 396 ? 19.336 5.734 6.968 1.00 93.94 396 HIS A C 1
ATOM 3101 O O . HIS A 1 396 ? 18.575 6.134 7.845 1.00 93.94 396 HIS A O 1
ATOM 3107 N N . GLY A 1 397 ? 18.907 5.447 5.734 1.00 94.38 397 GLY A N 1
ATOM 3108 C CA . GLY A 1 397 ? 17.518 5.551 5.303 1.00 94.38 397 GLY A CA 1
ATOM 3109 C C . GLY A 1 397 ? 16.960 6.977 5.283 1.00 94.38 397 GLY A C 1
ATOM 3110 O O . GLY A 1 397 ? 17.690 7.947 5.055 1.00 94.38 397 GLY A O 1
ATOM 3111 N N . ARG A 1 398 ? 15.643 7.106 5.491 1.00 92.00 398 ARG A N 1
ATOM 3112 C CA . ARG A 1 398 ? 14.903 8.379 5.461 1.00 92.00 398 ARG A CA 1
ATOM 3113 C C . ARG A 1 398 ? 13.900 8.492 6.616 1.00 92.00 398 ARG A C 1
ATOM 3115 O O . ARG A 1 398 ? 13.208 7.541 6.959 1.00 92.00 398 ARG A O 1
ATOM 3122 N N . GLY A 1 399 ? 13.760 9.697 7.170 1.00 88.38 399 GLY A N 1
ATOM 3123 C CA . GLY A 1 399 ? 12.767 10.003 8.207 1.00 88.38 399 GLY A CA 1
ATOM 3124 C C . GLY A 1 399 ? 13.117 9.473 9.611 1.00 88.38 399 GLY A C 1
ATOM 3125 O O . GLY A 1 399 ? 14.200 8.928 9.814 1.00 88.38 399 GLY A O 1
ATOM 3126 N N . PRO A 1 400 ? 12.223 9.641 10.608 1.00 85.88 400 PRO A N 1
ATOM 3127 C CA . PRO A 1 400 ? 12.554 9.436 12.028 1.00 85.88 400 PRO A CA 1
ATOM 3128 C C . PRO A 1 400 ? 12.914 8.001 12.444 1.00 85.88 400 PRO A C 1
ATOM 3130 O O . PRO A 1 400 ? 13.523 7.817 13.492 1.00 85.88 400 PRO A O 1
ATOM 3133 N N . GLN A 1 401 ? 12.523 6.998 11.653 1.00 91.25 401 GLN A N 1
ATOM 3134 C CA . GLN A 1 401 ? 12.832 5.576 11.876 1.00 91.25 401 GLN A CA 1
ATOM 3135 C C . GLN A 1 401 ? 13.937 5.066 10.925 1.00 91.25 401 GLN A C 1
ATOM 3137 O O . GLN A 1 401 ? 14.263 3.880 10.945 1.00 91.25 401 GLN A O 1
ATOM 3142 N N . GLY A 1 402 ? 14.510 5.954 10.099 1.00 94.06 402 GLY A N 1
ATOM 3143 C CA . GLY A 1 402 ? 15.548 5.626 9.123 1.00 94.06 402 GLY A CA 1
ATOM 3144 C C . GLY A 1 402 ? 15.102 4.609 8.075 1.00 94.06 402 GLY A C 1
ATOM 3145 O O . GLY A 1 402 ? 15.873 3.705 7.765 1.00 94.06 402 GLY A O 1
ATOM 3146 N N . ASP A 1 403 ? 13.870 4.724 7.561 1.00 95.00 403 ASP A N 1
ATOM 3147 C CA . ASP A 1 403 ? 13.277 3.825 6.556 1.00 95.00 403 ASP A CA 1
ATOM 3148 C C . ASP A 1 403 ? 14.287 3.483 5.454 1.00 95.00 403 ASP A C 1
ATOM 3150 O O . ASP A 1 403 ? 14.844 4.399 4.839 1.00 95.00 403 ASP A O 1
ATOM 3154 N N . VAL A 1 404 ? 14.515 2.195 5.175 1.00 96.50 404 VAL A N 1
ATOM 3155 C CA . VAL A 1 404 ? 15.371 1.802 4.048 1.00 96.50 404 VAL A CA 1
ATOM 3156 C C . VAL A 1 404 ? 14.778 2.330 2.746 1.00 96.50 404 VAL A C 1
ATOM 3158 O O . VAL A 1 404 ? 13.608 2.099 2.446 1.00 96.50 404 VAL A O 1
ATOM 3161 N N . ILE A 1 405 ? 15.626 3.012 1.976 1.00 96.75 405 ILE A N 1
ATOM 3162 C CA . ILE A 1 405 ? 15.318 3.503 0.638 1.00 96.75 405 ILE A CA 1
ATOM 3163 C C . ILE A 1 405 ? 15.963 2.562 -0.375 1.00 96.75 405 ILE A C 1
ATOM 3165 O O . ILE A 1 405 ? 17.189 2.463 -0.433 1.00 96.75 405 ILE A O 1
ATOM 3169 N N . GLY A 1 406 ? 15.138 1.844 -1.134 1.00 93.38 406 GLY A N 1
ATOM 3170 C CA . GLY A 1 406 ? 15.578 0.864 -2.123 1.00 93.38 406 GLY A CA 1
ATOM 3171 C C . GLY A 1 406 ? 15.794 1.480 -3.501 1.00 93.38 406 GLY A C 1
ATOM 3172 O O . GLY A 1 406 ? 16.853 1.281 -4.097 1.00 93.38 406 GLY A O 1
ATOM 3173 N N . ILE A 1 407 ? 14.798 2.222 -4.004 1.00 97.69 407 ILE A N 1
ATOM 3174 C CA . ILE A 1 407 ? 14.656 2.742 -5.388 1.00 97.69 407 ILE A CA 1
ATOM 3175 C C . ILE A 1 407 ? 14.576 1.627 -6.451 1.00 97.69 407 ILE A C 1
ATOM 3177 O O . ILE A 1 407 ? 13.820 1.738 -7.409 1.00 97.69 407 ILE A O 1
ATOM 3181 N N . TYR A 1 408 ? 15.313 0.530 -6.278 1.00 98.38 408 TYR A N 1
ATOM 3182 C CA . TYR A 1 408 ? 15.363 -0.624 -7.169 1.00 98.38 408 TYR A CA 1
ATOM 3183 C C . TYR A 1 408 ? 14.631 -1.809 -6.525 1.00 98.38 408 TYR A C 1
ATOM 3185 O O . TYR A 1 408 ? 15.219 -2.647 -5.826 1.00 98.38 408 TYR A O 1
ATOM 3193 N N . ASN A 1 409 ? 13.318 -1.829 -6.753 1.00 98.62 409 ASN A N 1
ATOM 3194 C CA . ASN A 1 409 ? 12.346 -2.729 -6.132 1.00 98.62 409 ASN A CA 1
ATOM 3195 C C . ASN A 1 409 ? 11.821 -3.758 -7.158 1.00 98.62 409 ASN A C 1
ATOM 3197 O O . ASN A 1 409 ? 12.089 -3.640 -8.357 1.00 98.62 409 ASN A O 1
ATOM 3201 N N . PHE A 1 410 ? 11.141 -4.805 -6.685 1.00 98.88 410 PHE A N 1
ATOM 3202 C CA . PHE A 1 410 ? 10.604 -5.886 -7.524 1.00 98.88 410 PHE A CA 1
ATOM 3203 C C . PHE A 1 410 ? 9.240 -5.518 -8.125 1.00 98.88 410 PHE A C 1
ATOM 3205 O O . PHE A 1 410 ? 8.629 -4.520 -7.745 1.00 98.88 410 PHE A O 1
ATOM 3212 N N . VAL A 1 411 ? 8.744 -6.343 -9.046 1.00 98.81 411 VAL A N 1
ATOM 3213 C CA . VAL A 1 411 ? 7.406 -6.226 -9.641 1.00 98.81 411 VAL A CA 1
ATOM 3214 C C . VAL A 1 411 ? 6.725 -7.593 -9.639 1.00 98.81 411 VAL A C 1
ATOM 3216 O O . VAL A 1 411 ? 7.357 -8.606 -9.944 1.00 98.81 411 VAL A O 1
ATOM 3219 N N . ARG A 1 412 ? 5.421 -7.612 -9.339 1.00 98.75 412 ARG A N 1
ATOM 3220 C CA . ARG A 1 412 ? 4.522 -8.733 -9.635 1.00 98.75 412 ARG A CA 1
ATOM 3221 C C . ARG A 1 412 ? 3.440 -8.237 -10.606 1.00 98.75 412 ARG A C 1
ATOM 3223 O O . ARG A 1 412 ? 2.612 -7.436 -10.179 1.00 98.75 412 ARG A O 1
ATOM 3230 N N . PRO A 1 413 ? 3.469 -8.658 -11.882 1.00 98.69 413 PRO A N 1
ATOM 3231 C CA . PRO A 1 413 ? 2.445 -8.310 -12.866 1.00 98.69 413 PRO A CA 1
ATOM 3232 C C . PRO A 1 413 ? 1.027 -8.705 -12.438 1.00 98.69 413 PRO A C 1
ATOM 3234 O O . PRO A 1 413 ? 0.825 -9.785 -11.869 1.00 98.69 413 PRO A O 1
ATOM 3237 N N . VAL A 1 414 ? 0.057 -7.851 -12.774 1.00 98.75 414 VAL A N 1
ATOM 3238 C CA . VAL A 1 414 ? -1.384 -8.114 -12.649 1.00 98.75 414 VAL A CA 1
ATOM 3239 C C . VAL A 1 414 ? -2.080 -7.875 -13.989 1.00 98.75 414 VAL A C 1
ATOM 3241 O O . VAL A 1 414 ? -1.599 -7.096 -14.809 1.00 98.75 414 VAL A O 1
ATOM 3244 N N . ARG A 1 415 ? -3.217 -8.532 -14.203 1.00 96.75 415 ARG A N 1
ATOM 3245 C CA . ARG A 1 415 ? -4.145 -8.303 -15.316 1.00 96.75 415 ARG A CA 1
ATOM 3246 C C . ARG A 1 415 ? -5.583 -8.584 -14.871 1.00 96.75 415 ARG A C 1
ATOM 3248 O O . ARG A 1 415 ? -5.810 -9.179 -13.815 1.00 96.75 415 ARG A O 1
ATOM 3255 N N . GLY A 1 416 ? -6.562 -8.166 -15.667 1.00 90.88 416 GLY A N 1
ATOM 3256 C CA . GLY A 1 416 ? -7.974 -8.272 -15.291 1.00 90.88 416 GLY A CA 1
ATOM 3257 C C . GLY A 1 416 ? -8.362 -7.346 -14.131 1.00 90.88 416 GLY A C 1
ATOM 3258 O O . GLY A 1 416 ? -7.788 -6.263 -13.968 1.00 90.88 416 GLY A O 1
ATOM 3259 N N . GLY A 1 417 ? -9.367 -7.763 -13.351 1.00 78.81 417 GLY A N 1
ATOM 3260 C CA . GLY A 1 417 ? -10.185 -6.857 -12.538 1.00 78.81 417 GLY A CA 1
ATOM 3261 C C . GLY A 1 417 ? -11.019 -5.912 -13.415 1.00 78.81 417 GLY A C 1
ATOM 3262 O O . GLY A 1 417 ? -10.917 -5.931 -14.642 1.00 78.81 417 GLY A O 1
ATOM 3263 N N . LYS A 1 418 ? -11.828 -5.038 -12.807 1.00 79.50 418 LYS A N 1
ATOM 3264 C CA . LYS A 1 418 ? -12.602 -4.005 -13.535 1.00 79.50 418 LYS A CA 1
ATOM 3265 C C . LYS A 1 418 ? -11.755 -2.773 -13.881 1.00 79.50 418 LYS A C 1
ATOM 3267 O O . LYS A 1 418 ? -12.216 -1.652 -13.724 1.00 79.50 418 LYS A O 1
ATOM 3272 N N . ALA A 1 419 ? -10.501 -2.992 -14.275 1.00 87.94 419 ALA A N 1
ATOM 3273 C CA . ALA A 1 419 ? -9.517 -1.952 -14.548 1.00 87.94 419 ALA A CA 1
ATOM 3274 C C . ALA A 1 419 ? -9.607 -1.492 -16.012 1.00 87.94 419 ALA A C 1
ATOM 3276 O O . ALA A 1 419 ? -9.003 -2.092 -16.902 1.00 87.94 419 ALA A O 1
ATOM 3277 N N . GLU A 1 420 ? -10.373 -0.433 -16.269 1.00 89.88 420 GLU A N 1
ATOM 3278 C CA . GLU A 1 420 ? -10.573 0.120 -17.612 1.00 89.88 420 GLU A CA 1
ATOM 3279 C C . GLU A 1 420 ? -9.465 1.133 -17.979 1.00 89.88 420 GLU A C 1
ATOM 3281 O O . GLU A 1 420 ? -9.240 2.089 -17.224 1.00 89.88 420 GLU A O 1
ATOM 3286 N N . PRO A 1 421 ? -8.776 0.981 -19.131 1.00 92.94 421 PRO A N 1
ATOM 3287 C CA . PRO A 1 421 ? -7.755 1.931 -19.569 1.00 92.94 421 PRO A CA 1
ATOM 3288 C C . PRO A 1 421 ? -8.305 3.344 -19.815 1.00 92.94 421 PRO A C 1
ATOM 3290 O O . PRO A 1 421 ? -9.265 3.540 -20.560 1.00 92.94 421 PRO A O 1
ATOM 3293 N N . ALA A 1 422 ? -7.646 4.352 -19.246 1.00 93.44 422 ALA A N 1
ATOM 3294 C CA . ALA A 1 422 ? -7.972 5.763 -19.408 1.00 93.44 422 ALA A CA 1
ATOM 3295 C C . ALA A 1 422 ? -6.912 6.478 -20.259 1.00 93.44 422 ALA A C 1
ATOM 3297 O O . ALA A 1 422 ? -5.784 6.709 -19.823 1.00 93.44 422 ALA A O 1
ATOM 3298 N N . THR A 1 423 ? -7.293 6.869 -21.477 1.00 91.75 423 THR A N 1
ATOM 3299 C CA . THR A 1 423 ? -6.418 7.570 -22.436 1.00 91.75 423 THR A CA 1
ATOM 3300 C C . THR A 1 423 ? -6.307 9.075 -22.190 1.00 91.75 423 THR A C 1
ATOM 3302 O O . THR A 1 423 ? -5.394 9.710 -22.709 1.00 91.75 423 THR A O 1
ATOM 3305 N N . GLU A 1 424 ? -7.231 9.653 -21.420 1.00 90.69 424 GLU A N 1
ATOM 3306 C CA . GLU A 1 424 ? -7.294 11.086 -21.123 1.00 90.69 424 GLU A CA 1
ATOM 3307 C C . GLU A 1 424 ? -7.501 11.336 -19.623 1.00 90.69 424 GLU A C 1
ATOM 3309 O O . GLU A 1 424 ? -8.234 10.614 -18.934 1.00 90.69 424 GLU A O 1
ATOM 3314 N N . GLY A 1 425 ? -6.855 12.397 -19.142 1.00 91.75 425 GLY A N 1
ATOM 3315 C CA . GLY A 1 425 ? -6.883 12.849 -17.755 1.00 91.75 425 GLY A CA 1
ATOM 3316 C C . GLY A 1 425 ? -7.381 14.288 -17.597 1.00 91.75 425 GLY A C 1
ATOM 3317 O O . GLY A 1 425 ? -7.687 14.961 -18.585 1.00 91.75 425 GLY A O 1
ATOM 3318 N N . PRO A 1 426 ? -7.446 14.793 -16.355 1.00 93.88 426 PRO A N 1
ATOM 3319 C CA . PRO A 1 426 ? -7.691 16.204 -16.090 1.00 93.88 426 PRO A CA 1
ATOM 3320 C C . PRO A 1 426 ? -6.563 17.082 -16.667 1.00 93.88 426 PRO A C 1
ATOM 3322 O O . PRO A 1 426 ? -5.427 16.624 -16.809 1.00 93.88 426 PRO A O 1
ATOM 3325 N N . PRO A 1 427 ? -6.827 18.374 -16.937 1.00 92.69 427 PRO A N 1
ATOM 3326 C CA . PRO A 1 427 ? -5.771 19.345 -17.201 1.00 92.69 427 PRO A CA 1
ATOM 3327 C C . PRO A 1 427 ? -4.762 19.419 -16.045 1.00 92.69 427 PRO A C 1
ATOM 3329 O O . PRO A 1 427 ? -5.142 19.289 -14.874 1.00 92.69 427 PRO A O 1
ATOM 3332 N N . LEU A 1 428 ? -3.497 19.673 -16.393 1.00 92.88 428 LEU A N 1
ATOM 3333 C CA . LEU A 1 428 ? -2.394 19.895 -15.450 1.00 92.88 428 LEU A CA 1
ATOM 3334 C C . LEU A 1 428 ? -2.742 20.964 -14.404 1.00 92.88 428 LEU A C 1
ATOM 3336 O O . LEU A 1 428 ? -3.367 21.976 -14.730 1.00 92.88 428 LEU A O 1
ATOM 3340 N N . GLU A 1 429 ? -2.295 20.779 -13.162 1.00 85.88 429 GLU A N 1
ATOM 3341 C CA . GLU A 1 429 ? -2.425 21.799 -12.120 1.00 85.88 429 GLU A CA 1
ATOM 3342 C C . GLU A 1 429 ? -1.590 23.034 -12.487 1.00 85.88 429 GLU A C 1
ATOM 3344 O O . GLU A 1 429 ? -0.379 22.953 -12.708 1.00 85.88 429 GLU A O 1
ATOM 3349 N N . GLU A 1 430 ? -2.227 24.212 -12.533 1.00 75.12 430 GLU A N 1
ATOM 3350 C CA . GLU A 1 430 ? -1.494 25.469 -12.686 1.00 75.12 430 GLU A CA 1
ATOM 3351 C C . GLU A 1 430 ? -0.488 25.609 -11.540 1.00 75.12 430 GLU A C 1
ATOM 3353 O O . GLU A 1 430 ? -0.865 25.766 -10.373 1.00 75.12 430 GLU A O 1
ATOM 3358 N N . VAL A 1 431 ? 0.805 25.599 -11.878 1.00 63.59 431 VAL A N 1
ATOM 3359 C CA . VAL A 1 431 ? 1.895 25.820 -10.924 1.00 63.59 431 VAL A CA 1
ATOM 3360 C C . VAL A 1 431 ? 1.865 27.280 -10.473 1.00 63.59 431 VAL A C 1
ATOM 3362 O O . VAL A 1 431 ? 2.606 28.128 -10.975 1.00 63.59 431 VAL A O 1
ATOM 3365 N N . LYS A 1 432 ? 0.988 27.579 -9.506 1.00 53.91 432 LYS A N 1
ATOM 3366 C CA . LYS A 1 432 ? 0.875 28.888 -8.855 1.00 53.91 432 LYS A CA 1
ATOM 3367 C C . LYS A 1 432 ? 2.277 29.313 -8.408 1.00 53.91 432 LYS A C 1
ATOM 3369 O O . LYS A 1 432 ? 2.872 28.627 -7.569 1.00 53.91 432 LYS A O 1
ATOM 3374 N N . PRO A 1 433 ? 2.842 30.405 -8.955 1.00 43.12 433 PRO A N 1
ATOM 3375 C CA . PRO A 1 433 ? 4.226 30.758 -8.686 1.00 43.12 433 PRO A CA 1
ATOM 3376 C C . PRO A 1 433 ? 4.380 31.050 -7.195 1.00 43.12 433 PRO A C 1
ATOM 3378 O O . PRO A 1 433 ? 3.790 32.004 -6.684 1.00 43.12 433 PRO A O 1
ATOM 3381 N N . ARG A 1 434 ? 5.169 30.220 -6.491 1.00 44.31 434 ARG A N 1
ATOM 3382 C CA . ARG A 1 434 ? 5.475 30.413 -5.064 1.00 44.31 434 ARG A CA 1
ATOM 3383 C C . ARG A 1 434 ? 5.947 31.850 -4.874 1.00 44.31 434 ARG A C 1
ATOM 3385 O O . ARG A 1 434 ? 6.978 32.236 -5.429 1.00 44.31 434 ARG A O 1
ATOM 3392 N N . SER A 1 435 ? 5.175 32.637 -4.129 1.00 36.53 435 SER A N 1
ATOM 3393 C CA . SER A 1 435 ? 5.389 34.075 -4.018 1.00 36.53 435 SER A CA 1
ATOM 3394 C C . SER A 1 435 ? 6.806 34.355 -3.519 1.00 36.53 435 SER A C 1
ATOM 3396 O O . SER A 1 435 ? 7.185 33.981 -2.405 1.00 36.53 435 SER A O 1
ATOM 3398 N N . ARG A 1 436 ? 7.618 35.015 -4.360 1.00 35.41 436 ARG A N 1
ATOM 3399 C CA . ARG A 1 436 ? 8.912 35.553 -3.926 1.00 35.41 436 ARG A CA 1
ATOM 3400 C C . ARG A 1 436 ? 8.638 36.430 -2.706 1.00 35.41 436 ARG A C 1
ATOM 3402 O O . ARG A 1 436 ? 7.862 37.378 -2.807 1.00 35.41 436 ARG A O 1
ATOM 3409 N N . ARG A 1 437 ? 9.269 36.130 -1.565 1.00 34.09 437 ARG A N 1
ATOM 3410 C CA . ARG A 1 437 ? 9.222 37.026 -0.400 1.00 34.09 437 ARG A CA 1
ATOM 3411 C C . ARG A 1 437 ? 9.734 38.403 -0.854 1.00 34.09 437 ARG A C 1
ATOM 3413 O O . ARG A 1 437 ? 10.860 38.459 -1.353 1.00 34.09 437 ARG A O 1
ATOM 3420 N N . PRO A 1 438 ? 8.953 39.490 -0.729 1.00 30.83 438 PRO A N 1
ATOM 3421 C CA . PRO A 1 438 ? 9.394 40.806 -1.175 1.00 30.83 438 PRO A CA 1
ATOM 3422 C C . PRO A 1 438 ? 10.521 41.296 -0.257 1.00 30.83 438 PRO A C 1
ATOM 3424 O O . PRO A 1 438 ? 10.283 41.607 0.907 1.00 30.83 438 PRO A O 1
ATOM 3427 N N . GLY A 1 439 ? 11.757 41.311 -0.767 1.00 41.56 439 GLY A N 1
ATOM 3428 C CA . GLY A 1 439 ? 12.936 41.687 0.024 1.00 41.56 439 GLY A CA 1
ATOM 3429 C C . GLY A 1 439 ? 14.255 41.051 -0.423 1.00 41.56 439 GLY A C 1
ATOM 3430 O O . GLY A 1 439 ? 14.989 40.547 0.421 1.00 41.56 439 GLY A O 1
ATOM 3431 N N . ALA A 1 440 ? 14.552 41.036 -1.729 1.00 34.59 440 ALA A N 1
ATOM 3432 C CA . ALA A 1 440 ? 15.824 40.517 -2.258 1.00 34.59 440 ALA A CA 1
ATOM 3433 C C . ALA A 1 440 ? 16.345 41.244 -3.520 1.00 34.59 440 ALA A C 1
ATOM 3435 O O . ALA A 1 440 ? 17.210 40.717 -4.212 1.00 34.59 440 ALA A O 1
ATOM 3436 N N . GLU A 1 441 ? 15.852 42.451 -3.820 1.00 37.25 441 GLU A N 1
ATOM 3437 C CA . GLU A 1 441 ? 16.372 43.301 -4.905 1.00 37.25 441 GLU A CA 1
ATOM 3438 C C . GLU A 1 441 ? 16.723 44.692 -4.351 1.00 37.25 441 GLU A C 1
ATOM 3440 O O . GLU A 1 441 ? 15.911 45.612 -4.330 1.00 37.25 441 GLU A O 1
ATOM 3445 N N . ALA A 1 442 ? 17.956 44.816 -3.855 1.00 32.69 442 ALA A N 1
ATOM 3446 C CA . ALA A 1 442 ? 18.624 46.073 -3.524 1.00 32.69 442 ALA A CA 1
ATOM 3447 C C . ALA A 1 442 ? 20.128 45.909 -3.813 1.00 32.69 442 ALA A C 1
ATOM 3449 O O . ALA A 1 442 ? 20.695 44.843 -3.570 1.00 32.69 442 ALA A O 1
ATOM 3450 N N . GLY A 1 443 ? 20.757 46.933 -4.395 1.00 30.27 443 GLY A N 1
ATOM 3451 C CA . GLY A 1 443 ? 22.091 46.822 -4.994 1.00 30.27 443 GLY A CA 1
ATOM 3452 C C . GLY A 1 443 ? 23.245 46.634 -4.001 1.00 30.27 443 GLY A C 1
ATOM 3453 O O . GLY A 1 443 ? 23.204 47.097 -2.863 1.00 30.27 443 GLY A O 1
ATOM 3454 N N . PHE A 1 444 ? 24.315 45.993 -4.473 1.00 30.55 444 PHE A N 1
ATOM 3455 C CA . PHE A 1 444 ? 25.567 45.813 -3.737 1.00 30.55 444 PHE A CA 1
ATOM 3456 C C . PHE A 1 444 ? 26.347 47.140 -3.661 1.00 30.55 444 PHE A C 1
ATOM 3458 O O . PHE A 1 444 ? 26.851 47.618 -4.676 1.00 30.55 444 PHE A O 1
ATOM 3465 N N . ALA A 1 445 ? 26.468 47.727 -2.466 1.00 28.05 445 ALA A N 1
ATOM 3466 C CA . ALA A 1 445 ? 27.255 48.938 -2.207 1.00 28.05 445 ALA A CA 1
ATOM 3467 C C . ALA A 1 445 ? 27.981 48.828 -0.842 1.00 28.05 445 ALA A C 1
ATOM 3469 O O . ALA A 1 445 ? 27.321 48.524 0.154 1.00 28.05 445 ALA A O 1
ATOM 3470 N N . PRO A 1 446 ? 29.316 49.022 -0.758 1.00 36.53 446 PRO A N 1
ATOM 3471 C CA . PRO A 1 446 ? 30.075 48.691 0.453 1.00 36.53 446 PRO A CA 1
ATOM 3472 C C . PRO A 1 446 ? 30.364 49.868 1.413 1.00 36.53 446 PRO A C 1
ATOM 3474 O O . PRO A 1 446 ? 30.923 50.888 1.019 1.00 36.53 446 PRO A O 1
ATOM 3477 N N . GLY A 1 447 ? 30.140 49.622 2.713 1.00 24.19 447 GLY A N 1
ATOM 3478 C CA . GLY A 1 447 ? 30.749 50.334 3.855 1.00 24.19 447 GLY A CA 1
ATOM 3479 C C . GLY A 1 447 ? 29.914 51.454 4.505 1.00 24.19 447 GLY A C 1
ATOM 3480 O O . GLY A 1 447 ? 28.872 51.825 3.969 1.00 24.19 447 GLY A O 1
ATOM 3481 N N . PRO A 1 448 ? 30.368 52.035 5.642 1.00 27.67 448 PRO A N 1
ATOM 3482 C CA . PRO A 1 448 ? 31.461 51.616 6.534 1.00 27.67 448 PRO A CA 1
ATOM 3483 C C . PRO A 1 448 ? 30.982 51.226 7.961 1.00 27.67 448 PRO A C 1
ATOM 3485 O O . PRO A 1 448 ? 29.826 51.414 8.326 1.00 27.67 448 PRO A O 1
ATOM 3488 N N . MET A 1 449 ? 31.890 50.706 8.798 1.00 36.72 449 MET A N 1
ATOM 3489 C CA . MET A 1 449 ? 31.610 50.274 10.184 1.00 36.72 449 MET A CA 1
ATOM 3490 C C . MET A 1 449 ? 31.877 51.369 11.239 1.00 36.72 449 MET A C 1
ATOM 3492 O O . MET A 1 449 ? 32.989 51.896 11.290 1.00 36.72 449 MET A O 1
ATOM 3496 N N . PRO A 1 450 ? 30.946 51.589 12.182 1.00 29.11 450 PRO A N 1
ATOM 3497 C CA . PRO A 1 450 ? 31.214 51.868 13.599 1.00 29.11 450 PRO A CA 1
ATOM 3498 C C . PRO A 1 450 ? 30.864 50.613 14.449 1.00 29.11 450 PRO A C 1
ATOM 3500 O O . PRO A 1 450 ? 30.079 49.776 14.022 1.00 29.11 450 PRO A O 1
ATOM 3503 N N . GLY A 1 451 ? 31.404 50.328 15.640 1.00 24.81 451 GLY A N 1
ATOM 3504 C CA . GLY A 1 451 ? 31.990 51.199 16.663 1.00 24.81 451 GLY A CA 1
ATOM 3505 C C . GLY A 1 451 ? 30.917 51.625 17.688 1.00 24.81 451 GLY A C 1
ATOM 3506 O O . GLY A 1 451 ? 29.995 52.328 17.311 1.00 24.81 451 GLY A O 1
ATOM 3507 N N . GLY A 1 452 ? 30.940 51.262 18.978 1.00 25.12 452 GLY A N 1
ATOM 3508 C CA . GLY A 1 452 ? 31.756 50.264 19.681 1.00 25.12 452 GLY A CA 1
ATOM 3509 C C . GLY A 1 452 ? 31.829 50.505 21.204 1.00 25.12 452 GLY A C 1
ATOM 3510 O O . GLY A 1 452 ? 32.399 51.512 21.607 1.00 25.12 452 GLY A O 1
ATOM 3511 N N . ARG A 1 453 ? 31.388 49.522 22.025 1.00 26.30 453 ARG A N 1
ATOM 3512 C CA . ARG A 1 453 ? 31.542 49.427 23.512 1.00 26.30 453 ARG A CA 1
ATOM 3513 C C . ARG A 1 453 ? 30.730 50.448 24.370 1.00 26.30 453 ARG A C 1
ATOM 3515 O O . ARG A 1 453 ? 30.260 51.434 23.820 1.00 26.30 453 ARG A O 1
ATOM 3522 N N . PRO A 1 454 ? 30.635 50.289 25.718 1.00 41.91 454 PRO A N 1
ATOM 3523 C CA . PRO A 1 454 ? 30.400 49.045 26.490 1.00 41.91 454 PRO A CA 1
ATOM 3524 C C . PRO A 1 454 ? 29.458 49.171 27.730 1.00 41.91 454 PRO A C 1
ATOM 3526 O O . PRO A 1 454 ? 29.323 50.238 28.316 1.00 41.91 454 PRO A O 1
ATOM 3529 N N . GLY A 1 455 ? 29.009 48.017 28.257 1.00 26.58 455 GLY A N 1
ATOM 3530 C CA . GLY A 1 455 ? 28.680 47.806 29.688 1.00 26.58 455 GLY A CA 1
ATOM 3531 C C . GLY A 1 455 ? 27.232 48.102 30.127 1.00 26.58 455 GLY A C 1
ATOM 3532 O O . GLY A 1 455 ? 26.576 48.963 29.560 1.00 26.58 455 GLY A O 1
ATOM 3533 N N . GLY A 1 456 ? 26.672 47.419 31.137 1.00 25.25 456 GLY A N 1
ATOM 3534 C CA . GLY A 1 456 ? 27.156 46.249 31.897 1.00 25.25 456 GLY A CA 1
ATOM 3535 C C . GLY A 1 456 ? 26.228 45.913 33.087 1.00 25.25 456 GLY A C 1
ATOM 3536 O O . GLY A 1 456 ? 25.506 46.795 33.539 1.00 25.25 456 GLY A O 1
ATOM 3537 N N . GLY A 1 457 ? 26.234 44.672 33.609 1.00 25.89 457 GLY A N 1
ATOM 3538 C CA . GLY A 1 457 ? 25.412 44.318 34.789 1.00 25.89 457 GLY A CA 1
ATOM 3539 C C . GLY A 1 457 ? 25.122 42.824 35.041 1.00 25.89 457 GLY A C 1
ATOM 3540 O O . GLY A 1 457 ? 24.050 42.359 34.697 1.00 25.89 457 GLY A O 1
ATOM 3541 N N . ILE A 1 458 ? 26.087 42.115 35.647 1.00 28.69 458 ILE A N 1
ATOM 3542 C CA . ILE A 1 458 ? 25.975 41.068 36.703 1.00 28.69 458 ILE A CA 1
ATOM 3543 C C . ILE A 1 458 ? 24.762 40.080 36.685 1.00 28.69 458 ILE A C 1
ATOM 3545 O O . ILE A 1 458 ? 23.611 40.484 36.784 1.00 28.69 458 ILE A O 1
ATOM 3549 N N . GLY A 1 459 ? 25.042 38.760 36.683 1.00 24.52 459 GLY A N 1
ATOM 3550 C CA . GLY A 1 459 ? 24.062 37.659 36.891 1.00 24.52 459 GLY A CA 1
ATOM 3551 C C . GLY A 1 459 ? 23.800 37.314 38.381 1.00 24.52 459 GLY A C 1
ATOM 3552 O O . GLY A 1 459 ? 23.902 38.222 39.202 1.00 24.52 459 GLY A O 1
ATOM 3553 N N . PRO A 1 460 ? 23.526 36.048 38.800 1.00 38.06 460 PRO A N 1
ATOM 3554 C CA . PRO A 1 460 ? 23.548 34.769 38.064 1.00 38.06 460 PRO A CA 1
ATOM 3555 C C . PRO A 1 460 ? 22.215 33.968 38.110 1.00 38.06 460 PRO A C 1
ATOM 3557 O O . PRO A 1 460 ? 21.316 34.281 38.883 1.00 38.06 460 PRO A O 1
ATOM 3560 N N . GLY A 1 461 ? 22.105 32.871 37.343 1.00 25.45 461 GLY A N 1
ATOM 3561 C CA . GLY A 1 461 ? 20.958 31.942 37.417 1.00 25.45 461 GLY A CA 1
ATOM 3562 C C . GLY A 1 461 ? 21.067 30.741 36.464 1.00 25.45 461 GLY A C 1
ATOM 3563 O O . GLY A 1 461 ? 20.920 30.890 35.258 1.00 25.45 461 GLY A O 1
ATOM 3564 N N . ILE A 1 462 ? 21.361 29.552 36.999 1.00 27.48 462 ILE A N 1
ATOM 3565 C CA . ILE A 1 462 ? 21.716 28.329 36.252 1.00 27.48 462 ILE A CA 1
ATOM 3566 C C . ILE A 1 462 ? 20.542 27.747 35.437 1.00 27.48 462 ILE A C 1
ATOM 3568 O O . ILE A 1 462 ? 19.576 27.275 36.028 1.00 27.48 462 ILE A O 1
ATOM 3572 N N . ALA A 1 463 ? 20.706 27.635 34.111 1.00 28.00 463 ALA A N 1
ATOM 3573 C CA . ALA A 1 463 ? 20.156 26.553 33.275 1.00 28.00 463 ALA A CA 1
ATOM 3574 C C . ALA A 1 463 ? 20.853 26.532 31.889 1.00 28.00 463 ALA A C 1
ATOM 3576 O O . ALA A 1 463 ? 20.788 27.538 31.180 1.00 28.00 463 ALA A O 1
ATOM 3577 N N . PRO A 1 464 ? 21.519 25.439 31.461 1.00 31.05 464 PRO A N 1
ATOM 3578 C CA . PRO A 1 464 ? 22.089 25.353 30.115 1.00 31.05 464 PRO A CA 1
ATOM 3579 C C . PRO A 1 464 ? 20.995 25.047 29.079 1.00 31.05 464 PRO A C 1
ATOM 3581 O O . PRO A 1 464 ? 20.442 23.949 29.044 1.00 31.05 464 PRO A O 1
ATOM 3584 N N . GLY A 1 465 ? 20.686 26.032 28.235 1.00 28.38 465 GLY A N 1
ATOM 3585 C CA . GLY A 1 465 ? 19.778 25.869 27.099 1.00 28.38 465 GLY A CA 1
ATOM 3586 C C . GLY A 1 465 ? 20.393 25.073 25.942 1.00 28.38 465 GLY A C 1
ATOM 3587 O O . GLY A 1 465 ? 21.609 24.985 25.791 1.00 28.38 465 GLY A O 1
ATOM 3588 N N . PHE A 1 466 ? 19.523 24.513 25.104 1.00 28.53 466 PHE A N 1
ATOM 3589 C CA . PHE A 1 466 ? 19.867 23.821 23.862 1.00 28.53 466 PHE A CA 1
ATOM 3590 C C . PHE A 1 466 ? 20.137 24.856 22.752 1.00 28.53 466 PHE A C 1
ATOM 3592 O O . PHE A 1 466 ? 19.227 25.613 22.417 1.00 28.53 466 PHE A O 1
ATOM 3599 N N . ASP A 1 467 ? 21.350 24.904 22.184 1.00 28.36 467 ASP A N 1
ATOM 3600 C CA . ASP A 1 467 ? 21.690 25.800 21.060 1.00 28.36 467 ASP A CA 1
ATOM 3601 C C . ASP A 1 467 ? 21.715 25.036 19.718 1.00 28.36 467 ASP A C 1
ATOM 3603 O O . ASP A 1 467 ? 22.631 24.246 19.465 1.00 28.36 467 ASP A O 1
ATOM 3607 N N . PRO A 1 468 ? 20.723 25.241 18.831 1.00 36.91 468 PRO A N 1
ATOM 3608 C CA . PRO A 1 468 ? 20.654 24.572 17.543 1.00 36.91 468 PRO A CA 1
ATOM 3609 C C . PRO A 1 468 ? 21.407 25.351 16.448 1.00 36.91 468 PRO A C 1
ATOM 3611 O O . PRO A 1 468 ? 20.781 25.868 15.519 1.00 36.91 468 PRO A O 1
ATOM 3614 N N . ARG A 1 469 ? 22.748 25.416 16.505 1.00 32.97 469 ARG A N 1
ATOM 3615 C CA . ARG A 1 469 ? 23.596 25.730 15.329 1.00 32.97 469 ARG A CA 1
ATOM 3616 C C . ARG A 1 469 ? 25.077 25.374 15.518 1.00 32.97 469 ARG A C 1
ATOM 3618 O O . ARG A 1 469 ? 25.817 26.095 16.173 1.00 32.97 469 ARG A O 1
ATOM 3625 N N . GLY A 1 470 ? 25.536 24.356 14.785 1.00 25.22 470 GLY A N 1
ATOM 3626 C CA . GLY A 1 470 ? 26.951 24.225 14.413 1.00 25.22 470 GLY A CA 1
ATOM 3627 C C . GLY A 1 470 ? 27.601 22.877 14.709 1.00 25.22 470 GLY A C 1
ATOM 3628 O O . GLY A 1 470 ? 28.229 22.712 15.745 1.00 25.22 470 GLY A O 1
ATOM 3629 N N . PHE A 1 471 ? 27.574 21.971 13.727 1.00 30.77 471 PHE A N 1
ATOM 3630 C CA . PHE A 1 471 ? 28.574 20.906 13.600 1.00 30.77 471 PHE A CA 1
ATOM 3631 C C . PHE A 1 471 ? 28.986 20.733 12.135 1.00 30.77 471 PHE A C 1
ATOM 3633 O O . PHE A 1 471 ? 28.362 20.001 11.370 1.00 30.77 471 PHE A O 1
ATOM 3640 N N . GLY A 1 472 ? 30.064 21.422 11.753 1.00 29.44 472 GLY A N 1
ATOM 3641 C CA . GLY A 1 472 ? 30.968 20.918 10.719 1.00 29.44 472 GLY A CA 1
ATOM 3642 C C . GLY A 1 472 ? 31.937 19.894 11.337 1.00 29.44 472 GLY A C 1
ATOM 3643 O O . GLY A 1 472 ? 32.114 19.896 12.558 1.00 29.44 472 GLY A O 1
ATOM 3644 N N . PRO A 1 473 ? 32.560 19.010 10.540 1.00 35.19 473 PRO A N 1
ATOM 3645 C CA . PRO A 1 473 ? 33.447 17.975 11.066 1.00 35.19 473 PRO A CA 1
ATOM 3646 C C . PRO A 1 473 ? 34.772 18.561 11.602 1.00 35.19 473 PRO A C 1
ATOM 3648 O O . PRO A 1 473 ? 35.361 19.425 10.947 1.00 35.19 473 PRO A O 1
ATOM 3651 N N . PRO A 1 474 ? 35.283 18.090 12.757 1.00 32.06 474 PRO A N 1
ATOM 3652 C CA . PRO A 1 474 ? 36.586 18.499 13.278 1.00 32.06 474 PRO A CA 1
ATOM 3653 C C . PRO A 1 474 ? 37.748 17.796 12.541 1.00 32.06 474 PRO A C 1
ATOM 3655 O O . PRO A 1 474 ? 37.603 16.645 12.121 1.00 32.06 474 PRO A O 1
ATOM 3658 N N . PRO A 1 475 ? 38.923 18.438 12.399 1.00 32.41 475 PRO A N 1
ATOM 3659 C CA . PRO A 1 475 ? 40.075 17.848 11.718 1.00 32.41 475 PRO A CA 1
ATOM 3660 C C . PRO A 1 475 ? 40.988 17.030 12.654 1.00 32.41 475 PRO A C 1
ATOM 3662 O O . PRO A 1 475 ? 41.334 17.483 13.741 1.00 32.41 475 PRO A O 1
ATOM 3665 N N . GLY A 1 476 ? 41.497 15.891 12.163 1.00 34.78 476 GLY A N 1
ATOM 3666 C CA . GLY A 1 476 ? 42.770 15.310 12.627 1.00 34.78 476 GLY A CA 1
ATOM 3667 C C . GLY A 1 476 ? 42.719 14.119 13.597 1.00 34.78 476 GLY A C 1
ATOM 3668 O O . GLY A 1 476 ? 43.084 14.253 14.760 1.00 34.78 476 GLY A O 1
ATOM 3669 N N . ALA A 1 477 ? 42.412 12.921 13.086 1.00 27.84 477 ALA A N 1
ATOM 3670 C CA . ALA A 1 477 ? 42.772 11.630 13.696 1.00 27.84 477 ALA A CA 1
ATOM 3671 C C . ALA A 1 477 ? 43.040 10.580 12.583 1.00 27.84 477 ALA A C 1
ATOM 3673 O O . ALA A 1 477 ? 42.528 10.751 11.474 1.00 27.84 477 ALA A O 1
ATOM 3674 N N . PRO A 1 478 ? 43.878 9.543 12.802 1.00 27.98 478 PRO A N 1
ATOM 3675 C CA . PRO A 1 478 ? 44.430 8.731 11.711 1.00 27.98 478 PRO A CA 1
ATOM 3676 C C . PRO A 1 478 ? 43.513 7.604 11.201 1.00 27.98 478 PRO A C 1
ATOM 3678 O O . PRO A 1 478 ? 42.807 6.947 11.962 1.00 27.98 478 PRO A O 1
ATOM 3681 N N . MET A 1 479 ? 43.609 7.327 9.896 1.00 26.94 479 MET A N 1
ATOM 3682 C CA . MET A 1 479 ? 42.916 6.233 9.199 1.00 26.94 479 MET A CA 1
ATOM 3683 C C . MET A 1 479 ? 43.613 4.870 9.402 1.00 26.94 479 MET A C 1
ATOM 3685 O O . MET A 1 479 ? 44.834 4.790 9.224 1.00 26.94 479 MET A O 1
ATOM 3689 N N . PRO A 1 480 ? 42.872 3.772 9.658 1.00 28.08 480 PRO A N 1
ATOM 3690 C CA . PRO A 1 480 ? 43.372 2.406 9.482 1.00 28.08 480 PRO A CA 1
ATOM 3691 C C . PRO A 1 480 ? 43.686 2.091 8.006 1.00 28.08 480 PRO A C 1
ATOM 3693 O O . PRO A 1 480 ? 43.140 2.715 7.096 1.00 28.08 480 PRO A O 1
ATOM 3696 N N . ARG A 1 481 ? 44.551 1.098 7.751 1.00 28.06 481 ARG A N 1
ATOM 3697 C CA . ARG A 1 481 ? 44.899 0.619 6.397 1.00 28.06 481 ARG A CA 1
ATOM 3698 C C . ARG A 1 481 ? 44.281 -0.756 6.112 1.00 28.06 481 ARG A C 1
ATOM 3700 O O . ARG A 1 481 ? 44.378 -1.642 6.954 1.00 28.06 481 ARG A O 1
ATOM 3707 N N . GLY A 1 482 ? 43.784 -0.944 4.886 1.00 25.20 482 GLY A N 1
ATOM 3708 C CA . GLY A 1 482 ? 43.230 -2.207 4.368 1.00 25.20 482 GLY A CA 1
ATOM 3709 C C . GLY A 1 482 ? 41.690 -2.220 4.373 1.00 25.20 482 GLY A C 1
ATOM 3710 O O . GLY A 1 482 ? 41.094 -1.771 5.342 1.00 25.20 482 GLY A O 1
ATOM 3711 N N . ASN A 1 483 ? 40.979 -2.673 3.331 1.00 28.16 483 ASN A N 1
ATOM 3712 C CA . ASN A 1 483 ? 41.415 -3.377 2.113 1.00 28.16 483 ASN A CA 1
ATOM 3713 C C . ASN A 1 483 ? 40.928 -2.719 0.802 1.00 28.16 483 ASN A C 1
ATOM 3715 O O . ASN A 1 483 ? 40.074 -1.841 0.802 1.00 28.16 483 ASN A O 1
ATOM 3719 N N . ALA A 1 484 ? 41.550 -3.166 -0.294 1.00 27.41 484 ALA A N 1
ATOM 3720 C CA . ALA A 1 484 ? 41.438 -2.755 -1.698 1.00 27.41 484 ALA A CA 1
ATOM 3721 C C . ALA A 1 484 ? 40.126 -2.101 -2.193 1.00 27.41 484 ALA A C 1
ATOM 3723 O O . ALA A 1 484 ? 39.033 -2.634 -2.016 1.00 27.41 484 ALA A O 1
ATOM 3724 N N . GLN A 1 485 ? 40.281 -1.028 -2.979 1.00 30.62 485 GLN A N 1
ATOM 3725 C CA . GLN A 1 485 ? 39.293 -0.610 -3.982 1.00 30.62 485 GLN A CA 1
ATOM 3726 C C . GLN A 1 485 ? 39.452 -1.434 -5.277 1.00 30.62 485 GLN A C 1
ATOM 3728 O O . GLN A 1 485 ? 40.566 -1.879 -5.573 1.00 30.62 485 GLN A O 1
ATOM 3733 N N . PRO A 1 486 ? 38.389 -1.607 -6.087 1.00 29.38 486 PRO A N 1
ATOM 3734 C CA . PRO A 1 486 ? 38.511 -2.171 -7.428 1.00 29.38 486 PRO A CA 1
ATOM 3735 C C . PRO A 1 486 ? 39.305 -1.226 -8.344 1.00 29.38 486 PRO A C 1
ATOM 3737 O O . PRO A 1 486 ? 38.992 -0.041 -8.464 1.00 29.38 486 PRO A O 1
ATOM 3740 N N . MET A 1 487 ? 40.332 -1.759 -9.005 1.00 29.55 487 MET A N 1
ATOM 3741 C CA . MET A 1 487 ? 41.135 -1.020 -9.985 1.00 29.55 487 MET A CA 1
ATOM 3742 C C . MET A 1 487 ? 40.340 -0.796 -11.286 1.00 29.55 487 MET A C 1
ATOM 3744 O O . MET A 1 487 ? 39.646 -1.715 -11.727 1.00 29.55 487 MET A O 1
ATOM 3748 N N . PRO A 1 488 ? 40.463 0.368 -11.955 1.00 40.12 488 PRO A N 1
ATOM 3749 C CA . PRO A 1 488 ? 40.026 0.506 -13.344 1.00 40.12 488 PRO A CA 1
ATOM 3750 C C . PRO A 1 488 ? 40.892 -0.379 -14.269 1.00 40.12 488 PRO A C 1
ATOM 3752 O O . PRO A 1 488 ? 42.043 -0.668 -13.925 1.00 40.12 488 PRO A O 1
ATOM 3755 N N . PRO A 1 489 ? 40.376 -0.809 -15.438 1.00 40.25 489 PRO A N 1
ATOM 3756 C CA . PRO A 1 489 ? 41.117 -1.671 -16.356 1.00 40.25 489 PRO A CA 1
ATOM 3757 C C . PRO A 1 489 ? 42.398 -0.995 -16.861 1.00 40.25 489 PRO A C 1
ATOM 3759 O O . PRO A 1 489 ? 42.420 0.193 -17.173 1.00 40.25 489 PRO A O 1
ATOM 3762 N N . SER A 1 490 ? 43.475 -1.771 -16.973 1.00 49.34 490 SER A N 1
ATOM 3763 C CA . SER A 1 490 ? 44.817 -1.300 -17.341 1.00 49.34 490 SER A CA 1
ATOM 3764 C C . SER A 1 490 ? 45.039 -1.156 -18.857 1.00 49.34 490 SER A C 1
ATOM 3766 O O . SER A 1 490 ? 46.159 -1.345 -19.329 1.00 49.34 490 SER A O 1
ATOM 3768 N N . ASN A 1 491 ? 43.981 -0.885 -19.623 1.00 58.72 491 ASN A N 1
ATOM 3769 C CA . ASN A 1 491 ? 43.987 -0.818 -21.085 1.00 58.72 491 ASN A CA 1
ATOM 3770 C C . ASN A 1 491 ? 43.080 0.342 -21.555 1.00 58.72 491 ASN A C 1
ATOM 3772 O O . ASN A 1 491 ? 41.895 0.306 -21.218 1.00 58.72 491 ASN A O 1
ATOM 3776 N N . PRO A 1 492 ? 43.584 1.327 -22.332 1.00 55.47 492 PRO A N 1
ATOM 3777 C CA . PRO A 1 492 ? 42.759 2.383 -22.927 1.00 55.47 492 PRO A CA 1
ATOM 3778 C C . PRO A 1 492 ? 41.607 1.839 -23.784 1.00 55.47 492 PRO A C 1
ATOM 3780 O O . PRO A 1 492 ? 40.487 2.328 -23.668 1.00 55.47 492 PRO A O 1
ATOM 3783 N N . GLN A 1 493 ? 41.851 0.785 -24.576 1.00 57.25 493 GLN A N 1
ATOM 3784 C CA . GLN A 1 493 ? 40.851 0.213 -25.488 1.00 57.25 493 GLN A CA 1
ATOM 3785 C C . GLN A 1 493 ? 39.605 -0.259 -24.719 1.00 57.25 493 GLN A C 1
ATOM 3787 O O . GLN A 1 493 ? 38.499 0.201 -24.971 1.00 57.25 493 GLN A O 1
ATOM 3792 N N . ALA A 1 494 ? 39.811 -1.054 -23.663 1.00 59.19 494 ALA A N 1
ATOM 3793 C CA . ALA A 1 494 ? 38.748 -1.553 -22.783 1.00 59.19 494 ALA A CA 1
ATOM 3794 C C . ALA A 1 494 ? 38.129 -0.476 -21.857 1.00 59.19 494 ALA A C 1
ATOM 3796 O O . ALA A 1 494 ? 37.254 -0.777 -21.038 1.00 59.19 494 ALA A O 1
ATOM 3797 N N . PHE A 1 495 ? 38.607 0.771 -21.930 1.00 61.91 495 PHE A N 1
ATOM 3798 C CA . PHE A 1 495 ? 37.973 1.927 -21.298 1.00 61.91 495 PHE A CA 1
ATOM 3799 C C . PHE A 1 495 ? 37.064 2.671 -22.287 1.00 61.91 495 PHE A C 1
ATOM 3801 O O . PHE A 1 495 ? 35.950 3.019 -21.893 1.00 61.91 495 PHE A O 1
ATOM 3808 N N . LEU A 1 496 ? 37.505 2.830 -23.545 1.00 62.12 496 LEU A N 1
ATOM 3809 C CA . LEU A 1 496 ? 36.698 3.311 -24.676 1.00 62.12 496 LEU A CA 1
ATOM 3810 C C . LEU A 1 496 ? 35.495 2.392 -24.922 1.00 62.12 496 LEU A C 1
ATOM 3812 O O . LEU A 1 496 ? 34.371 2.828 -24.706 1.00 62.12 496 LEU A O 1
ATOM 3816 N N . GLU A 1 497 ? 35.730 1.099 -25.193 1.00 63.62 497 GLU A N 1
ATOM 3817 C CA . GLU A 1 497 ? 34.739 0.030 -25.486 1.00 63.62 497 GLU A CA 1
ATOM 3818 C C . GLU A 1 497 ? 33.610 -0.140 -24.438 1.00 63.62 497 GLU A C 1
ATOM 3820 O O . GLU A 1 497 ? 32.692 -0.941 -24.609 1.00 63.62 497 GLU A O 1
ATOM 3825 N N . ARG A 1 498 ? 33.700 0.561 -23.304 1.00 63.78 498 ARG A N 1
ATOM 3826 C CA . ARG A 1 498 ? 32.779 0.496 -22.163 1.00 63.78 498 ARG A CA 1
ATOM 3827 C C . ARG A 1 498 ? 31.996 1.802 -21.947 1.00 63.78 498 ARG A C 1
ATOM 3829 O O . ARG A 1 498 ? 31.134 1.850 -21.066 1.00 63.78 498 ARG A O 1
ATOM 3836 N N . LEU A 1 499 ? 32.340 2.873 -22.659 1.00 63.84 499 LEU A N 1
ATOM 3837 C CA . LEU A 1 499 ? 31.816 4.227 -22.450 1.00 63.84 499 LEU A CA 1
ATOM 3838 C C . LEU A 1 499 ? 31.368 4.884 -23.756 1.00 63.84 499 LEU A C 1
ATOM 3840 O O . LEU A 1 499 ? 30.272 5.449 -23.750 1.00 63.84 499 LEU A O 1
ATOM 3844 N N . ASP A 1 500 ? 32.158 4.731 -24.824 1.00 73.44 500 ASP A N 1
ATOM 3845 C CA . ASP A 1 500 ? 31.709 4.853 -26.216 1.00 73.44 500 ASP A CA 1
ATOM 3846 C C . ASP A 1 500 ? 30.453 3.979 -26.384 1.00 73.44 500 ASP A C 1
ATOM 3848 O O . ASP A 1 500 ? 30.451 2.786 -26.051 1.00 73.44 500 ASP A O 1
ATOM 3852 N N . ARG A 1 501 ? 29.338 4.603 -26.771 1.00 68.12 501 ARG A N 1
ATOM 3853 C CA . ARG A 1 501 ? 28.014 3.976 -26.881 1.00 68.12 501 ARG A CA 1
ATOM 3854 C C . ARG A 1 501 ? 27.446 4.086 -28.289 1.00 68.12 501 ARG A C 1
ATOM 3856 O O . ARG A 1 501 ? 26.569 3.291 -28.629 1.00 68.12 501 ARG A O 1
ATOM 3863 N N . ASN A 1 502 ? 27.895 5.058 -29.077 1.00 73.44 502 ASN A N 1
ATOM 3864 C CA . ASN A 1 502 ? 27.525 5.198 -30.482 1.00 73.44 502 ASN A CA 1
ATOM 3865 C C . ASN A 1 502 ? 28.437 4.370 -31.422 1.00 73.44 502 ASN A C 1
ATOM 3867 O O . ASN A 1 502 ? 27.999 4.027 -32.521 1.00 73.44 502 ASN A O 1
ATOM 3871 N N . GLY A 1 503 ? 29.630 3.976 -30.966 1.00 74.62 503 GLY A N 1
ATOM 3872 C CA . GLY A 1 503 ? 30.635 3.209 -31.699 1.00 74.62 503 GLY A CA 1
ATOM 3873 C C . GLY A 1 503 ? 31.573 4.054 -32.567 1.00 74.62 503 GLY A C 1
ATOM 3874 O O . GLY A 1 503 ? 32.087 3.522 -33.554 1.00 74.62 503 GLY A O 1
ATOM 3875 N N . ASP A 1 504 ? 31.752 5.348 -32.276 1.00 75.38 504 ASP A N 1
ATOM 3876 C CA . ASP A 1 504 ? 32.549 6.269 -33.104 1.00 75.38 504 ASP A CA 1
ATOM 3877 C C . ASP A 1 504 ? 34.057 6.297 -32.781 1.00 75.38 504 ASP A C 1
ATOM 3879 O O . ASP A 1 504 ? 34.847 6.762 -33.607 1.00 75.38 504 ASP A O 1
ATOM 3883 N N . GLY A 1 505 ? 34.476 5.713 -31.651 1.00 72.38 505 GLY A N 1
ATOM 3884 C CA . GLY A 1 505 ? 35.875 5.588 -31.241 1.00 72.38 505 GLY A CA 1
ATOM 3885 C C . GLY A 1 505 ? 36.386 6.663 -30.276 1.00 72.38 505 GLY A C 1
ATOM 3886 O O . GLY A 1 505 ? 37.534 6.549 -29.831 1.00 72.38 505 GLY A O 1
ATOM 3887 N N . VAL A 1 506 ? 35.572 7.660 -29.912 1.00 78.50 506 VAL A N 1
ATOM 3888 C CA . VAL A 1 506 ? 35.859 8.622 -28.831 1.00 78.50 506 VAL A CA 1
ATOM 3889 C C . VAL A 1 506 ? 34.844 8.477 -27.685 1.00 78.50 506 VAL A C 1
ATOM 3891 O O . VAL A 1 506 ? 33.968 7.617 -27.706 1.00 78.50 506 VAL A O 1
ATOM 3894 N N . ILE A 1 507 ? 34.978 9.267 -26.615 1.00 77.19 507 ILE A N 1
ATOM 3895 C CA . ILE A 1 507 ? 33.929 9.394 -25.587 1.00 77.19 507 ILE A CA 1
ATOM 3896 C C . ILE A 1 507 ? 33.428 10.833 -25.582 1.00 77.19 507 ILE A C 1
ATOM 3898 O O . ILE A 1 507 ? 34.090 11.726 -25.048 1.00 77.19 507 ILE A O 1
ATOM 3902 N N . SER A 1 508 ? 32.230 11.055 -26.119 1.00 79.25 508 SER A N 1
ATOM 3903 C CA . SER A 1 508 ? 31.607 12.377 -26.103 1.00 79.25 508 SER A CA 1
ATOM 3904 C C . SER A 1 508 ? 31.272 12.852 -24.680 1.00 79.25 508 SER A C 1
ATOM 3906 O O . SER A 1 508 ? 31.145 12.076 -23.718 1.00 79.25 508 SER A O 1
ATOM 3908 N N . ARG A 1 509 ? 31.048 14.163 -24.540 1.00 74.69 509 ARG A N 1
ATOM 3909 C CA . ARG A 1 509 ? 30.639 14.800 -23.280 1.00 74.69 509 ARG A CA 1
ATOM 3910 C C . ARG A 1 509 ? 29.413 14.143 -22.620 1.00 74.69 509 ARG A C 1
ATOM 3912 O O . ARG A 1 509 ? 29.375 14.073 -21.387 1.00 74.69 509 ARG A O 1
ATOM 3919 N N . ASP A 1 510 ? 28.462 13.636 -23.405 1.00 71.69 510 ASP A N 1
ATOM 3920 C CA . ASP A 1 510 ? 27.216 13.009 -22.928 1.00 71.69 510 ASP A CA 1
ATOM 3921 C C . ASP A 1 510 ? 27.361 11.506 -22.620 1.00 71.69 510 ASP A C 1
ATOM 3923 O O . ASP A 1 510 ? 26.568 10.913 -21.878 1.00 71.69 510 ASP A O 1
ATOM 3927 N N . GLU A 1 511 ? 28.415 10.869 -23.126 1.00 72.00 511 GLU A N 1
ATOM 3928 C CA . GLU A 1 511 ? 28.780 9.497 -22.773 1.00 72.00 511 GLU A CA 1
ATOM 3929 C C . GLU A 1 511 ? 29.603 9.431 -21.484 1.00 72.00 511 GLU A C 1
ATOM 3931 O O . GLU A 1 511 ? 29.465 8.478 -20.705 1.00 72.00 511 GLU A O 1
ATOM 3936 N N . PHE A 1 512 ? 30.380 10.479 -21.193 1.00 68.12 512 PHE A N 1
ATOM 3937 C CA . PHE A 1 512 ? 31.157 10.594 -19.965 1.00 68.12 512 PHE A CA 1
ATOM 3938 C C . PHE A 1 512 ? 30.282 10.829 -18.721 1.00 68.12 512 PHE A C 1
ATOM 3940 O O . PHE A 1 512 ? 30.042 11.957 -18.279 1.00 68.12 512 PHE A O 1
ATOM 3947 N N . ARG A 1 513 ? 29.894 9.724 -18.070 1.00 60.56 513 ARG A N 1
ATOM 3948 C CA . ARG A 1 513 ? 29.129 9.664 -16.802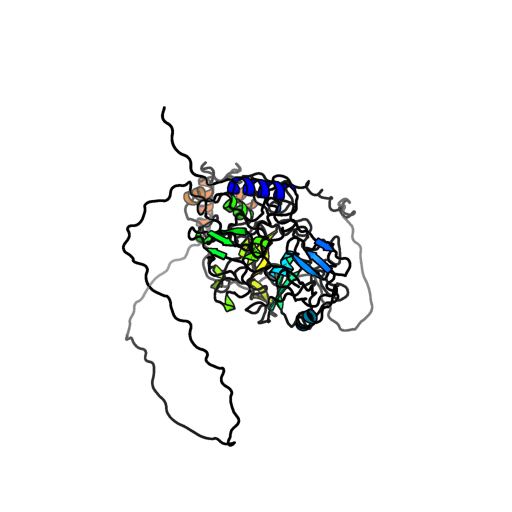 1.00 60.56 513 ARG A CA 1
ATOM 3949 C C . ARG A 1 513 ? 29.882 10.173 -15.550 1.00 60.56 513 ARG A C 1
ATOM 3951 O O . ARG A 1 513 ? 29.518 9.820 -14.430 1.00 60.56 513 ARG A O 1
ATOM 3958 N N . GLY A 1 514 ? 30.947 10.959 -15.710 1.00 54.06 514 GLY A N 1
ATOM 3959 C CA . GLY A 1 514 ? 31.713 11.559 -14.612 1.00 54.06 514 GLY A CA 1
ATOM 3960 C C . GLY A 1 514 ? 31.362 13.035 -14.351 1.00 54.06 514 GLY A C 1
ATOM 3961 O O . GLY A 1 514 ? 30.627 13.650 -15.126 1.00 54.06 514 GLY A O 1
ATOM 3962 N N . PRO A 1 515 ? 31.890 13.644 -13.269 1.00 52.06 515 PRO A N 1
ATOM 3963 C CA . PRO A 1 515 ? 31.640 15.051 -12.953 1.00 52.06 515 PRO A CA 1
ATOM 3964 C C . PRO A 1 515 ? 32.094 15.995 -14.087 1.00 52.06 515 PRO A C 1
ATOM 3966 O O . PRO A 1 515 ? 33.197 15.802 -14.602 1.00 52.06 515 PRO A O 1
ATOM 3969 N N . PRO A 1 516 ? 31.339 17.060 -14.433 1.00 53.00 516 PRO A N 1
ATOM 3970 C CA . PRO A 1 516 ? 31.687 17.945 -15.553 1.00 53.00 516 PRO A CA 1
ATOM 3971 C C . PRO A 1 516 ? 33.093 18.556 -15.450 1.00 53.00 516 PRO A C 1
ATOM 3973 O O . PRO A 1 516 ? 33.844 18.561 -16.418 1.00 53.00 516 PRO A O 1
ATOM 3976 N N . ALA A 1 517 ? 33.496 18.976 -14.246 1.00 56.91 517 ALA A N 1
ATOM 3977 C CA . ALA A 1 517 ? 34.821 19.542 -13.969 1.00 56.91 517 ALA A CA 1
ATOM 3978 C C . ALA A 1 517 ? 35.978 18.513 -13.972 1.00 56.91 517 ALA A C 1
ATOM 3980 O O . ALA A 1 517 ? 37.113 18.873 -13.652 1.00 56.91 517 ALA A O 1
ATOM 3981 N N . ALA A 1 518 ? 35.697 17.242 -14.279 1.00 58.19 518 ALA A N 1
ATOM 3982 C CA . ALA A 1 518 ? 36.700 16.224 -14.575 1.00 58.19 518 ALA A CA 1
ATOM 3983 C C . ALA A 1 518 ? 36.886 16.011 -16.087 1.00 58.19 518 ALA A C 1
ATOM 3985 O O . ALA A 1 518 ? 37.999 15.704 -16.486 1.00 58.19 518 ALA A O 1
ATOM 3986 N N . PHE A 1 519 ? 35.843 16.205 -16.906 1.00 70.06 519 PHE A N 1
ATOM 3987 C CA . PHE A 1 519 ? 35.902 16.013 -18.361 1.00 70.06 519 PHE A CA 1
ATOM 3988 C C . PHE A 1 519 ? 36.908 16.970 -19.016 1.00 70.06 519 PHE A C 1
ATOM 3990 O O . PHE A 1 519 ? 37.920 16.513 -19.535 1.00 70.06 519 PHE A O 1
ATOM 3997 N N . GLY A 1 520 ? 36.734 18.285 -18.815 1.00 66.31 520 GLY A N 1
ATOM 3998 C CA . GLY A 1 520 ? 37.683 19.347 -19.209 1.00 66.31 520 GLY A CA 1
ATOM 3999 C C . GLY A 1 520 ? 38.986 19.390 -18.387 1.00 66.31 520 GLY A C 1
ATOM 4000 O O . GLY A 1 520 ? 39.483 20.460 -18.039 1.00 66.31 520 GLY A O 1
ATOM 4001 N N . ARG A 1 521 ? 39.475 18.222 -17.958 1.00 65.75 521 ARG A N 1
ATOM 4002 C CA . ARG A 1 521 ? 40.836 17.958 -17.455 1.00 65.75 521 ARG A CA 1
ATOM 4003 C C . ARG A 1 521 ? 41.474 16.738 -18.134 1.00 65.75 521 ARG A C 1
ATOM 4005 O O . ARG A 1 521 ? 42.584 16.358 -17.756 1.00 65.75 521 ARG A O 1
ATOM 4012 N N . PHE A 1 522 ? 40.731 16.083 -19.018 1.00 67.50 522 PHE A N 1
ATOM 4013 C CA . PHE A 1 522 ? 41.113 14.900 -19.780 1.00 67.50 522 PHE A CA 1
ATOM 4014 C C . PHE A 1 522 ? 41.036 15.226 -21.275 1.00 67.50 522 PHE A C 1
ATOM 4016 O O . PHE A 1 522 ? 41.982 14.895 -21.973 1.00 67.50 522 PHE A O 1
ATOM 4023 N N . ASP A 1 523 ? 39.988 15.961 -21.667 1.00 77.44 523 ASP A N 1
ATOM 4024 C CA . ASP A 1 523 ? 39.877 16.786 -22.876 1.00 77.44 523 ASP A CA 1
ATOM 4025 C C . ASP A 1 523 ? 40.968 17.866 -22.776 1.00 77.44 523 ASP A C 1
ATOM 4027 O O . ASP A 1 523 ? 40.947 18.712 -21.867 1.00 77.44 523 ASP A O 1
ATOM 4031 N N . ALA A 1 524 ? 42.013 17.698 -23.585 1.00 71.38 524 ALA A N 1
ATOM 4032 C CA . ALA A 1 524 ? 43.312 18.346 -23.451 1.00 71.38 524 ALA A CA 1
ATOM 4033 C C . ALA A 1 524 ? 43.650 19.268 -24.630 1.00 71.38 524 ALA A C 1
ATOM 4035 O O . ALA A 1 524 ? 44.449 20.193 -24.442 1.00 71.38 524 ALA A O 1
ATOM 4036 N N . ASP A 1 525 ? 43.048 19.055 -25.804 1.00 75.88 525 ASP A N 1
ATOM 4037 C CA . ASP A 1 525 ? 43.085 20.008 -26.919 1.00 75.88 525 ASP A CA 1
ATOM 4038 C C . ASP A 1 525 ? 41.850 20.935 -26.977 1.00 75.88 525 ASP A C 1
ATOM 4040 O O . ASP A 1 525 ? 41.960 22.054 -27.491 1.00 75.88 525 ASP A O 1
ATOM 4044 N N . GLY A 1 526 ? 40.738 20.551 -26.338 1.00 77.81 526 GLY A N 1
ATOM 4045 C CA . GLY A 1 526 ? 39.525 21.355 -26.201 1.00 77.81 526 GLY A CA 1
ATOM 4046 C C . GLY A 1 526 ? 38.416 21.040 -27.210 1.00 77.81 526 GLY A C 1
ATOM 4047 O O . GLY A 1 526 ? 37.531 21.887 -27.370 1.00 77.81 526 GLY A O 1
ATOM 4048 N N . ASP A 1 527 ? 38.453 19.902 -27.917 1.00 77.12 527 ASP A N 1
ATOM 4049 C CA . ASP A 1 527 ? 37.455 19.562 -28.947 1.00 77.12 527 ASP A CA 1
ATOM 4050 C C . ASP A 1 527 ? 36.062 19.179 -28.391 1.00 77.12 527 ASP A C 1
ATOM 4052 O O . ASP A 1 527 ? 35.056 19.314 -29.097 1.00 77.12 527 ASP A O 1
ATOM 4056 N N . GLY A 1 528 ? 35.975 18.799 -27.108 1.00 74.00 528 GLY A N 1
ATOM 4057 C CA . GLY A 1 528 ? 34.732 18.413 -26.426 1.00 74.00 528 GLY A CA 1
ATOM 4058 C C . GLY A 1 528 ? 34.442 16.904 -26.368 1.00 74.00 528 GLY A C 1
ATOM 4059 O O . GLY A 1 528 ? 33.370 16.511 -25.885 1.00 74.00 528 GLY A O 1
ATOM 4060 N N . SER A 1 529 ? 35.385 16.074 -26.810 1.00 80.94 529 SER A N 1
ATOM 4061 C CA . SER A 1 529 ? 35.390 14.606 -26.766 1.00 80.94 529 SER A CA 1
ATOM 4062 C C . SER A 1 529 ? 36.499 14.096 -25.826 1.00 80.94 529 SER A C 1
ATOM 4064 O O . SER A 1 529 ? 37.021 14.853 -25.011 1.00 80.94 529 SER A O 1
ATOM 4066 N N . LEU A 1 530 ? 36.815 12.796 -25.878 1.00 78.44 530 LEU A N 1
ATOM 4067 C CA . LEU A 1 530 ? 38.020 12.203 -25.285 1.00 78.44 530 LEU A CA 1
ATOM 4068 C C . LEU A 1 530 ? 38.546 11.103 -26.205 1.00 78.44 530 LEU A C 1
ATOM 4070 O O . LEU A 1 530 ? 37.815 10.139 -26.460 1.00 78.44 530 LEU A O 1
ATOM 4074 N N . ASP A 1 531 ? 39.795 11.208 -26.654 1.00 79.62 531 ASP A N 1
ATOM 4075 C CA . ASP A 1 531 ? 40.384 10.266 -27.615 1.00 79.62 531 ASP A CA 1
ATOM 4076 C C . ASP A 1 531 ? 41.269 9.164 -26.979 1.00 79.62 531 ASP A C 1
ATOM 4078 O O . ASP A 1 531 ? 41.540 9.116 -25.771 1.00 79.62 531 ASP A O 1
ATOM 4082 N N . ALA A 1 532 ? 41.708 8.210 -27.808 1.00 73.06 532 ALA A N 1
ATOM 4083 C CA . ALA A 1 532 ? 42.509 7.060 -27.383 1.00 73.06 532 ALA A CA 1
ATOM 4084 C C . ALA A 1 532 ? 43.935 7.405 -26.904 1.00 73.06 532 ALA A C 1
ATOM 4086 O O . ALA A 1 532 ? 44.544 6.611 -26.170 1.00 73.06 532 ALA A O 1
ATOM 4087 N N . ASP A 1 533 ? 44.477 8.548 -27.317 1.00 72.88 533 ASP A N 1
ATOM 4088 C CA . ASP A 1 533 ? 45.827 9.025 -27.024 1.00 72.88 533 ASP A CA 1
ATOM 4089 C C . ASP A 1 533 ? 45.822 9.961 -25.799 1.00 72.88 533 ASP A C 1
ATOM 4091 O O . ASP A 1 533 ? 46.692 9.826 -24.934 1.00 72.88 533 ASP A O 1
ATOM 4095 N N . GLU A 1 534 ? 44.790 10.787 -25.616 1.00 76.44 534 GLU A N 1
ATOM 4096 C CA . GLU A 1 534 ? 44.508 11.533 -24.381 1.00 76.44 534 GLU A CA 1
ATOM 4097 C C . GLU A 1 534 ? 44.295 10.592 -23.188 1.00 76.44 534 GLU A C 1
ATOM 4099 O O . GLU A 1 534 ? 44.922 10.733 -22.129 1.00 76.44 534 GLU A O 1
ATOM 4104 N N . ILE A 1 535 ? 43.463 9.558 -23.365 1.00 68.75 535 ILE A N 1
ATOM 4105 C CA . ILE A 1 535 ? 43.216 8.533 -22.340 1.00 68.75 535 ILE A CA 1
ATOM 4106 C C . ILE A 1 535 ? 44.506 7.746 -22.037 1.00 68.75 535 ILE A C 1
ATOM 4108 O O . ILE A 1 535 ? 44.747 7.370 -20.881 1.00 68.75 535 ILE A O 1
ATOM 4112 N N . ARG A 1 536 ? 45.387 7.544 -23.029 1.00 72.44 536 ARG A N 1
ATOM 4113 C CA . ARG A 1 536 ? 46.719 6.943 -22.824 1.00 72.44 536 ARG A CA 1
ATOM 4114 C C . ARG A 1 536 ? 47.634 7.868 -22.019 1.00 72.44 536 ARG A C 1
ATOM 4116 O O . ARG A 1 536 ? 48.189 7.427 -21.010 1.00 72.44 536 ARG A O 1
ATOM 4123 N N . ALA A 1 537 ? 47.728 9.145 -22.386 1.00 67.56 537 ALA A N 1
ATOM 4124 C CA . ALA A 1 537 ? 48.520 10.150 -21.677 1.00 67.56 537 ALA A CA 1
ATOM 4125 C C . ALA A 1 537 ? 48.071 10.308 -20.211 1.00 67.56 537 ALA A C 1
ATOM 4127 O O . ALA A 1 537 ? 48.901 10.369 -19.296 1.00 67.56 537 ALA A O 1
ATOM 4128 N N . LEU A 1 538 ? 46.759 10.271 -19.949 1.00 63.59 538 LEU A N 1
ATOM 4129 C CA . LEU A 1 538 ? 46.193 10.262 -18.599 1.00 63.59 538 LEU A CA 1
ATOM 4130 C C . LEU A 1 538 ? 46.696 9.069 -17.767 1.00 63.59 538 LEU A C 1
ATOM 4132 O O . LEU A 1 538 ? 47.106 9.251 -16.613 1.00 63.59 538 LEU A O 1
ATOM 4136 N N . LEU A 1 539 ? 46.686 7.860 -18.335 1.00 59.88 539 LEU A N 1
ATOM 4137 C CA . LEU A 1 539 ? 47.137 6.636 -17.665 1.00 59.88 539 LEU A CA 1
ATOM 4138 C C . LEU A 1 539 ? 48.657 6.633 -17.426 1.00 59.88 539 LEU A C 1
ATOM 4140 O O . LEU A 1 539 ? 49.110 6.281 -16.332 1.00 59.88 539 LEU A O 1
ATOM 4144 N N . GLU A 1 540 ? 49.449 7.101 -18.388 1.00 55.56 540 GLU A N 1
ATOM 4145 C CA . GLU A 1 540 ? 50.906 7.216 -18.253 1.00 55.56 540 GLU A CA 1
ATOM 4146 C C . GLU A 1 540 ? 51.310 8.279 -17.220 1.00 55.56 540 GLU A C 1
ATOM 4148 O O . GLU A 1 540 ? 52.155 8.010 -16.361 1.00 55.56 540 GLU A O 1
ATOM 4153 N N . SER A 1 541 ? 50.613 9.423 -17.176 1.00 54.34 541 SER A N 1
ATOM 4154 C CA . SER A 1 541 ? 50.815 10.467 -16.156 1.00 54.34 541 SER A CA 1
ATOM 4155 C C . SER A 1 541 ? 50.504 10.005 -14.723 1.00 54.34 541 SER A C 1
ATOM 4157 O O . SER A 1 541 ? 50.877 10.674 -13.754 1.00 54.34 541 SER A O 1
ATOM 4159 N N . ARG A 1 542 ? 49.771 8.896 -14.555 1.00 48.50 542 ARG A N 1
ATOM 4160 C CA . ARG A 1 542 ? 49.535 8.246 -13.256 1.00 48.50 542 ARG A CA 1
ATOM 4161 C C . ARG A 1 542 ? 50.604 7.204 -12.943 1.00 48.50 542 ARG A C 1
ATOM 4163 O O . ARG A 1 542 ? 51.001 7.089 -11.787 1.00 48.50 542 ARG A O 1
ATOM 4170 N N . ARG A 1 543 ? 51.108 6.501 -13.960 1.00 45.28 543 ARG A N 1
ATOM 4171 C CA . ARG A 1 543 ? 52.168 5.489 -13.836 1.00 45.28 543 ARG A CA 1
ATOM 4172 C C . ARG A 1 543 ? 53.488 6.107 -13.359 1.00 45.28 543 ARG A C 1
ATOM 4174 O O . ARG A 1 543 ? 54.079 5.608 -12.409 1.00 45.28 543 ARG A O 1
ATOM 4181 N N . THR A 1 544 ? 53.877 7.256 -13.914 1.00 40.50 544 THR A N 1
ATOM 4182 C CA . THR A 1 544 ? 55.081 8.015 -13.509 1.00 40.50 544 THR A CA 1
ATOM 4183 C C . THR A 1 544 ? 54.992 8.663 -12.121 1.00 40.50 544 THR A C 1
ATOM 4185 O O . THR A 1 544 ? 56.009 9.074 -11.573 1.00 40.50 544 THR A O 1
ATOM 4188 N N . ARG A 1 545 ? 53.799 8.729 -11.511 1.00 41.38 545 ARG A N 1
ATOM 4189 C CA . ARG A 1 545 ? 53.591 9.203 -10.128 1.00 41.38 545 ARG A CA 1
ATOM 4190 C C . ARG A 1 545 ? 53.677 8.095 -9.067 1.00 41.38 545 ARG A C 1
ATOM 4192 O O . ARG A 1 545 ? 53.510 8.391 -7.887 1.00 41.38 545 ARG A O 1
ATOM 4199 N N . GLY A 1 546 ? 53.908 6.842 -9.470 1.00 38.84 546 GLY A N 1
ATOM 4200 C CA . GLY A 1 546 ? 53.942 5.683 -8.571 1.00 38.84 546 GLY A CA 1
ATOM 4201 C C . GLY A 1 546 ? 55.322 5.293 -8.028 1.00 38.84 546 GLY A C 1
ATOM 4202 O O . GLY A 1 546 ? 55.384 4.591 -7.021 1.00 38.84 546 GLY A O 1
ATOM 4203 N N . GLU A 1 547 ? 56.417 5.729 -8.658 1.00 33.66 547 GLU A N 1
ATOM 4204 C CA . GLU A 1 547 ? 57.771 5.258 -8.332 1.00 33.66 547 GLU A CA 1
ATOM 4205 C C . GLU A 1 547 ? 58.658 6.361 -7.738 1.00 33.66 547 GLU A C 1
ATOM 4207 O O . GLU A 1 547 ? 58.991 7.348 -8.390 1.00 33.66 547 GLU A O 1
ATOM 4212 N N . ALA A 1 548 ? 59.099 6.141 -6.498 1.00 29.19 548 ALA A N 1
ATOM 4213 C CA . ALA A 1 548 ? 60.270 6.788 -5.913 1.00 29.19 548 ALA A CA 1
ATOM 4214 C C . ALA A 1 548 ? 61.361 5.714 -5.717 1.00 29.19 548 ALA A C 1
ATOM 4216 O O . ALA A 1 548 ? 61.039 4.606 -5.274 1.00 29.19 548 ALA A O 1
ATOM 4217 N N . PRO A 1 549 ? 62.635 5.987 -6.055 1.00 32.53 549 PRO A N 1
ATOM 4218 C CA . PRO A 1 549 ? 63.656 4.947 -6.168 1.00 32.53 549 PRO A CA 1
ATOM 4219 C C . PRO A 1 549 ? 64.112 4.411 -4.805 1.00 32.53 549 PRO A C 1
ATOM 4221 O O . PRO A 1 549 ? 64.365 5.177 -3.874 1.00 32.53 549 PRO A O 1
ATOM 4224 N N . GLN A 1 550 ? 64.293 3.091 -4.704 1.00 30.55 550 GLN A N 1
ATOM 4225 C CA . GLN A 1 550 ? 64.934 2.456 -3.547 1.00 30.55 550 GLN A CA 1
ATOM 4226 C C . GLN A 1 550 ? 66.442 2.282 -3.772 1.00 30.55 550 GLN A C 1
ATOM 4228 O O . GLN A 1 550 ? 66.880 1.859 -4.842 1.00 30.55 550 GLN A O 1
ATOM 4233 N N . GLY A 1 551 ? 67.234 2.591 -2.740 1.00 27.84 551 GLY A N 1
ATOM 4234 C CA . GLY A 1 551 ? 68.670 2.303 -2.699 1.00 27.84 551 GLY A CA 1
ATOM 4235 C C . GLY A 1 551 ? 68.979 0.805 -2.515 1.00 27.84 551 GLY A C 1
ATOM 4236 O O . GLY A 1 551 ? 68.090 0.028 -2.164 1.00 27.84 551 GLY A O 1
ATOM 4237 N N . PRO A 1 552 ? 70.231 0.377 -2.759 1.00 29.91 552 PRO A N 1
ATOM 4238 C CA . PRO A 1 552 ? 70.573 -1.035 -2.931 1.00 29.91 552 PRO A CA 1
ATOM 4239 C C . PRO A 1 552 ? 70.633 -1.847 -1.626 1.00 29.91 552 PRO A C 1
ATOM 4241 O O . PRO A 1 552 ? 71.020 -1.355 -0.567 1.00 29.91 552 PRO A O 1
ATOM 4244 N N . VAL A 1 553 ? 70.327 -3.142 -1.747 1.00 33.97 553 VAL A N 1
ATOM 4245 C CA . VAL A 1 553 ? 70.421 -4.164 -0.686 1.00 33.97 553 VAL A CA 1
ATOM 4246 C C . VAL A 1 553 ? 71.742 -4.945 -0.810 1.00 33.97 553 VAL A C 1
ATOM 4248 O O . VAL A 1 553 ? 72.322 -5.037 -1.891 1.00 33.97 553 VAL A O 1
ATOM 4251 N N . SER A 1 554 ? 72.229 -5.551 0.278 1.00 25.91 554 SER A N 1
ATOM 4252 C CA . SER A 1 554 ? 73.328 -6.538 0.260 1.00 25.91 554 SER A CA 1
ATOM 4253 C C . SER A 1 554 ? 73.133 -7.645 1.324 1.00 25.91 554 SER A C 1
ATOM 4255 O O . SER A 1 554 ? 72.370 -7.417 2.264 1.00 25.91 554 SER A O 1
ATOM 4257 N N . PRO A 1 555 ? 73.713 -8.864 1.174 1.00 41.00 555 PRO A N 1
ATOM 4258 C CA . PRO A 1 555 ? 73.010 -10.091 1.596 1.00 41.00 555 PRO A CA 1
ATOM 4259 C C . PRO A 1 555 ? 73.771 -11.104 2.498 1.00 41.00 555 PRO A C 1
ATOM 4261 O O . PRO A 1 555 ? 74.998 -11.160 2.522 1.00 41.00 555 PRO A O 1
ATOM 4264 N N . GLY A 1 556 ? 73.015 -12.019 3.136 1.00 26.88 556 GLY A N 1
ATOM 4265 C CA . GLY A 1 556 ? 73.491 -13.256 3.809 1.00 26.88 556 GLY A CA 1
ATOM 4266 C C . GLY A 1 556 ? 73.081 -13.354 5.295 1.00 26.88 556 GLY A C 1
ATOM 4267 O O . GLY A 1 556 ? 73.046 -12.336 5.968 1.00 26.88 556 GLY A O 1
ATOM 4268 N N . ARG A 1 557 ? 72.771 -14.518 5.903 1.00 28.53 557 ARG A N 1
ATOM 4269 C CA . ARG A 1 557 ? 73.132 -15.932 5.613 1.00 28.53 557 ARG A CA 1
ATOM 4270 C C . ARG A 1 557 ? 72.055 -16.960 6.080 1.00 28.53 557 ARG A C 1
ATOM 4272 O O . ARG A 1 557 ? 71.120 -16.617 6.789 1.00 28.53 557 ARG A O 1
ATOM 4279 N N . ARG A 1 558 ? 72.248 -18.238 5.699 1.00 25.38 558 ARG A N 1
ATOM 4280 C CA . ARG A 1 558 ? 71.616 -19.501 6.203 1.00 25.38 558 ARG A CA 1
ATOM 4281 C C . ARG A 1 558 ? 72.083 -19.849 7.644 1.00 25.38 558 ARG A C 1
ATOM 4283 O O . ARG A 1 558 ? 73.141 -19.349 8.011 1.00 25.38 558 ARG A O 1
ATOM 4290 N N . ALA A 1 559 ? 71.496 -20.735 8.478 1.00 26.97 559 ALA A N 1
ATOM 4291 C CA . ALA A 1 559 ? 70.253 -21.563 8.540 1.00 26.97 559 ALA A CA 1
ATOM 4292 C C . ALA A 1 559 ? 69.969 -21.876 10.062 1.00 26.97 559 ALA A C 1
ATOM 4294 O O . ALA A 1 559 ? 70.325 -21.008 10.850 1.00 26.97 559 ALA A O 1
ATOM 4295 N N . VAL A 1 560 ? 69.376 -22.947 10.650 1.00 28.91 560 VAL A N 1
ATOM 4296 C CA . VAL A 1 560 ? 69.015 -24.378 10.367 1.00 28.91 560 VAL A CA 1
ATOM 4297 C C . VAL A 1 560 ? 67.843 -24.840 11.308 1.00 28.91 560 VAL A C 1
ATOM 4299 O O . VAL A 1 560 ? 67.478 -24.062 12.186 1.00 28.91 560 VAL A O 1
ATOM 4302 N N . PRO A 1 561 ? 67.221 -26.045 11.155 1.00 46.19 561 PRO A N 1
ATOM 4303 C CA . PRO A 1 561 ? 65.891 -26.373 11.731 1.00 46.19 561 PRO A CA 1
ATOM 4304 C C . PRO A 1 561 ? 65.830 -27.517 12.783 1.00 46.19 561 PRO A C 1
ATOM 4306 O O . PRO A 1 561 ? 66.819 -28.211 12.981 1.00 46.19 561 PRO A O 1
ATOM 4309 N N . LEU A 1 562 ? 64.630 -27.750 13.363 1.00 27.34 562 LEU A N 1
ATOM 4310 C CA . LEU A 1 562 ? 64.033 -28.971 13.997 1.00 27.34 562 LEU A CA 1
ATOM 4311 C C . LEU A 1 562 ? 62.610 -28.568 14.516 1.00 27.34 562 LEU A C 1
ATOM 4313 O O . LEU A 1 562 ? 62.448 -27.404 14.863 1.00 27.34 562 LEU A O 1
ATOM 4317 N N . ARG A 1 563 ? 61.534 -29.374 14.653 1.00 26.11 563 ARG A N 1
ATOM 4318 C CA . ARG A 1 563 ? 61.097 -30.711 14.163 1.00 26.11 563 ARG A CA 1
ATOM 4319 C C . ARG A 1 563 ? 59.553 -30.822 14.366 1.00 26.11 563 ARG A C 1
ATOM 4321 O O . ARG A 1 563 ? 59.056 -30.260 15.333 1.00 26.11 563 ARG A O 1
ATOM 4328 N N . ALA A 1 564 ? 58.806 -31.554 13.526 1.00 29.70 564 ALA A N 1
ATOM 4329 C CA . ALA A 1 564 ? 57.368 -31.887 13.732 1.00 29.70 564 ALA A CA 1
ATOM 4330 C C . ALA A 1 564 ? 57.197 -33.238 14.492 1.00 29.70 564 ALA A C 1
ATOM 4332 O O . ALA A 1 564 ? 58.196 -33.969 14.551 1.00 29.70 564 ALA A O 1
ATOM 4333 N N . PRO A 1 565 ? 56.035 -33.592 15.111 1.00 36.81 565 PRO A N 1
ATOM 4334 C CA . PRO A 1 565 ? 54.724 -33.869 14.460 1.00 36.81 565 PRO A CA 1
ATOM 4335 C C . PRO A 1 565 ? 53.492 -33.401 15.309 1.00 36.81 565 PRO A C 1
ATOM 4337 O O . PRO A 1 565 ? 53.660 -32.567 16.189 1.00 36.81 565 PRO A O 1
ATOM 4340 N N . ALA A 1 566 ? 52.278 -33.979 15.210 1.00 28.20 566 ALA A N 1
ATOM 4341 C CA . ALA A 1 566 ? 51.273 -33.926 14.124 1.00 28.20 566 ALA A CA 1
ATOM 4342 C C . ALA A 1 566 ? 49.936 -34.622 14.545 1.00 28.20 566 ALA A C 1
ATOM 4344 O O . ALA A 1 566 ? 49.994 -35.660 15.190 1.00 28.20 566 ALA A O 1
ATOM 4345 N N . ALA A 1 567 ? 48.788 -34.101 14.068 1.00 27.88 567 ALA A N 1
ATOM 4346 C CA . ALA A 1 567 ? 47.461 -34.748 13.871 1.00 27.88 567 ALA A CA 1
ATOM 4347 C C . ALA A 1 567 ? 46.572 -35.270 15.048 1.00 27.88 567 ALA A C 1
ATOM 4349 O O . ALA A 1 567 ? 47.052 -35.932 15.957 1.00 27.88 567 ALA A O 1
ATOM 4350 N N . ALA A 1 568 ? 45.242 -35.083 14.863 1.00 28.44 568 ALA A N 1
ATOM 4351 C CA . ALA A 1 568 ? 44.086 -35.888 15.347 1.00 28.44 568 ALA A CA 1
ATOM 4352 C C . ALA A 1 568 ? 43.790 -35.964 16.882 1.00 28.44 568 ALA A C 1
ATOM 4354 O O . ALA A 1 568 ? 44.692 -35.825 17.695 1.00 28.44 568 ALA A O 1
ATOM 4355 N N . GLU A 1 569 ? 42.557 -36.171 17.390 1.00 29.66 569 GLU A N 1
ATOM 4356 C CA . GLU A 1 569 ?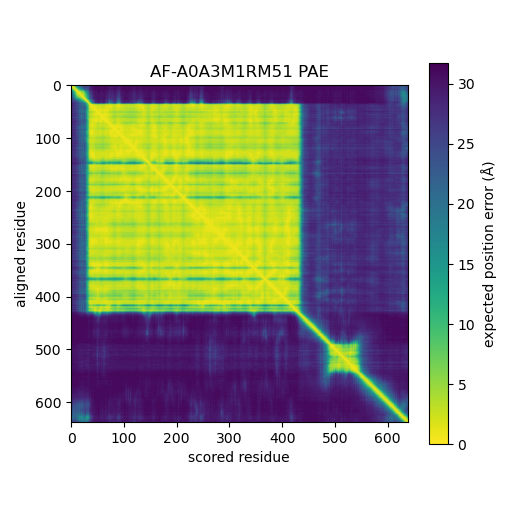 41.192 -36.159 16.804 1.00 29.66 569 GLU A CA 1
ATOM 4357 C C . GLU A 1 569 ? 40.101 -35.853 17.877 1.00 29.66 569 GLU A C 1
ATOM 4359 O O . GLU A 1 569 ? 40.407 -35.633 19.047 1.00 29.66 569 GLU A O 1
ATOM 4364 N N . ASN A 1 570 ? 38.821 -35.828 17.479 1.00 35.94 570 ASN A N 1
ATOM 4365 C CA . ASN A 1 570 ? 37.635 -35.567 18.322 1.00 35.94 570 ASN A CA 1
ATOM 4366 C C . ASN A 1 570 ? 37.135 -36.831 19.065 1.00 35.94 570 ASN A C 1
ATOM 4368 O O . ASN A 1 570 ? 37.101 -37.902 18.459 1.00 35.94 570 ASN A O 1
ATOM 4372 N N . PRO A 1 571 ? 36.634 -36.721 20.314 1.00 33.81 571 PRO A N 1
ATOM 4373 C CA . PRO A 1 571 ? 35.408 -37.466 20.640 1.00 33.81 571 PRO A CA 1
ATOM 4374 C C . PRO A 1 571 ? 34.407 -36.749 21.574 1.00 33.81 571 PRO A C 1
ATOM 4376 O O . PRO A 1 571 ? 34.757 -35.932 22.423 1.00 33.81 571 PRO A O 1
ATOM 4379 N N . ALA A 1 572 ? 33.143 -37.183 21.501 1.00 33.25 572 ALA A N 1
ATOM 4380 C CA . ALA A 1 572 ? 32.067 -36.808 22.423 1.00 33.25 572 ALA A CA 1
ATOM 4381 C C . ALA A 1 572 ? 31.525 -38.018 23.223 1.00 33.25 572 ALA A C 1
ATOM 4383 O O . ALA A 1 572 ? 31.684 -39.165 22.813 1.00 33.25 572 ALA A O 1
ATOM 4384 N N . LYS A 1 573 ? 30.782 -37.724 24.306 1.00 30.47 573 LYS A N 1
ATOM 4385 C CA . LYS A 1 573 ? 30.039 -38.636 25.214 1.00 30.47 573 LYS A CA 1
ATOM 4386 C C . LYS A 1 573 ? 30.859 -39.588 26.111 1.00 30.47 573 LYS A C 1
ATOM 4388 O O . LYS A 1 573 ? 31.279 -40.653 25.666 1.00 30.47 573 LYS A O 1
ATOM 4393 N N . ARG A 1 574 ? 30.771 -39.364 27.434 1.00 28.95 574 ARG A N 1
ATOM 4394 C CA . ARG A 1 574 ? 30.145 -40.325 28.379 1.00 28.95 574 ARG A CA 1
ATOM 4395 C C . ARG A 1 574 ? 29.873 -39.725 29.774 1.00 28.95 574 ARG A C 1
ATOM 4397 O O . ARG A 1 574 ? 30.757 -39.107 30.339 1.00 28.95 574 ARG A O 1
ATOM 4404 N N . ARG A 1 575 ? 28.652 -39.995 30.268 1.00 33.16 575 ARG A N 1
ATOM 4405 C CA . ARG A 1 575 ? 28.218 -40.419 31.627 1.00 33.16 575 ARG A CA 1
ATOM 4406 C C . ARG A 1 575 ? 28.744 -39.696 32.896 1.00 33.16 575 ARG A C 1
ATOM 4408 O O . ARG A 1 575 ? 29.945 -39.553 33.036 1.00 33.16 575 ARG A O 1
ATOM 4415 N N . GLU A 1 576 ? 27.932 -39.199 33.851 1.00 29.78 576 GLU A N 1
ATOM 4416 C CA . GLU A 1 576 ? 26.710 -39.710 34.559 1.00 29.78 576 GLU A CA 1
ATOM 4417 C C . GLU A 1 576 ? 27.049 -40.377 35.914 1.00 29.78 576 GLU A C 1
ATOM 4419 O O . GLU A 1 576 ? 27.671 -41.435 35.899 1.00 29.78 576 GLU A O 1
ATOM 4424 N N . THR A 1 577 ? 26.640 -39.776 37.054 1.00 29.20 577 THR A N 1
ATOM 4425 C CA . THR A 1 577 ? 26.109 -40.384 38.322 1.00 29.20 577 THR A CA 1
ATOM 4426 C C . THR A 1 577 ? 26.096 -39.383 39.511 1.00 29.20 577 THR A C 1
ATOM 4428 O O . THR A 1 577 ? 26.739 -38.341 39.426 1.00 29.20 577 THR A O 1
ATOM 4431 N N . ALA A 1 578 ? 25.373 -39.737 40.594 1.00 28.78 578 ALA A N 1
ATOM 4432 C CA . ALA A 1 578 ? 25.133 -39.033 41.880 1.00 28.78 578 ALA A CA 1
ATOM 4433 C C . ALA A 1 578 ? 24.276 -37.734 41.815 1.00 28.78 578 ALA A C 1
ATOM 4435 O O . ALA A 1 578 ? 24.648 -36.793 41.124 1.00 28.78 578 ALA A O 1
ATOM 4436 N N . GLU A 1 579 ? 23.056 -37.610 42.375 1.00 31.86 579 GLU A N 1
ATOM 4437 C CA . GLU A 1 579 ? 22.472 -37.946 43.710 1.00 31.86 579 GLU A CA 1
ATOM 4438 C C . GLU A 1 579 ? 22.760 -36.903 44.817 1.00 31.86 579 GLU A C 1
ATOM 4440 O O . GLU A 1 579 ? 23.869 -36.390 44.890 1.00 31.86 579 GLU A O 1
ATOM 4445 N N . ALA A 1 580 ? 21.847 -36.560 45.746 1.00 29.11 580 ALA A N 1
ATOM 4446 C CA . ALA A 1 580 ? 20.382 -36.750 45.843 1.00 29.11 580 ALA A CA 1
ATOM 4447 C C . ALA A 1 580 ? 19.792 -35.875 46.993 1.00 29.11 580 ALA A C 1
ATOM 4449 O O . ALA A 1 580 ? 20.533 -35.221 47.726 1.00 29.11 580 ALA A O 1
ATOM 4450 N N . SER A 1 581 ? 18.467 -35.957 47.208 1.00 30.09 581 SER A N 1
ATOM 4451 C CA . SER A 1 581 ? 17.656 -35.294 48.263 1.00 30.09 581 SER A CA 1
ATOM 4452 C C . SER A 1 581 ? 17.399 -33.779 48.066 1.00 30.09 581 SER A C 1
ATOM 4454 O O . SER A 1 581 ? 18.154 -33.108 47.375 1.00 30.09 581 SER A O 1
ATOM 4456 N N . ASN A 1 582 ? 16.317 -33.185 48.593 1.00 29.28 582 ASN A N 1
ATOM 4457 C CA . ASN A 1 582 ? 15.290 -33.721 49.505 1.00 29.28 582 ASN A CA 1
ATOM 4458 C C . ASN A 1 582 ? 13.860 -33.239 49.135 1.00 29.28 582 ASN A C 1
ATOM 4460 O O . ASN A 1 582 ? 13.717 -32.345 48.305 1.00 29.28 582 ASN A O 1
ATOM 4464 N N . ALA A 1 583 ? 12.807 -33.836 49.713 1.00 29.06 583 ALA A N 1
ATOM 4465 C CA . ALA A 1 583 ? 11.407 -33.647 49.284 1.00 29.06 583 ALA A CA 1
ATOM 4466 C C . ALA A 1 583 ? 10.373 -33.608 50.445 1.00 29.06 583 ALA A C 1
ATOM 4468 O O . ALA A 1 583 ? 10.747 -33.634 51.614 1.00 29.06 583 ALA A O 1
ATOM 4469 N N . ALA A 1 584 ? 9.076 -33.618 50.079 1.00 32.47 584 ALA A N 1
ATOM 4470 C CA . ALA A 1 584 ? 7.847 -33.476 50.892 1.00 32.47 584 ALA A CA 1
ATOM 4471 C C . ALA A 1 584 ? 7.439 -32.019 51.224 1.00 32.47 584 ALA A C 1
ATOM 4473 O O . ALA A 1 584 ? 8.290 -31.155 51.387 1.00 32.47 584 ALA A O 1
ATOM 4474 N N . SER A 1 585 ? 6.148 -31.659 51.311 1.00 27.27 585 SER A N 1
ATOM 4475 C CA . SER A 1 585 ? 4.883 -32.440 51.256 1.00 27.27 585 SER A CA 1
ATOM 4476 C C . SER A 1 585 ? 3.871 -31.767 50.284 1.00 27.27 585 SER A C 1
ATOM 4478 O O . SER A 1 585 ? 4.181 -30.707 49.755 1.00 27.27 585 SER A O 1
ATOM 4480 N N . VAL A 1 586 ? 2.728 -32.341 49.867 1.00 30.53 586 VAL A N 1
ATOM 4481 C CA . VAL A 1 586 ? 1.489 -32.655 50.629 1.00 30.53 586 VAL A CA 1
ATOM 4482 C C . VAL A 1 586 ? 0.646 -33.743 49.902 1.00 30.53 586 VAL A C 1
ATOM 4484 O O . VAL A 1 586 ? 0.833 -34.012 48.720 1.00 30.53 586 VAL A O 1
ATOM 4487 N N . ALA A 1 587 ? -0.270 -34.394 50.631 1.00 29.59 587 ALA A N 1
ATOM 4488 C CA . ALA A 1 587 ? -1.180 -35.487 50.227 1.00 29.59 587 ALA A CA 1
ATOM 4489 C C . ALA A 1 587 ? -2.618 -34.982 49.876 1.00 29.59 587 ALA A C 1
ATOM 4491 O O . ALA A 1 587 ? -2.928 -33.844 50.197 1.00 29.59 587 ALA A O 1
ATOM 4492 N N . LYS A 1 588 ? -3.620 -35.725 49.353 1.00 30.69 588 LYS A N 1
ATOM 4493 C CA . LYS A 1 588 ? -3.736 -36.961 48.529 1.00 30.69 588 LYS A CA 1
ATOM 4494 C C . LYS A 1 588 ? -5.243 -37.337 48.361 1.00 30.69 588 LYS A C 1
ATOM 4496 O O . LYS A 1 588 ? -5.727 -38.150 49.142 1.00 30.69 588 LYS A O 1
ATOM 4501 N N . THR A 1 589 ? -5.931 -36.878 47.296 1.00 29.66 589 THR A N 1
ATOM 4502 C CA . THR A 1 589 ? -7.169 -37.493 46.690 1.00 29.66 589 THR A CA 1
ATOM 4503 C C . THR A 1 589 ? -8.441 -37.632 47.592 1.00 29.66 589 THR A C 1
ATOM 4505 O O . THR A 1 589 ? -8.325 -37.350 48.781 1.00 29.66 589 THR A O 1
ATOM 4508 N N . PRO A 1 590 ? -9.646 -38.070 47.118 1.00 44.34 590 PRO A N 1
ATOM 4509 C CA . PRO A 1 590 ? -10.059 -38.505 45.765 1.00 44.34 590 PRO A CA 1
ATOM 4510 C C . PRO A 1 590 ? -11.415 -37.958 45.215 1.00 44.34 590 PRO A C 1
ATOM 4512 O O . PRO A 1 590 ? -12.170 -37.290 45.911 1.00 44.34 590 PRO A O 1
ATOM 4515 N N . SER A 1 591 ? -11.750 -38.417 43.994 1.00 29.34 591 SER A N 1
ATOM 4516 C CA . SER A 1 591 ? -13.097 -38.612 43.390 1.00 29.34 591 SER A CA 1
ATOM 4517 C C . SER A 1 591 ? -13.980 -37.406 43.013 1.00 29.34 591 SER A C 1
ATOM 4519 O O . SER A 1 591 ? -14.178 -36.493 43.803 1.00 29.34 591 SER A O 1
ATOM 4521 N N . GLY A 1 592 ? -14.583 -37.478 41.813 1.00 28.00 592 GLY A N 1
ATOM 4522 C CA . GLY A 1 592 ? -15.575 -36.516 41.306 1.00 28.00 592 GLY A CA 1
ATOM 4523 C C . GLY A 1 592 ? -15.664 -36.466 39.771 1.00 28.00 592 GLY A C 1
ATOM 4524 O O . GLY A 1 592 ? -15.161 -35.517 39.196 1.00 28.00 592 GLY A O 1
ATOM 4525 N N . GLU A 1 593 ? -16.249 -37.511 39.167 1.00 29.55 593 GLU A N 1
ATOM 4526 C CA . GLU A 1 593 ? -16.856 -37.657 37.814 1.00 29.55 593 GLU A CA 1
ATOM 4527 C C . GLU A 1 593 ? -16.338 -36.878 36.572 1.00 29.55 593 GLU A C 1
ATOM 4529 O O . GLU A 1 593 ? -15.943 -35.719 36.595 1.00 29.55 593 GLU A O 1
ATOM 4534 N N . THR A 1 594 ? -16.418 -37.516 35.396 1.00 33.12 594 THR A N 1
ATOM 4535 C CA . THR A 1 594 ? -16.122 -36.882 34.095 1.00 33.12 594 THR A CA 1
ATOM 4536 C C . THR A 1 594 ? -17.095 -37.389 33.024 1.00 33.12 594 THR A C 1
ATOM 4538 O O . THR A 1 594 ? -17.132 -38.598 32.788 1.00 33.12 594 THR A O 1
ATOM 4541 N N . PRO A 1 595 ? -17.876 -36.519 32.354 1.00 35.91 595 PRO A N 1
ATOM 4542 C CA . PRO A 1 595 ? -18.747 -36.928 31.258 1.00 35.91 595 PRO A CA 1
ATOM 4543 C C . PRO A 1 595 ? -17.969 -37.003 29.936 1.00 35.91 595 PRO A C 1
ATOM 4545 O O . PRO A 1 595 ? -17.357 -36.027 29.505 1.00 35.91 595 PRO A O 1
ATOM 4548 N N . ALA A 1 596 ? -18.021 -38.153 29.263 1.00 33.94 596 ALA A N 1
ATOM 4549 C CA . ALA A 1 596 ? -17.522 -38.300 27.896 1.00 33.94 596 ALA A CA 1
ATOM 4550 C C . ALA A 1 596 ? -18.602 -37.894 26.866 1.00 33.94 596 ALA A C 1
ATOM 4552 O O . ALA A 1 596 ? -19.788 -38.154 27.102 1.00 33.94 596 ALA A O 1
ATOM 4553 N N . PRO A 1 597 ? -18.234 -37.300 25.713 1.00 36.00 597 PRO A N 1
ATOM 4554 C CA . PRO A 1 597 ? -19.169 -37.084 24.612 1.00 36.00 597 PRO A CA 1
ATOM 4555 C C . PRO A 1 597 ? -19.611 -38.419 23.994 1.00 36.00 597 PRO A C 1
ATOM 4557 O O . PRO A 1 597 ? -18.884 -39.414 24.024 1.00 36.00 597 PRO A O 1
ATOM 4560 N N . ARG A 1 598 ? -20.825 -38.448 23.435 1.00 31.16 598 ARG A N 1
ATOM 4561 C CA . ARG A 1 598 ? -21.436 -39.671 22.895 1.00 31.16 598 ARG A CA 1
ATOM 4562 C C . ARG A 1 598 ? -20.852 -40.067 21.539 1.00 31.16 598 ARG A C 1
ATOM 4564 O O . ARG A 1 598 ? -20.642 -39.224 20.675 1.00 31.16 598 ARG A O 1
ATOM 4571 N N . THR A 1 599 ? -20.705 -41.371 21.331 1.00 30.95 599 THR A N 1
ATOM 4572 C CA . THR A 1 599 ? -20.587 -41.975 20.000 1.00 30.95 599 THR A CA 1
ATOM 4573 C C . THR A 1 599 ? -21.961 -42.088 19.343 1.00 30.95 599 THR A C 1
ATOM 4575 O O . THR A 1 599 ? -22.840 -42.748 19.899 1.00 30.95 599 THR A O 1
ATOM 4578 N N . GLU A 1 600 ? -22.115 -41.557 18.133 1.00 30.42 600 GLU A N 1
ATOM 4579 C CA . GLU A 1 600 ? -23.111 -42.047 17.171 1.00 30.42 600 GLU A CA 1
ATOM 4580 C C . GLU A 1 600 ? -22.395 -42.700 15.983 1.00 30.42 600 GLU A C 1
ATOM 4582 O O . GLU A 1 600 ? -21.198 -42.495 15.769 1.00 30.42 600 GLU A O 1
ATOM 4587 N N . ALA A 1 601 ? -23.106 -43.570 15.269 1.00 29.81 601 ALA A N 1
ATOM 4588 C CA . ALA A 1 601 ? -22.533 -44.476 14.281 1.00 29.81 601 ALA A CA 1
ATOM 4589 C C . ALA A 1 601 ? -23.263 -44.392 12.933 1.00 29.81 601 ALA A C 1
ATOM 4591 O O . ALA A 1 601 ? -24.323 -43.786 12.816 1.00 29.81 601 ALA A O 1
ATOM 4592 N N . THR A 1 602 ? -22.698 -45.082 11.939 1.00 30.19 602 THR A N 1
ATOM 4593 C CA . THR A 1 602 ? -23.290 -45.382 10.623 1.00 30.19 602 THR A CA 1
ATOM 4594 C C . THR A 1 602 ? -23.711 -44.190 9.755 1.00 30.19 602 THR A C 1
ATOM 4596 O O . THR A 1 602 ? -24.847 -43.741 9.809 1.00 30.19 602 THR A O 1
ATOM 4599 N N . PHE A 1 603 ? -22.867 -43.864 8.773 1.00 26.12 603 PHE A N 1
ATOM 4600 C CA . PHE A 1 603 ? -23.283 -43.988 7.369 1.00 26.12 603 PHE A CA 1
ATOM 4601 C C . PHE A 1 603 ? -22.083 -44.405 6.508 1.00 26.12 603 PHE A C 1
ATOM 4603 O O . PHE A 1 603 ? -21.100 -43.678 6.406 1.00 26.12 603 PHE A O 1
ATOM 4610 N N . ALA A 1 604 ? -22.130 -45.613 5.938 1.00 26.12 604 ALA A N 1
ATOM 4611 C CA . ALA A 1 604 ? -21.012 -46.194 5.190 1.00 26.12 604 ALA A CA 1
ATOM 4612 C C . ALA A 1 604 ? -21.491 -47.209 4.136 1.00 26.12 604 ALA A C 1
ATOM 4614 O O . ALA A 1 604 ? -21.286 -48.413 4.276 1.00 26.12 604 ALA A O 1
ATOM 4615 N N . SER A 1 605 ? -22.133 -46.724 3.069 1.00 28.86 605 SER A N 1
ATOM 4616 C CA . SER A 1 605 ? -22.446 -47.548 1.893 1.00 28.86 605 SER A CA 1
ATOM 4617 C C . SER A 1 605 ? -22.660 -46.711 0.624 1.00 28.86 605 SER A C 1
ATOM 4619 O O . SER A 1 605 ? -23.791 -46.363 0.305 1.00 28.86 605 SER A O 1
ATOM 4621 N N . LEU A 1 606 ? -21.576 -46.408 -0.097 1.00 26.12 606 LEU A N 1
ATOM 4622 C CA . LEU A 1 606 ? -21.412 -46.717 -1.530 1.00 26.12 606 LEU A CA 1
ATOM 4623 C C . LEU A 1 606 ? -20.007 -46.277 -1.982 1.00 26.12 606 LEU A C 1
ATOM 4625 O O . LEU A 1 606 ? -19.693 -45.092 -2.014 1.00 26.12 606 LEU A O 1
ATOM 4629 N N . ALA A 1 607 ? -19.156 -47.241 -2.326 1.00 28.20 607 ALA A N 1
ATOM 4630 C CA . ALA A 1 607 ? -17.875 -47.024 -2.993 1.00 28.20 607 ALA A CA 1
ATOM 4631 C C . ALA A 1 607 ? -17.499 -48.309 -3.743 1.00 28.20 607 ALA A C 1
ATOM 4633 O O . ALA A 1 607 ? -17.805 -49.401 -3.256 1.00 28.20 607 ALA A O 1
ATOM 4634 N N . ARG A 1 608 ? -16.787 -48.164 -4.873 1.00 30.70 608 ARG A N 1
ATOM 4635 C CA . ARG A 1 608 ? -16.732 -49.114 -6.010 1.00 30.70 608 ARG A CA 1
ATOM 4636 C C . ARG A 1 608 ? -18.040 -49.076 -6.828 1.00 30.70 608 ARG A C 1
ATOM 4638 O O . ARG A 1 608 ? -19.110 -48.944 -6.248 1.00 30.70 608 ARG A O 1
ATOM 4645 N N . GLU A 1 609 ? -18.020 -49.142 -8.157 1.00 28.67 609 GLU A N 1
ATOM 4646 C CA . GLU A 1 609 ? -16.908 -49.390 -9.091 1.00 28.67 609 GLU A CA 1
ATOM 4647 C C . GLU A 1 609 ? -16.744 -48.234 -10.095 1.00 28.67 609 GLU A C 1
ATOM 4649 O O . GLU A 1 609 ? -17.726 -47.633 -10.522 1.00 28.67 609 GLU A O 1
ATOM 4654 N N . ILE A 1 610 ? -15.504 -47.964 -10.514 1.00 31.06 610 ILE A N 1
ATOM 4655 C CA . ILE A 1 610 ? -15.205 -47.346 -11.812 1.00 31.06 610 ILE A CA 1
ATOM 4656 C C . ILE A 1 610 ? -14.162 -48.248 -12.468 1.00 31.06 610 ILE A C 1
ATOM 4658 O O . ILE A 1 610 ? -13.075 -48.436 -11.922 1.00 31.06 610 ILE A O 1
ATOM 4662 N N . ASP A 1 611 ? -14.524 -48.834 -13.606 1.00 30.89 611 ASP A N 1
ATOM 4663 C CA . ASP A 1 611 ? -13.633 -49.663 -14.414 1.00 30.89 611 ASP A CA 1
ATOM 4664 C C . ASP A 1 611 ? -12.605 -48.776 -15.142 1.00 30.89 611 ASP A C 1
ATOM 4666 O O . ASP A 1 611 ? -12.943 -47.734 -15.706 1.00 30.89 611 ASP A O 1
ATOM 4670 N N . ALA A 1 612 ? -11.338 -49.187 -15.113 1.00 39.19 612 ALA A N 1
ATOM 4671 C CA . ALA A 1 612 ? -10.196 -48.436 -15.621 1.00 39.19 612 ALA A CA 1
ATOM 4672 C C . ALA A 1 612 ? -9.675 -48.970 -16.973 1.00 39.19 612 ALA A C 1
ATOM 4674 O O . ALA A 1 612 ? -8.477 -48.884 -17.249 1.00 39.19 612 ALA A O 1
ATOM 4675 N N . THR A 1 613 ? -10.548 -49.518 -17.832 1.00 37.78 613 THR A N 1
ATOM 4676 C CA . THR A 1 613 ? -10.164 -50.050 -19.157 1.00 37.78 613 THR A CA 1
ATOM 4677 C C . THR A 1 613 ? -10.899 -49.411 -20.345 1.00 37.78 613 THR A C 1
ATOM 4679 O O . THR A 1 613 ? -11.601 -50.088 -21.095 1.00 37.78 613 THR A O 1
ATOM 4682 N N . ALA A 1 614 ? -10.688 -48.110 -20.581 1.00 35.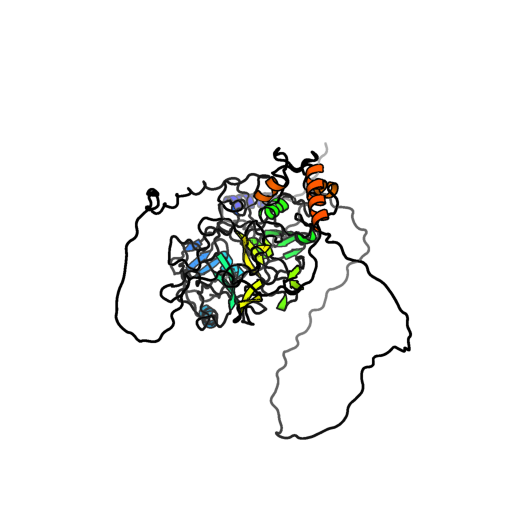03 614 ALA A N 1
ATOM 4683 C CA . ALA A 1 614 ? -11.099 -47.425 -21.815 1.00 35.03 614 ALA A CA 1
ATOM 4684 C C . ALA A 1 614 ? -9.960 -46.546 -22.389 1.00 35.03 614 ALA A C 1
ATOM 4686 O O . ALA A 1 614 ? -9.258 -45.887 -21.620 1.00 35.03 614 ALA A O 1
ATOM 4687 N N . PRO A 1 615 ? -9.737 -46.518 -23.720 1.00 36.91 615 PRO A N 1
ATOM 4688 C CA . PRO A 1 615 ? -8.658 -45.738 -24.327 1.00 36.91 615 PRO A CA 1
ATOM 4689 C C . PRO A 1 615 ? -8.967 -44.233 -24.362 1.00 36.91 615 PRO A C 1
ATOM 4691 O O . PRO A 1 615 ? -10.088 -43.820 -24.655 1.00 36.91 615 PRO A O 1
ATOM 4694 N N . LEU A 1 616 ? -7.940 -43.412 -24.123 1.00 36.09 616 LEU A N 1
ATOM 4695 C CA . LEU A 1 616 ? -8.034 -41.948 -24.106 1.00 36.09 616 LEU A CA 1
ATOM 4696 C C . LEU A 1 616 ? -8.542 -41.373 -25.449 1.00 36.09 616 LEU A C 1
ATOM 4698 O O . LEU A 1 616 ? -7.973 -41.694 -26.500 1.00 36.09 616 LEU A O 1
ATOM 4702 N N . PRO A 1 617 ? -9.549 -40.475 -25.446 1.00 35.09 617 PRO A N 1
ATOM 4703 C CA . PRO A 1 617 ? -9.934 -39.730 -26.638 1.00 35.09 617 PRO A CA 1
ATOM 4704 C C . PRO A 1 617 ? -8.848 -38.716 -27.033 1.00 35.09 617 PRO A C 1
ATOM 4706 O O . PRO A 1 617 ? -8.092 -38.211 -26.203 1.00 35.09 617 PRO A O 1
ATOM 4709 N N . LYS A 1 618 ? -8.770 -38.406 -28.332 1.00 40.38 618 LYS A N 1
ATOM 4710 C CA . LYS A 1 618 ? -7.860 -37.381 -28.872 1.00 40.38 618 LYS A CA 1
ATOM 4711 C C . LYS A 1 618 ? -8.416 -35.969 -28.616 1.00 40.38 618 LYS A C 1
ATOM 4713 O O . LYS A 1 618 ? -9.593 -35.831 -28.302 1.00 40.38 618 LYS A O 1
ATOM 4718 N N . LYS A 1 619 ? -7.545 -34.955 -28.762 1.00 38.53 619 LYS A N 1
ATOM 4719 C CA . LYS A 1 619 ? -7.777 -33.509 -28.522 1.00 38.53 619 LYS A CA 1
ATOM 4720 C C . LYS A 1 619 ? -9.238 -33.031 -28.707 1.00 38.53 619 LYS A C 1
ATOM 4722 O O . LYS A 1 619 ? -9.822 -33.343 -29.745 1.00 38.53 619 LYS A O 1
ATOM 4727 N N . PRO A 1 620 ? -9.776 -32.193 -27.795 1.00 36.88 620 PRO A N 1
ATOM 4728 C CA . PRO A 1 620 ? -11.068 -31.536 -27.995 1.00 36.88 620 PRO A CA 1
ATOM 4729 C C . PRO A 1 620 ? -11.043 -30.550 -29.179 1.00 36.88 620 PRO A C 1
ATOM 4731 O O . PRO A 1 620 ? -9.990 -30.022 -29.543 1.00 36.88 620 PRO A O 1
ATOM 4734 N N . SER A 1 621 ? -12.223 -30.310 -29.758 1.00 35.91 621 SER A N 1
ATOM 4735 C CA . SER A 1 621 ? -12.481 -29.303 -30.803 1.00 35.91 621 SER A CA 1
ATOM 4736 C C . SER A 1 621 ? -12.960 -27.985 -30.164 1.00 35.91 621 SER A C 1
ATOM 4738 O O . SER A 1 621 ? -13.531 -28.055 -29.075 1.00 35.91 621 SER A O 1
ATOM 4740 N N . PRO A 1 622 ? -12.792 -26.805 -30.798 1.00 38.12 622 PRO A N 1
ATOM 4741 C CA . PRO A 1 622 ? -13.116 -25.516 -30.167 1.00 38.12 622 PRO A CA 1
ATOM 4742 C C . PRO A 1 622 ? -14.599 -25.297 -29.813 1.00 38.12 622 PRO A C 1
ATOM 4744 O O . PRO A 1 622 ? -14.909 -24.522 -28.915 1.00 38.12 622 PRO A O 1
ATOM 4747 N N . ASP A 1 623 ? -15.521 -25.974 -30.498 1.00 36.50 623 ASP A N 1
ATOM 4748 C CA . ASP A 1 623 ? -16.940 -25.588 -30.562 1.00 36.50 623 ASP A CA 1
ATOM 4749 C C . ASP A 1 623 ? -17.843 -26.240 -29.491 1.00 36.50 623 ASP A C 1
ATOM 4751 O O . ASP A 1 623 ? -18.975 -26.631 -29.776 1.00 36.50 623 ASP A O 1
ATOM 4755 N N . THR A 1 624 ? -17.356 -26.401 -28.253 1.00 32.31 624 THR A N 1
ATOM 4756 C CA . THR A 1 624 ? -18.151 -26.967 -27.138 1.00 32.31 624 THR A CA 1
ATOM 4757 C C . THR A 1 624 ? -18.339 -25.941 -26.012 1.00 32.31 624 THR A C 1
ATOM 4759 O O . THR A 1 624 ? -17.395 -25.707 -25.258 1.00 32.31 624 THR A O 1
ATOM 4762 N N . PRO A 1 625 ? -19.530 -25.327 -25.853 1.00 34.91 625 PRO A N 1
ATOM 4763 C CA . PRO A 1 625 ? -19.797 -24.427 -24.733 1.00 34.91 625 PRO A CA 1
ATOM 4764 C C . PRO A 1 625 ? -19.899 -25.202 -23.402 1.00 34.91 625 PRO A C 1
ATOM 4766 O O . PRO A 1 625 ? -20.336 -26.357 -23.397 1.00 34.91 625 PRO A O 1
ATOM 4769 N N . PRO A 1 626 ? -19.526 -24.592 -22.262 1.00 35.06 626 PRO A N 1
ATOM 4770 C CA . PRO A 1 626 ? -19.594 -25.244 -20.957 1.00 35.06 626 PRO A CA 1
ATOM 4771 C C . PRO A 1 626 ? -21.043 -25.466 -20.493 1.00 35.06 626 PRO A C 1
ATOM 4773 O O . PRO A 1 626 ? -21.917 -24.618 -20.675 1.00 35.06 626 PRO A O 1
ATOM 4776 N N . ASN A 1 627 ? -21.287 -26.607 -19.843 1.00 27.81 627 ASN A N 1
ATOM 4777 C CA . ASN A 1 627 ? -22.584 -26.931 -19.247 1.00 27.81 627 ASN A CA 1
ATOM 4778 C C . ASN A 1 627 ? -22.782 -26.160 -17.934 1.00 27.81 627 ASN A C 1
ATOM 4780 O O . ASN A 1 627 ? -22.182 -26.506 -16.916 1.00 27.81 627 ASN A O 1
ATOM 4784 N N . PHE A 1 628 ? -23.661 -25.159 -17.936 1.00 28.45 628 PHE A N 1
ATOM 4785 C CA . PHE A 1 628 ? -24.097 -24.479 -16.715 1.00 28.45 628 PHE A CA 1
ATOM 4786 C C . PHE A 1 628 ? -25.207 -25.272 -16.014 1.00 28.45 628 PHE A C 1
ATOM 4788 O O . PHE A 1 628 ? -26.227 -25.600 -16.623 1.00 28.45 628 PHE A O 1
ATOM 4795 N N . VAL A 1 629 ? -25.030 -25.547 -14.720 1.00 25.39 629 VAL A N 1
ATOM 4796 C CA . VAL A 1 629 ? -26.070 -26.124 -13.858 1.00 25.39 629 VAL A CA 1
ATOM 4797 C C . VAL A 1 629 ? -26.765 -24.988 -13.114 1.00 25.39 629 VAL A C 1
ATOM 4799 O O . VAL A 1 629 ? -26.158 -24.335 -12.270 1.00 25.39 629 VAL A O 1
ATOM 4802 N N . PHE A 1 630 ? -28.043 -24.761 -13.412 1.00 26.64 630 PHE A N 1
ATOM 4803 C CA . PHE A 1 630 ? -28.877 -23.842 -12.641 1.00 26.64 630 PHE A CA 1
ATOM 4804 C C . PHE A 1 630 ? -29.415 -24.550 -11.397 1.00 26.64 630 PHE A C 1
ATOM 4806 O O . PHE A 1 630 ? -30.113 -25.558 -11.512 1.00 26.64 630 PHE A O 1
ATOM 4813 N N . VAL A 1 631 ? -29.138 -23.993 -10.218 1.00 25.86 631 VAL A N 1
ATOM 4814 C CA . VAL A 1 631 ? -29.828 -24.347 -8.973 1.00 25.86 631 VAL A CA 1
ATOM 4815 C C . VAL A 1 631 ? -30.826 -23.235 -8.678 1.00 25.86 631 VAL A C 1
ATOM 4817 O O . VAL A 1 631 ? -30.435 -22.112 -8.370 1.00 25.86 631 VAL A O 1
ATOM 4820 N N . LEU A 1 632 ? -32.117 -23.540 -8.805 1.00 26.64 632 LEU A N 1
ATOM 4821 C CA . LEU A 1 632 ? -33.182 -22.681 -8.295 1.00 26.64 632 LEU A CA 1
ATOM 4822 C C . LEU A 1 632 ? -33.369 -22.995 -6.810 1.00 26.64 632 LEU A C 1
ATOM 4824 O O . LEU A 1 632 ? -33.551 -24.157 -6.450 1.00 26.64 632 LEU A O 1
ATOM 4828 N N . ILE A 1 633 ? -33.317 -21.964 -5.969 1.00 27.98 633 ILE A N 1
ATOM 4829 C CA . ILE A 1 633 ? -33.691 -22.043 -4.556 1.00 27.98 633 ILE A CA 1
ATOM 4830 C C . ILE A 1 633 ? -34.934 -21.175 -4.383 1.00 27.98 633 ILE A C 1
ATOM 4832 O O . ILE A 1 633 ? -34.833 -19.960 -4.222 1.00 27.98 633 ILE A O 1
ATOM 4836 N N . ASP A 1 634 ? -36.100 -21.812 -4.440 1.00 28.86 634 ASP A N 1
ATOM 4837 C CA . ASP A 1 634 ? -37.308 -21.260 -3.838 1.00 28.86 634 ASP A CA 1
ATOM 4838 C C . ASP A 1 634 ? -37.245 -21.545 -2.330 1.00 28.86 634 ASP A C 1
ATOM 4840 O O . ASP A 1 634 ? -37.082 -22.695 -1.929 1.00 28.86 634 ASP A O 1
ATOM 4844 N N . ASP A 1 635 ? -37.338 -20.509 -1.494 1.00 29.00 635 ASP A N 1
ATOM 4845 C CA . ASP A 1 635 ? -38.539 -20.325 -0.667 1.00 29.00 635 ASP A CA 1
ATOM 4846 C C . ASP A 1 635 ? -38.504 -19.008 0.133 1.00 29.00 635 ASP A C 1
ATOM 4848 O O . ASP A 1 635 ? -37.484 -18.599 0.688 1.00 29.00 635 ASP A O 1
ATOM 4852 N N . LEU A 1 636 ? -39.670 -18.363 0.231 1.00 33.03 636 LEU A N 1
ATOM 4853 C CA . LEU A 1 636 ? -39.982 -17.324 1.217 1.00 33.03 636 LEU A CA 1
ATOM 4854 C C . LEU A 1 636 ? -41.144 -17.842 2.067 1.00 33.03 636 LEU A C 1
ATOM 4856 O O . LEU A 1 636 ? -42.224 -18.091 1.532 1.00 33.03 636 LEU A O 1
ATOM 4860 N N . GLY A 1 637 ? -40.951 -17.978 3.381 1.00 34.75 637 GLY A N 1
ATOM 4861 C CA . GLY A 1 637 ? -41.949 -18.615 4.241 1.00 34.75 637 GLY A CA 1
ATOM 4862 C C . GLY A 1 637 ? -41.825 -18.284 5.726 1.00 34.75 637 GLY A C 1
ATOM 4863 O O . GLY A 1 637 ? -41.352 -19.131 6.478 1.00 34.75 637 GLY A O 1
ATOM 4864 N N . TRP A 1 638 ? -42.397 -17.130 6.103 1.00 34.03 638 TRP A N 1
ATOM 4865 C CA . TRP A 1 638 ? -42.579 -16.582 7.466 1.00 34.03 638 TRP A CA 1
ATOM 4866 C C . TRP A 1 638 ? -41.358 -15.910 8.109 1.00 34.03 638 TRP A C 1
ATOM 4868 O O . TRP A 1 638 ? -40.375 -16.604 8.436 1.00 34.03 638 TRP A O 1
#

Sequence (638 aa):
MLRVGCRYGTPLLFGLLLAVASSISSGRYRVLMADEPYPIVDTGQVRCYDDRVEIAYPKPGERFFGQDAQYRGHTPSYRDNGDGTITDLVTGLMWQKDPGEKKTYAEAVAGAAECRLGGYDDWRLPTIKELYSLILFSGEDVDPMATGGDLHPFIADCFAFQYGDVQKGERIIDSQFATATEYTSTTMNGAATVFGVNFADGRIKGYPRDRGPRGPKMFYVLYCRGNPDYGKNDFHDNGDGTITDRATGLMWAKIDSGHLKAGPNKDGRMNWEQALKWVEDLEYAGYDDWRLPNAKELQSLVDYTRSPDATNSPAIDPLFECTPIRDPLGRVDYGFYWTSTTHKRQGDGSAAVYIAFGRGGGWMPDRTGTYRYLDVHGAGCQRSDPKSGDPSRFPHGRGPQGDVIGIYNFVRPVRGGKAEPATEGPPLEEVKPRSRRPGAEAGFAPGPMPGGRPGGGIGPGIAPGFDPRGFGPPPGAPMPRGNAQPMPPSNPQAFLERLDRNGDGVISRDEFRGPPAAFGRFDADGDGSLDADEIRALLESRRTRGEAPQGPVSPGRRAVPLRAPAAAENPAKRRETAEASNAASVAKTPSGETPAPRTEATFASLAREIDATAPLPKKPSPDTPPNFVFVLIDDLGW

Solvent-accessible surface area (backbone atoms only — not comparable to full-atom values): 39124 Å² total; per-residue (Å²): 135,89,80,87,86,87,80,89,88,78,67,62,67,62,52,51,55,51,48,54,54,53,43,53,77,64,72,80,56,78,84,74,68,80,76,52,54,21,42,62,45,26,49,65,38,59,68,40,48,54,68,35,45,80,42,76,60,52,49,93,90,40,82,56,24,63,34,32,40,33,42,47,40,48,68,81,43,75,41,79,71,85,56,60,33,29,35,34,74,63,55,49,33,34,30,52,24,58,39,75,74,68,33,41,56,66,55,47,60,55,49,16,68,68,35,54,69,73,78,44,63,75,35,32,53,27,42,51,61,54,61,54,51,56,41,26,53,66,24,38,30,64,56,64,83,45,93,76,76,94,78,47,47,13,50,63,87,84,43,62,80,69,66,22,51,59,89,80,70,39,34,31,59,65,30,40,28,57,32,64,34,54,48,68,50,56,27,71,94,72,29,57,22,24,31,25,48,22,43,42,54,72,32,40,36,34,37,51,40,66,51,44,100,88,46,69,19,67,23,33,46,54,41,30,31,66,51,89,47,49,66,50,78,44,78,39,78,72,84,67,57,38,30,38,26,68,15,47,52,34,35,30,48,25,51,26,24,36,78,69,36,30,52,92,82,47,63,10,38,23,34,47,57,53,46,28,50,53,28,60,68,30,76,54,84,91,43,59,74,31,33,44,28,32,63,58,63,59,53,61,55,46,30,54,90,29,19,49,83,64,61,73,35,49,7,40,57,86,83,52,50,72,56,76,43,67,45,102,83,69,44,81,35,36,50,43,29,54,30,27,27,57,44,36,36,84,87,36,28,31,22,24,28,29,42,20,33,5,63,27,39,13,29,35,64,46,102,84,69,52,71,40,83,41,37,56,21,35,34,53,21,31,53,67,35,45,27,63,87,66,43,81,83,32,85,51,28,50,73,98,54,6,35,64,50,60,39,52,30,30,42,54,45,28,30,69,38,72,52,45,78,43,85,74,62,69,82,80,80,81,80,71,75,78,75,75,75,91,84,83,88,78,83,94,77,91,82,84,88,79,87,83,88,82,88,86,82,84,88,89,82,96,74,91,76,88,79,97,78,89,82,78,86,84,86,89,81,87,81,87,84,88,80,84,78,89,76,79,79,97,42,56,65,74,50,43,76,72,40,33,79,89,75,84,75,43,32,42,64,88,47,51,91,61,63,73,88,53,50,77,70,52,30,79,89,69,88,61,44,38,48,70,63,47,52,39,50,57,53,51,65,52,56,72,71,72,73,79,91,80,81,89,86,87,89,86,83,88,89,87,92,88,85,90,90,84,85,88,84,89,88,81,89,82,85,91,83,84,90,81,87,86,83,88,86,89,89,82,89,83,91,81,87,82,88,75,84,84,87,83,80,88,90,88,87,89,79,86,84,81,87,91,84,76,84,83,80,76,84,85,72,92,91,67,83,83,89,82,81,85,81,85,82,86,85,88,84,136